Protein AF-A0AAD5V4U6-F1 (afdb_monomer_lite)

Secondary structure (DSSP, 8-state):
-HHHHHHHHHHHHHHHHHS---HHHHHHHHHHHHHHHHHHHT-SSPP--S---HHHHHHHHHHHHHT--TTS-TT--SSTTSTT--BSSGGGGGHHHHHHHHTSTTS-HHHHHHHHHHHHHHHHHTS-EEE-TT--TTS-TTT-EEEPSBSSS-EEETTHHHHHHHHHHHHHHHHTT-SS-SS-HHHHHHHHHHHHHHHHHHHB-TTT-PBPSEEESTT-----------SSS-HHHHHHHHHHHHHHHHHHHHHGGG--TTS-EESSTT-TTSPEESHHHHHHHHHHHHHHHHHH-TTSSSTTT--PPPPPHHHHHHHHHHHHHHHHHHHTTB-TTS-B-SEE-TTT-SSEE--HHHHHHHHHHHHHHHHHHHHHHHHT--

Sequence (382 aa):
MGDDLTKTIHKLLLPLFSMQRASWEQGLFAQALLEYHIFRSEAVEPLEDTLDILPIIYGLVHDVIVRQGPDGRFGVVLNGDGGSDKSAVDPACIGEAVYFVYDWQGVDKTMLDIASRSMLEYILNQCPKGFVDDHSPKVRADEAYLYSHRVDATQVWSDSVYMLPSFLVSSAVFYSRHPNPIGNPVELLQAGLSQIELARGVLQSTSSRLWRHIYDFEERGATGSPLQDTLLRDPEIIDLLESCYQTLVETLRACIKCMRHDGLFHNVLDDSTTFVETNLAQQLTYTIYRLLDLSHDKESKISRYLHFPAMEPEAMDKLLMVAGKMFEACKGKVDRWGFVRDVCGSPTFDKPGTAAEGQAWAILMHVAKARFERNQGRQSQG

Organism: NCBI:txid2056292

Structure (mmCIF, N/CA/C/O backbone):
data_AF-A0AAD5V4U6-F1
#
_entry.id   AF-A0AAD5V4U6-F1
#
loop_
_atom_site.group_PDB
_atom_site.id
_atom_site.type_symbol
_atom_site.label_atom_id
_atom_site.label_alt_id
_atom_site.label_comp_id
_atom_site.label_asym_id
_atom_site.label_entity_id
_atom_site.label_seq_id
_atom_site.pdbx_PDB_ins_code
_atom_site.Cartn_x
_atom_site.Cartn_y
_atom_site.Cartn_z
_atom_site.occupancy
_atom_site.B_iso_or_equiv
_atom_site.auth_seq_id
_atom_site.auth_comp_id
_atom_site.auth_asym_id
_atom_site.auth_atom_id
_atom_site.pdbx_PDB_model_num
ATOM 1 N N . MET A 1 1 ? 1.612 -11.241 25.087 1.00 57.44 1 MET A N 1
ATOM 2 C CA . MET A 1 1 ? 1.241 -10.354 23.958 1.00 57.44 1 MET A CA 1
ATOM 3 C C . MET A 1 1 ? 1.855 -10.861 22.659 1.00 57.44 1 MET A C 1
ATOM 5 O O . MET A 1 1 ? 1.093 -11.169 21.757 1.00 57.44 1 MET A O 1
ATOM 9 N N . GLY A 1 2 ? 3.184 -11.021 22.572 1.00 60.66 2 GLY A N 1
ATOM 10 C CA . GLY A 1 2 ? 3.859 -11.529 21.367 1.00 60.66 2 GLY A CA 1
ATOM 11 C C . GLY A 1 2 ? 3.299 -12.847 20.816 1.00 60.66 2 GLY A C 1
ATOM 12 O O . GLY A 1 2 ? 2.852 -12.888 19.678 1.00 60.66 2 GLY A O 1
ATOM 13 N N . ASP A 1 3 ? 3.237 -13.893 21.635 1.00 65.81 3 ASP A N 1
ATOM 14 C CA . ASP A 1 3 ? 2.873 -15.255 21.210 1.00 65.81 3 ASP A CA 1
ATOM 15 C C . ASP A 1 3 ? 1.426 -15.364 20.692 1.00 65.81 3 ASP A C 1
ATOM 17 O O . ASP A 1 3 ? 1.110 -16.256 19.906 1.00 65.81 3 ASP A O 1
ATOM 21 N N . ASP A 1 4 ? 0.539 -14.477 21.148 1.00 85.88 4 ASP A N 1
ATOM 22 C CA . ASP A 1 4 ? -0.864 -14.399 20.722 1.00 85.88 4 ASP A CA 1
ATOM 23 C C . ASP A 1 4 ? -0.992 -13.703 19.356 1.00 85.88 4 ASP A C 1
ATOM 25 O O . ASP A 1 4 ? -1.714 -14.170 18.470 1.00 85.88 4 ASP A O 1
ATOM 29 N N . LEU A 1 5 ? -0.185 -12.656 19.133 1.00 90.94 5 LEU A N 1
ATOM 30 C CA . LEU A 1 5 ? -0.011 -12.058 17.812 1.00 90.94 5 LEU A CA 1
ATOM 31 C C . LEU A 1 5 ? 0.574 -13.080 16.830 1.00 90.94 5 LEU A C 1
ATOM 33 O O . LEU A 1 5 ? -0.014 -13.272 15.774 1.00 90.94 5 LEU A O 1
ATOM 37 N N . THR A 1 6 ? 1.667 -13.775 17.168 1.00 91.62 6 THR A N 1
ATOM 38 C CA . THR A 1 6 ? 2.294 -14.771 16.274 1.00 91.62 6 THR A CA 1
ATOM 39 C C . THR A 1 6 ? 1.298 -15.844 15.832 1.00 91.62 6 THR A C 1
ATOM 41 O O . THR A 1 6 ? 1.143 -16.079 14.635 1.00 91.62 6 THR A O 1
ATOM 44 N N . LYS A 1 7 ? 0.524 -16.420 16.765 1.00 92.94 7 LYS A N 1
ATOM 45 C CA . LYS A 1 7 ? -0.544 -17.390 16.448 1.00 92.94 7 LYS A CA 1
ATOM 46 C C . LYS A 1 7 ? -1.632 -16.794 15.548 1.00 92.94 7 LYS A C 1
ATOM 48 O O . LYS A 1 7 ? -2.132 -17.477 14.654 1.00 92.94 7 LYS A O 1
ATOM 53 N N . THR A 1 8 ? -1.979 -15.523 15.750 1.00 95.19 8 THR A N 1
ATOM 54 C CA . THR A 1 8 ? -2.957 -14.803 14.920 1.00 95.19 8 THR A CA 1
ATOM 55 C C . THR A 1 8 ? -2.431 -14.557 13.503 1.00 95.19 8 THR A C 1
ATOM 57 O O . THR A 1 8 ? -3.132 -14.861 12.539 1.00 95.19 8 THR A O 1
ATOM 60 N N . ILE A 1 9 ? -1.188 -14.085 13.356 1.00 96.12 9 ILE A N 1
ATOM 61 C CA . ILE A 1 9 ? -0.554 -13.864 12.049 1.00 96.12 9 ILE A CA 1
ATOM 62 C C . ILE A 1 9 ? -0.388 -15.192 11.303 1.00 96.12 9 ILE A C 1
ATOM 64 O O . ILE A 1 9 ? -0.777 -15.277 10.143 1.00 96.12 9 ILE A O 1
ATOM 68 N N . HIS A 1 10 ? 0.066 -16.263 11.963 1.00 95.12 10 HIS A N 1
ATOM 69 C CA . HIS A 1 10 ? 0.134 -17.608 11.368 1.00 95.12 10 HIS A CA 1
ATOM 70 C C . HIS A 1 10 ? -1.220 -18.061 10.811 1.00 95.12 10 HIS A C 1
ATOM 72 O O . HIS A 1 10 ? -1.294 -18.526 9.674 1.00 95.12 10 HIS A O 1
ATOM 78 N N . LYS A 1 11 ? -2.306 -17.876 11.575 1.00 96.31 11 LYS A N 1
ATOM 79 C CA . LYS A 1 11 ? -3.667 -18.220 11.136 1.00 96.31 11 LYS A CA 1
ATOM 80 C C . LYS A 1 11 ? -4.097 -17.422 9.894 1.00 96.31 11 LYS A C 1
ATOM 82 O O . LYS A 1 11 ? -4.754 -17.988 9.026 1.00 96.31 11 LYS A O 1
ATOM 87 N N . LEU A 1 12 ? -3.731 -16.142 9.798 1.00 97.81 12 LEU A N 1
ATOM 88 C CA . LEU A 1 12 ? -4.031 -15.275 8.646 1.00 97.81 12 LEU A CA 1
ATOM 89 C C . LEU A 1 12 ? -3.153 -15.581 7.419 1.00 97.81 12 LEU A C 1
ATOM 91 O O . LEU A 1 12 ? -3.610 -15.441 6.286 1.00 97.81 12 LEU A O 1
ATOM 95 N N . LEU A 1 13 ? -1.917 -16.038 7.632 1.00 96.75 13 LEU A N 1
ATOM 96 C CA . LEU A 1 13 ? -0.985 -16.398 6.564 1.00 96.75 13 LEU A CA 1
ATOM 97 C C . LEU A 1 13 ? -1.381 -17.682 5.824 1.00 96.75 13 LEU A C 1
ATOM 99 O O . LEU A 1 13 ? -1.224 -17.746 4.607 1.00 96.75 13 LEU A O 1
ATOM 103 N N . LEU A 1 14 ? -1.933 -18.683 6.522 1.00 94.62 14 LEU A N 1
ATOM 104 C CA . LEU A 1 14 ? -2.357 -19.958 5.921 1.00 94.62 14 LEU A CA 1
ATOM 105 C C . LEU A 1 14 ? -3.234 -19.807 4.655 1.00 94.62 14 LEU A C 1
ATOM 107 O O . LEU A 1 14 ? -2.869 -20.388 3.630 1.00 94.62 14 LEU A O 1
ATOM 111 N N . PRO A 1 15 ? -4.347 -19.041 4.652 1.00 96.19 15 PRO A N 1
ATOM 112 C CA . PRO A 1 15 ? -5.108 -18.801 3.428 1.00 96.19 15 PRO A CA 1
ATOM 113 C C . PRO A 1 15 ? -4.353 -17.918 2.426 1.00 96.19 15 PRO A C 1
ATOM 115 O O . PRO A 1 15 ? -4.425 -18.186 1.228 1.00 96.19 15 PRO A O 1
ATOM 118 N N . LEU A 1 16 ? -3.602 -16.912 2.889 1.00 96.56 16 LEU A N 1
ATOM 119 C CA . LEU A 1 16 ? -2.899 -15.951 2.031 1.00 96.56 16 LEU A CA 1
ATOM 120 C C . LEU A 1 16 ? -1.808 -16.613 1.169 1.00 96.56 16 LEU A C 1
ATOM 122 O O . LEU A 1 16 ? -1.673 -16.281 -0.009 1.00 96.56 16 LEU A O 1
ATOM 126 N N . PHE A 1 17 ? -1.114 -17.627 1.701 1.00 94.94 17 PHE A N 1
ATOM 127 C CA . PHE A 1 17 ? -0.214 -18.491 0.924 1.00 94.94 17 PHE A CA 1
ATOM 128 C C . PHE A 1 17 ? -0.928 -19.232 -0.216 1.00 94.94 17 PHE A C 1
ATOM 130 O O . PHE A 1 17 ? -0.344 -19.420 -1.281 1.00 94.94 17 PHE A O 1
ATOM 137 N N . SER A 1 18 ? -2.176 -19.661 0.004 1.00 93.75 18 SER A N 1
ATOM 138 C CA . SER A 1 18 ? -2.951 -20.473 -0.949 1.00 93.75 18 SER A CA 1
ATOM 139 C C . SER A 1 18 ? -3.684 -19.667 -2.027 1.00 93.75 18 SER A C 1
ATOM 141 O O . SER A 1 18 ? -4.173 -20.242 -2.999 1.00 93.75 18 SER A O 1
ATOM 143 N N . MET A 1 19 ? -3.779 -18.346 -1.862 1.00 94.81 19 MET A N 1
ATOM 144 C CA . MET A 1 19 ? -4.464 -17.459 -2.799 1.00 94.81 19 MET A CA 1
ATOM 145 C C . MET A 1 19 ? -3.636 -17.226 -4.067 1.00 94.81 19 MET A C 1
ATOM 147 O O . MET A 1 19 ? -2.439 -16.948 -4.004 1.00 94.81 19 MET A O 1
ATOM 151 N N . GLN A 1 20 ? -4.303 -17.279 -5.223 1.00 91.62 20 GLN A N 1
ATOM 152 C CA . GLN A 1 20 ? -3.829 -16.586 -6.423 1.00 91.62 20 GLN A CA 1
ATOM 153 C C . GLN A 1 20 ? -3.961 -15.075 -6.195 1.00 91.62 20 GLN A C 1
ATOM 155 O O . GLN A 1 20 ? -4.847 -14.648 -5.456 1.00 91.62 20 GLN A O 1
ATOM 160 N N . ARG A 1 21 ? -3.055 -14.289 -6.782 1.00 91.62 21 ARG A N 1
ATOM 161 C CA . ARG A 1 21 ? -2.903 -12.857 -6.503 1.00 91.62 21 ARG A CA 1
ATOM 162 C C . ARG A 1 21 ? -2.680 -12.070 -7.785 1.00 91.62 21 ARG A C 1
ATOM 164 O O . ARG A 1 21 ? -1.962 -12.541 -8.668 1.00 91.62 21 ARG A O 1
ATOM 171 N N . ALA A 1 22 ? -3.256 -10.877 -7.852 1.00 91.38 22 ALA A N 1
ATOM 172 C CA . ALA A 1 22 ? -2.842 -9.850 -8.801 1.00 91.38 22 ALA A CA 1
ATOM 173 C C . ALA A 1 22 ? -1.520 -9.170 -8.372 1.00 91.38 22 ALA A C 1
ATOM 175 O O . ALA A 1 22 ? -0.973 -9.455 -7.302 1.00 91.38 22 ALA A O 1
ATOM 176 N N . SER A 1 23 ? -1.003 -8.263 -9.206 1.00 93.31 23 SER A N 1
ATOM 177 C CA . SER A 1 23 ? 0.263 -7.547 -8.986 1.00 93.31 23 SER A CA 1
ATOM 178 C C . SER A 1 23 ? 0.260 -6.719 -7.688 1.00 93.31 23 SER A C 1
ATOM 180 O O . SER A 1 23 ? 1.189 -6.852 -6.886 1.00 93.31 23 SER A O 1
ATOM 182 N N . TRP A 1 24 ? -0.816 -5.974 -7.399 1.00 94.69 24 TRP A N 1
ATOM 183 C CA . TRP A 1 24 ? -0.969 -5.252 -6.125 1.00 94.69 24 TRP A CA 1
ATOM 184 C C . TRP A 1 24 ? -1.126 -6.189 -4.920 1.00 94.69 24 TRP A C 1
ATOM 186 O O . TRP A 1 24 ? -0.477 -5.990 -3.897 1.00 94.69 24 TRP A O 1
ATOM 196 N N . GLU A 1 25 ? -1.928 -7.254 -5.031 1.00 95.56 25 GLU A N 1
ATOM 197 C CA . GLU A 1 25 ? -2.142 -8.222 -3.942 1.00 95.56 25 GLU A CA 1
ATOM 198 C C . GLU A 1 25 ? -0.843 -8.931 -3.516 1.00 95.56 25 GLU A C 1
ATOM 200 O O . GLU A 1 25 ? -0.645 -9.226 -2.336 1.00 95.56 25 GLU A O 1
ATOM 205 N N . GLN A 1 26 ? 0.060 -9.195 -4.465 1.00 96.25 26 GLN A N 1
ATOM 206 C CA . GLN A 1 26 ? 1.401 -9.721 -4.198 1.00 96.25 26 GLN A CA 1
ATOM 207 C C . GLN A 1 26 ? 2.271 -8.693 -3.444 1.00 96.25 26 GLN A C 1
ATOM 209 O O . GLN A 1 26 ? 2.994 -9.074 -2.521 1.00 96.25 26 GLN A O 1
ATOM 214 N N . GLY A 1 27 ? 2.176 -7.402 -3.788 1.00 96.69 27 GLY A N 1
ATOM 215 C CA . GLY A 1 27 ? 2.867 -6.312 -3.088 1.00 96.69 27 GLY A CA 1
ATOM 216 C C . GLY A 1 27 ? 2.353 -6.077 -1.668 1.00 96.69 27 GLY A C 1
ATOM 217 O O . GLY A 1 27 ? 3.142 -6.071 -0.726 1.00 96.69 27 GLY A O 1
ATOM 218 N N . LEU A 1 28 ? 1.032 -6.005 -1.490 1.00 97.06 28 LEU A N 1
ATOM 219 C CA . LEU A 1 28 ? 0.368 -5.928 -0.184 1.00 97.06 28 LEU A CA 1
ATOM 220 C C . LEU A 1 28 ? 0.761 -7.094 0.733 1.00 97.06 28 LEU A C 1
ATOM 222 O O . LEU A 1 28 ? 1.032 -6.892 1.918 1.00 97.06 28 LEU A O 1
ATOM 226 N N . PHE A 1 29 ? 0.848 -8.314 0.193 1.00 98.06 29 PHE A N 1
ATOM 227 C CA . PHE A 1 29 ? 1.329 -9.469 0.952 1.00 98.06 29 PHE A CA 1
ATOM 228 C C . PHE A 1 29 ? 2.804 -9.312 1.362 1.00 98.06 29 PHE A C 1
ATOM 230 O O . PHE A 1 29 ? 3.148 -9.555 2.522 1.00 98.06 29 PHE A O 1
ATOM 237 N N . ALA A 1 30 ? 3.672 -8.846 0.460 1.00 97.81 30 ALA A N 1
ATOM 238 C CA . ALA A 1 30 ? 5.069 -8.577 0.791 1.00 97.81 30 ALA A CA 1
ATOM 239 C C . ALA A 1 30 ? 5.208 -7.493 1.881 1.00 97.81 30 ALA A C 1
ATOM 241 O O . ALA A 1 30 ? 5.982 -7.688 2.819 1.00 97.81 30 ALA A O 1
ATOM 242 N N . GLN A 1 31 ? 4.404 -6.424 1.833 1.00 96.69 31 GLN A N 1
ATOM 243 C CA . GLN A 1 31 ? 4.374 -5.376 2.862 1.00 96.69 31 GLN A CA 1
ATOM 244 C C . GLN A 1 31 ? 3.892 -5.906 4.220 1.00 96.69 31 GLN A C 1
ATOM 246 O O . GLN A 1 31 ? 4.495 -5.621 5.255 1.00 96.69 31 GLN A O 1
ATOM 251 N N . ALA A 1 32 ? 2.839 -6.729 4.232 1.00 97.75 32 ALA A N 1
ATOM 252 C CA . ALA A 1 32 ? 2.322 -7.354 5.448 1.00 97.75 32 ALA A CA 1
ATOM 253 C C . ALA A 1 32 ? 3.367 -8.246 6.147 1.00 97.75 32 ALA A C 1
ATOM 255 O O . ALA A 1 32 ? 3.461 -8.254 7.378 1.00 97.75 32 ALA A O 1
ATOM 256 N N . LEU A 1 33 ? 4.185 -8.965 5.371 1.00 97.06 33 LEU A N 1
ATOM 257 C CA . LEU A 1 33 ? 5.319 -9.732 5.891 1.00 97.06 33 LEU A CA 1
ATOM 258 C C . LEU A 1 33 ? 6.478 -8.836 6.345 1.00 97.06 33 LEU A C 1
ATOM 260 O O . LEU A 1 33 ? 7.069 -9.104 7.392 1.00 97.06 33 LEU A O 1
ATOM 264 N N . LEU A 1 34 ? 6.794 -7.781 5.588 1.00 94.44 34 LEU A N 1
ATOM 265 C CA . LEU A 1 34 ? 7.863 -6.831 5.897 1.00 94.44 34 LEU A CA 1
ATOM 266 C C . LEU A 1 34 ? 7.608 -6.109 7.225 1.00 94.44 34 LEU A C 1
ATOM 268 O O . LEU A 1 34 ? 8.469 -6.123 8.105 1.00 94.44 34 LEU A O 1
ATOM 272 N N . GLU A 1 35 ? 6.411 -5.557 7.431 1.00 94.00 35 GLU A N 1
ATOM 273 C CA . GLU A 1 35 ? 6.067 -4.899 8.694 1.00 94.00 35 GLU A CA 1
ATOM 274 C C . GLU A 1 35 ? 6.063 -5.875 9.878 1.00 94.00 35 GLU A C 1
ATOM 276 O O . GLU A 1 35 ? 6.530 -5.521 10.965 1.00 94.00 35 GLU A O 1
ATOM 281 N N . TYR A 1 36 ? 5.609 -7.120 9.684 1.00 94.12 36 TYR A N 1
ATOM 282 C CA . TYR A 1 36 ? 5.688 -8.146 10.728 1.00 94.12 36 TYR A CA 1
ATOM 283 C C . TYR A 1 36 ? 7.141 -8.519 11.062 1.00 94.12 36 TYR A C 1
ATOM 285 O O . TYR A 1 36 ? 7.490 -8.641 12.240 1.00 94.12 36 TYR A O 1
ATOM 293 N N . HIS A 1 37 ? 8.010 -8.639 10.054 1.00 91.62 37 HIS A N 1
ATOM 294 C CA . HIS A 1 37 ? 9.440 -8.875 10.245 1.00 91.62 37 HIS A CA 1
ATOM 295 C C . HIS A 1 37 ? 10.111 -7.717 11.002 1.00 91.62 37 HIS A C 1
ATOM 297 O O . HIS A 1 37 ? 10.804 -7.953 11.995 1.00 91.62 37 HIS A O 1
ATOM 303 N N . ILE A 1 38 ? 9.848 -6.467 10.606 1.00 87.62 38 ILE A N 1
ATOM 304 C CA . ILE A 1 38 ? 10.359 -5.273 11.294 1.00 87.62 38 ILE A CA 1
ATOM 305 C C . ILE A 1 38 ? 9.882 -5.265 12.754 1.00 87.62 38 ILE A C 1
ATOM 307 O O . ILE A 1 38 ? 10.705 -5.188 13.667 1.00 87.62 38 ILE A O 1
ATOM 311 N N . PHE A 1 39 ? 8.585 -5.466 13.010 1.00 87.62 39 PHE A N 1
ATOM 312 C CA . PHE A 1 39 ? 8.036 -5.555 14.367 1.00 87.62 39 PHE A CA 1
ATOM 313 C C . PHE A 1 39 ? 8.649 -6.695 15.209 1.00 87.62 39 PHE A C 1
ATOM 315 O O . PHE A 1 39 ? 8.828 -6.529 16.424 1.00 87.62 39 PHE A O 1
ATOM 322 N N . ARG A 1 40 ? 8.995 -7.840 14.599 1.00 87.44 40 ARG A N 1
ATOM 323 C CA . ARG A 1 40 ? 9.756 -8.918 15.259 1.00 87.44 40 ARG A CA 1
ATOM 324 C C . ARG A 1 40 ? 11.183 -8.471 15.600 1.00 87.44 40 ARG A C 1
ATOM 326 O O . ARG A 1 40 ? 11.617 -8.717 16.720 1.00 87.44 40 ARG A O 1
ATOM 333 N N . SER A 1 41 ? 11.879 -7.784 14.691 1.00 83.75 41 SER A N 1
ATOM 334 C CA . SER A 1 41 ? 13.258 -7.298 14.898 1.00 83.75 41 SER A CA 1
ATOM 335 C C . SER A 1 41 ? 13.386 -6.183 15.951 1.00 83.75 41 SER A C 1
ATOM 337 O O . SER A 1 41 ? 14.398 -6.095 16.637 1.00 83.75 41 SER A O 1
ATOM 339 N N . GLU A 1 42 ? 12.343 -5.369 16.143 1.00 82.44 42 GLU A N 1
ATOM 340 C CA . GLU A 1 42 ? 12.269 -4.302 17.160 1.00 82.44 42 GLU A CA 1
ATOM 341 C C . GLU A 1 42 ? 11.914 -4.795 18.585 1.00 82.44 42 GLU A C 1
ATOM 343 O O . GLU A 1 42 ? 11.693 -3.985 19.502 1.00 82.44 42 GLU A O 1
ATOM 348 N N . ALA A 1 43 ? 11.768 -6.110 18.774 1.00 77.62 43 ALA A N 1
ATOM 349 C CA . ALA A 1 43 ? 11.497 -6.718 20.071 1.00 77.62 43 ALA A CA 1
ATOM 350 C C . ALA A 1 43 ? 12.784 -6.807 20.913 1.00 77.62 43 ALA A C 1
ATOM 352 O O . ALA A 1 43 ? 13.851 -7.114 20.395 1.00 77.62 43 ALA A O 1
ATOM 353 N N . VAL A 1 44 ? 12.682 -6.531 22.220 1.00 74.50 44 VAL A N 1
ATOM 354 C CA . VAL A 1 44 ? 13.836 -6.600 23.143 1.00 74.50 44 VAL A CA 1
ATOM 355 C C . VAL A 1 44 ? 14.240 -8.053 23.400 1.00 74.50 44 VAL A C 1
ATOM 357 O O . VAL A 1 44 ? 15.420 -8.380 23.368 1.00 74.50 44 VAL A O 1
ATOM 360 N N . GLU A 1 45 ? 13.243 -8.915 23.596 1.00 76.62 45 GLU A N 1
ATOM 361 C CA . GLU A 1 45 ? 13.393 -10.369 23.607 1.00 76.62 45 GLU A CA 1
ATOM 362 C C . GLU A 1 45 ? 12.918 -10.927 22.255 1.00 76.62 45 GLU A C 1
ATOM 364 O O . GLU A 1 45 ? 11.874 -10.474 21.762 1.00 76.62 45 GLU A O 1
ATOM 369 N N . PRO A 1 46 ? 13.618 -11.904 21.648 1.00 73.19 46 PRO A N 1
ATOM 370 C CA . PRO A 1 46 ? 13.170 -12.542 20.416 1.00 73.19 46 PRO A CA 1
ATOM 371 C C . PRO A 1 46 ? 11.773 -13.153 20.569 1.00 73.19 46 PRO A C 1
ATOM 373 O O . PRO A 1 46 ? 11.526 -13.957 21.467 1.00 73.19 46 PRO A O 1
ATOM 376 N N . LEU A 1 47 ? 10.855 -12.800 19.667 1.00 75.00 47 LEU A N 1
ATOM 377 C CA . LEU A 1 47 ? 9.540 -13.437 19.617 1.00 75.00 47 LEU A CA 1
ATOM 378 C C . LEU A 1 47 ? 9.681 -14.881 19.123 1.00 75.00 47 LEU A C 1
ATOM 380 O O . LEU A 1 47 ? 10.154 -15.101 18.006 1.00 75.00 47 LEU A O 1
ATOM 384 N N . GLU A 1 48 ? 9.245 -15.841 19.945 1.00 74.62 48 GLU A N 1
ATOM 385 C CA . GLU A 1 48 ? 9.182 -17.253 19.563 1.00 74.62 48 GLU A CA 1
ATOM 386 C C . GLU A 1 48 ? 8.198 -17.418 18.397 1.00 74.62 48 GLU A C 1
ATOM 388 O O . GLU A 1 48 ? 6.997 -17.159 18.507 1.00 74.62 48 GLU A O 1
ATOM 393 N N . ASP A 1 49 ? 8.745 -17.802 17.248 1.00 78.38 49 ASP A N 1
ATOM 394 C CA . ASP A 1 49 ? 8.030 -17.954 15.991 1.00 78.38 49 ASP A CA 1
ATOM 395 C C . ASP A 1 49 ? 8.748 -19.027 15.162 1.00 78.38 49 ASP A C 1
ATOM 397 O O . ASP A 1 49 ? 9.953 -18.945 14.917 1.00 78.38 49 ASP A O 1
ATOM 401 N N . THR A 1 50 ? 8.001 -20.055 14.764 1.00 82.06 50 THR A N 1
ATOM 402 C CA . THR A 1 50 ? 8.482 -21.201 13.983 1.00 82.06 50 THR A CA 1
ATOM 403 C C . THR A 1 50 ? 8.567 -20.923 12.482 1.00 82.06 50 THR A C 1
ATOM 405 O O . THR A 1 50 ? 9.072 -21.766 11.740 1.00 82.06 50 THR A O 1
ATOM 408 N N . LEU A 1 51 ? 8.083 -19.765 12.024 1.00 86.31 51 LEU A N 1
ATOM 409 C CA . LEU A 1 51 ? 8.089 -19.355 10.628 1.00 86.31 51 LEU A CA 1
ATOM 410 C C . LEU A 1 51 ? 9.227 -18.358 10.368 1.00 86.31 51 LEU A C 1
ATOM 412 O O . LEU A 1 51 ? 9.278 -17.266 10.945 1.00 86.31 51 LEU A O 1
ATOM 416 N N . ASP A 1 52 ? 10.137 -18.721 9.464 1.00 87.94 52 ASP A N 1
ATOM 417 C CA . ASP A 1 52 ? 11.087 -17.763 8.903 1.00 87.94 52 ASP A CA 1
ATOM 418 C C . ASP A 1 52 ? 10.402 -16.962 7.790 1.00 87.94 52 ASP A C 1
ATOM 420 O O . ASP A 1 52 ? 9.930 -17.512 6.796 1.00 87.94 52 ASP A O 1
ATOM 424 N N . ILE A 1 53 ? 10.318 -15.651 7.997 1.00 90.88 53 ILE A N 1
ATOM 425 C CA . ILE A 1 53 ? 9.599 -14.715 7.133 1.00 90.88 53 ILE A CA 1
ATOM 426 C C . ILE A 1 53 ? 10.496 -14.212 5.992 1.00 90.88 53 ILE A C 1
ATOM 428 O O . ILE A 1 53 ? 9.991 -13.892 4.916 1.00 90.88 53 ILE A O 1
ATOM 432 N N . LEU A 1 54 ? 11.822 -14.168 6.176 1.00 90.12 54 LEU A N 1
ATOM 433 C CA . LEU A 1 54 ? 12.733 -13.578 5.186 1.00 90.12 54 LEU A CA 1
ATOM 434 C C . LEU A 1 54 ? 12.790 -14.364 3.858 1.00 90.12 54 LEU A C 1
ATOM 436 O O . LEU A 1 54 ? 12.637 -13.732 2.808 1.00 90.12 54 LEU A O 1
ATOM 440 N N . PRO A 1 55 ? 12.892 -15.714 3.844 1.00 93.56 55 PRO A N 1
ATOM 441 C CA . PRO A 1 55 ? 12.805 -16.499 2.610 1.00 93.56 55 PRO A CA 1
ATOM 442 C C . PRO A 1 55 ? 11.472 -16.320 1.877 1.00 93.56 55 PRO A C 1
ATOM 444 O O . PRO A 1 55 ? 11.418 -16.461 0.658 1.00 93.56 55 PRO A O 1
ATOM 447 N N . ILE A 1 56 ? 10.399 -15.994 2.605 1.00 95.44 56 ILE A N 1
ATOM 448 C CA . ILE A 1 56 ? 9.063 -15.783 2.044 1.00 95.44 56 ILE A CA 1
ATOM 449 C C . ILE A 1 56 ? 8.990 -14.415 1.357 1.00 95.44 56 ILE A C 1
ATOM 451 O O . ILE A 1 56 ? 8.562 -14.353 0.208 1.00 95.44 56 ILE A O 1
ATOM 455 N N . ILE A 1 57 ? 9.469 -13.341 2.002 1.00 96.19 57 ILE A N 1
ATOM 456 C CA . ILE A 1 57 ? 9.568 -12.008 1.375 1.00 96.19 57 ILE A CA 1
ATOM 457 C C . ILE A 1 57 ? 10.428 -12.090 0.106 1.00 96.19 57 ILE A C 1
ATOM 459 O O . ILE A 1 57 ? 10.002 -11.636 -0.956 1.00 96.19 57 ILE A O 1
ATOM 463 N N . TYR A 1 58 ? 11.597 -12.736 0.181 1.00 96.25 58 TYR A N 1
ATOM 464 C CA . TYR A 1 58 ? 12.444 -12.956 -0.993 1.00 96.25 58 TYR A CA 1
ATOM 465 C C . TYR A 1 58 ? 11.752 -13.804 -2.068 1.00 96.25 58 TYR A C 1
ATOM 467 O O . TYR A 1 58 ? 11.867 -13.482 -3.244 1.00 96.25 58 TYR A O 1
ATOM 475 N N . GLY A 1 59 ? 10.984 -14.834 -1.699 1.00 96.06 59 GLY A N 1
ATOM 476 C CA . GLY A 1 59 ? 10.192 -15.621 -2.647 1.00 96.06 59 GLY A CA 1
ATOM 477 C C . GLY A 1 59 ? 9.141 -14.792 -3.397 1.00 96.06 59 GLY A C 1
ATOM 478 O O . GLY A 1 59 ? 8.988 -14.955 -4.607 1.00 96.06 59 GLY A O 1
ATOM 479 N N . LEU A 1 60 ? 8.461 -13.864 -2.709 1.00 97.44 60 LEU A N 1
ATOM 480 C CA . LEU A 1 60 ? 7.499 -12.943 -3.330 1.00 97.44 60 LEU A CA 1
ATOM 481 C C . LEU A 1 60 ? 8.185 -11.953 -4.286 1.00 97.44 60 LEU A C 1
ATOM 483 O O . LEU A 1 60 ? 7.685 -11.742 -5.392 1.00 97.44 60 LEU A O 1
ATOM 487 N N . VAL A 1 61 ? 9.335 -11.395 -3.883 1.00 97.81 61 VAL A N 1
ATOM 488 C CA . VAL A 1 61 ? 10.164 -10.492 -4.704 1.00 97.81 61 VAL A CA 1
ATOM 489 C C . VAL A 1 61 ? 10.750 -11.214 -5.924 1.00 97.81 61 VAL A C 1
ATOM 491 O O . VAL A 1 61 ? 10.705 -10.702 -7.039 1.00 97.81 61 VAL A O 1
ATOM 494 N N . HIS A 1 62 ? 11.269 -12.426 -5.743 1.00 97.00 62 HIS A N 1
ATOM 495 C CA . HIS A 1 62 ? 11.850 -13.221 -6.820 1.00 97.00 62 HIS A CA 1
ATOM 496 C C . HIS A 1 62 ? 10.801 -13.582 -7.883 1.00 97.00 62 HIS A C 1
ATOM 498 O O . HIS A 1 62 ? 11.080 -13.466 -9.074 1.00 97.00 62 HIS A O 1
ATOM 504 N N . ASP A 1 63 ? 9.586 -13.982 -7.487 1.00 96.06 63 ASP A N 1
ATOM 505 C CA . ASP A 1 63 ? 8.522 -14.313 -8.447 1.00 96.06 63 ASP A CA 1
ATOM 506 C C . ASP A 1 63 ? 8.082 -13.090 -9.276 1.00 96.06 63 ASP A C 1
ATOM 508 O O . ASP A 1 63 ? 7.932 -13.220 -10.488 1.00 96.06 63 ASP A O 1
ATOM 512 N N . VAL A 1 64 ? 7.977 -11.881 -8.699 1.00 96.50 64 VAL A N 1
ATOM 513 C CA . VAL A 1 64 ? 7.627 -10.685 -9.502 1.00 96.50 64 VAL A CA 1
ATOM 514 C C . VAL A 1 64 ? 8.728 -10.232 -10.459 1.00 96.50 64 VAL A C 1
ATOM 516 O O . VAL A 1 64 ? 8.412 -9.623 -11.480 1.00 96.50 64 VAL A O 1
ATOM 519 N N . ILE A 1 65 ? 9.995 -10.541 -10.166 1.00 96.81 65 ILE A N 1
ATOM 520 C CA . ILE A 1 65 ? 11.125 -10.244 -11.058 1.00 96.81 65 ILE A CA 1
ATOM 521 C C . ILE A 1 65 ? 11.219 -11.288 -12.176 1.00 96.81 65 ILE A C 1
ATOM 523 O O . ILE A 1 65 ? 11.371 -10.931 -13.340 1.00 96.81 65 ILE A O 1
ATOM 527 N N . VAL A 1 66 ? 11.015 -12.574 -11.867 1.00 95.19 66 VAL A N 1
ATOM 528 C CA . VAL A 1 66 ? 10.862 -13.633 -12.886 1.00 95.19 66 VAL A CA 1
ATOM 529 C C . VAL A 1 66 ? 9.669 -13.362 -13.818 1.00 95.19 66 VAL A C 1
ATOM 531 O O . VAL A 1 66 ? 9.687 -13.778 -14.975 1.00 95.19 66 VAL A O 1
ATOM 534 N N . ARG A 1 67 ? 8.651 -12.641 -13.334 1.00 95.12 67 ARG A N 1
ATOM 535 C CA . ARG A 1 67 ? 7.463 -12.205 -14.088 1.00 95.12 67 ARG A CA 1
ATOM 536 C C . ARG A 1 67 ? 7.512 -10.747 -14.552 1.00 95.12 67 ARG A C 1
ATOM 538 O O . ARG A 1 67 ? 6.462 -10.183 -14.870 1.00 95.12 67 ARG A O 1
ATOM 545 N N . GLN A 1 68 ? 8.685 -10.118 -14.560 1.00 96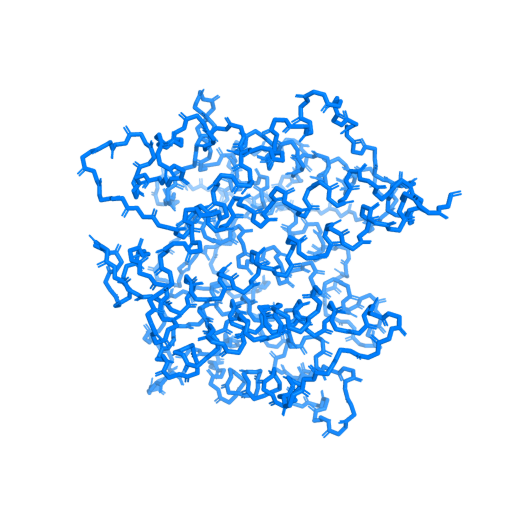.19 68 GLN A N 1
ATOM 546 C CA . GLN A 1 68 ? 8.817 -8.743 -15.025 1.00 96.19 68 GLN A CA 1
ATOM 547 C C . GLN A 1 68 ? 8.511 -8.658 -16.529 1.00 96.19 68 GLN A C 1
ATOM 549 O O . GLN A 1 68 ? 8.981 -9.474 -17.323 1.00 96.19 68 GLN A O 1
ATOM 554 N N . GLY A 1 69 ? 7.688 -7.685 -16.914 1.00 94.19 69 GLY A N 1
ATOM 555 C CA . GLY A 1 69 ? 7.345 -7.413 -18.303 1.00 94.19 69 GLY A CA 1
ATOM 556 C C . GLY A 1 69 ? 8.540 -6.866 -19.091 1.00 94.19 69 GLY A C 1
ATOM 557 O O . GLY A 1 69 ? 9.442 -6.263 -18.505 1.00 94.19 69 GLY A O 1
ATOM 558 N N . PRO A 1 70 ? 8.549 -7.015 -20.429 1.00 93.12 70 PRO A N 1
ATOM 559 C CA . PRO A 1 70 ? 9.599 -6.455 -21.288 1.00 93.12 70 PRO A CA 1
ATOM 560 C C . PRO A 1 70 ? 9.601 -4.915 -21.318 1.00 93.12 70 PRO A C 1
ATOM 562 O O . PRO A 1 70 ? 10.545 -4.316 -21.825 1.00 93.12 70 PRO A O 1
ATOM 565 N N . ASP A 1 71 ? 8.552 -4.284 -20.785 1.00 93.50 71 ASP A N 1
ATOM 566 C CA . ASP A 1 71 ? 8.438 -2.846 -20.532 1.00 93.50 71 ASP A CA 1
ATOM 567 C C . ASP A 1 71 ? 9.105 -2.406 -19.214 1.00 93.50 71 ASP A C 1
ATOM 569 O O . ASP A 1 71 ? 9.383 -1.222 -19.045 1.00 93.50 71 ASP A O 1
ATOM 573 N N . GLY A 1 72 ? 9.382 -3.342 -18.299 1.00 95.75 72 GLY A N 1
ATOM 574 C CA . GLY A 1 72 ? 9.928 -3.105 -16.963 1.00 95.75 72 GLY A CA 1
ATOM 575 C C . GLY A 1 72 ? 8.936 -3.307 -15.810 1.00 95.75 72 GLY A C 1
ATOM 576 O O . GLY A 1 72 ? 9.367 -3.290 -14.656 1.00 95.75 72 GLY A O 1
ATOM 577 N N . ARG A 1 73 ? 7.637 -3.543 -16.053 1.00 96.94 73 ARG A N 1
ATOM 578 C CA . ARG A 1 73 ? 6.649 -3.697 -14.963 1.00 96.94 73 ARG A CA 1
ATOM 579 C C . ARG A 1 73 ? 6.816 -5.017 -14.202 1.00 96.94 73 ARG A C 1
ATOM 581 O O . ARG A 1 73 ? 6.776 -6.088 -14.799 1.00 96.94 73 ARG A O 1
ATOM 588 N N . PHE A 1 74 ? 6.953 -4.970 -12.877 1.00 97.12 74 PHE A N 1
ATOM 589 C CA . PHE A 1 74 ? 6.995 -6.166 -12.021 1.00 97.12 74 PHE A CA 1
ATOM 590 C C . PHE A 1 74 ? 5.721 -7.031 -12.117 1.00 97.12 74 PHE A C 1
ATOM 592 O O . PHE A 1 74 ? 4.609 -6.517 -12.162 1.00 97.12 74 PHE A O 1
ATOM 599 N N . GLY A 1 75 ? 5.861 -8.358 -12.070 1.00 94.50 75 GLY A N 1
ATOM 600 C CA . GLY A 1 75 ? 4.746 -9.286 -11.823 1.00 94.50 75 GLY A CA 1
ATOM 601 C C . GLY A 1 75 ? 3.733 -9.504 -12.959 1.00 94.50 75 GLY A C 1
ATOM 602 O O . GLY A 1 75 ? 2.970 -10.467 -12.890 1.00 94.50 75 GLY A O 1
ATOM 603 N N . VAL A 1 76 ? 3.723 -8.667 -14.001 1.00 93.44 76 VAL A N 1
ATOM 604 C CA . VAL A 1 76 ? 2.679 -8.659 -15.048 1.00 93.44 76 VAL A CA 1
ATOM 605 C C . VAL A 1 76 ? 2.636 -9.933 -15.900 1.00 93.44 76 VAL A C 1
ATOM 607 O O . VAL A 1 76 ? 1.578 -10.295 -16.423 1.00 93.44 76 VAL A O 1
ATOM 610 N N . VAL A 1 77 ? 3.754 -10.657 -16.031 1.00 91.19 77 VAL A N 1
ATOM 611 C CA . VAL A 1 77 ? 3.847 -11.889 -16.834 1.00 91.19 77 VAL A CA 1
ATOM 612 C C . VAL A 1 77 ? 3.350 -13.103 -16.034 1.00 91.19 77 VAL A C 1
ATOM 614 O O . VAL A 1 77 ? 4.100 -13.997 -15.636 1.00 91.19 77 VAL A O 1
ATOM 617 N N . LEU A 1 78 ? 2.037 -13.160 -15.802 1.00 81.94 78 LEU A N 1
ATOM 618 C CA . LEU A 1 78 ? 1.377 -14.362 -15.278 1.00 81.94 78 LEU A CA 1
ATOM 619 C C . LEU A 1 78 ? 1.339 -15.480 -16.333 1.00 81.94 78 LEU A C 1
ATOM 621 O O . LEU A 1 78 ? 1.655 -16.628 -16.025 1.00 81.94 78 LEU A O 1
ATOM 625 N N . ASN A 1 79 ? 0.982 -15.134 -17.574 1.00 75.94 79 ASN A N 1
ATOM 626 C CA . ASN A 1 79 ? 1.048 -15.974 -18.774 1.00 75.94 79 ASN A CA 1
ATOM 627 C C . ASN A 1 79 ? 1.256 -15.079 -20.011 1.00 75.94 79 ASN A C 1
ATOM 629 O O . ASN A 1 79 ? 0.874 -13.910 -20.000 1.00 75.94 79 ASN A O 1
ATOM 633 N N . GLY A 1 80 ? 1.788 -15.637 -21.103 1.00 79.75 80 GLY A N 1
ATOM 634 C CA . GLY A 1 80 ? 1.942 -14.910 -22.368 1.00 79.75 80 GLY A CA 1
ATOM 635 C C . GLY A 1 80 ? 3.044 -13.848 -22.324 1.00 79.75 80 GLY A C 1
ATOM 636 O O . GLY A 1 80 ? 4.157 -14.133 -21.895 1.00 79.75 80 GLY A O 1
ATOM 637 N N . ASP A 1 81 ? 2.732 -12.644 -22.800 1.00 76.44 81 ASP A N 1
ATOM 638 C CA . ASP A 1 81 ? 3.641 -11.498 -22.955 1.00 76.44 81 ASP A CA 1
ATOM 639 C C . ASP A 1 81 ? 3.527 -10.449 -21.827 1.00 76.44 81 ASP A C 1
ATOM 641 O O . ASP A 1 81 ? 4.204 -9.424 -21.863 1.00 76.44 81 ASP A O 1
ATOM 645 N N . GLY A 1 82 ? 2.665 -10.685 -20.830 1.00 72.75 82 GLY A N 1
ATOM 646 C CA . GLY A 1 82 ? 2.325 -9.710 -19.786 1.00 72.75 82 GLY A CA 1
ATOM 647 C C . GLY A 1 82 ? 1.262 -8.683 -20.196 1.00 72.75 82 GLY A C 1
ATOM 648 O O . GLY A 1 82 ? 0.812 -7.899 -19.361 1.00 72.75 82 GLY A O 1
ATOM 649 N N . GLY A 1 83 ? 0.775 -8.716 -21.442 1.00 75.06 83 GLY A N 1
ATOM 650 C CA . GLY A 1 83 ? -0.268 -7.821 -21.949 1.00 75.06 83 GLY A CA 1
ATOM 651 C C . GLY A 1 83 ? -1.651 -8.014 -21.310 1.00 75.06 83 GLY A C 1
ATOM 652 O O . GLY A 1 83 ? -2.564 -7.238 -21.610 1.00 75.06 83 GLY A O 1
ATOM 653 N N . SER A 1 84 ? -1.814 -9.022 -20.444 1.00 78.19 84 SER A N 1
ATOM 654 C CA . SER A 1 84 ? -3.020 -9.279 -19.650 1.00 78.19 84 SER A CA 1
ATOM 655 C C . SER A 1 84 ? -3.177 -8.354 -18.443 1.00 78.19 84 SER A C 1
ATOM 657 O O . SER A 1 84 ? -4.312 -8.042 -18.094 1.00 78.19 84 SER A O 1
ATOM 659 N N . ASP A 1 85 ? -2.081 -7.910 -17.813 1.00 84.88 85 ASP A N 1
ATOM 660 C CA . ASP A 1 85 ? -2.165 -6.904 -16.749 1.00 84.88 85 ASP A CA 1
ATOM 661 C C . ASP A 1 85 ? -2.183 -5.508 -17.386 1.00 84.88 85 ASP A C 1
ATOM 663 O O . ASP A 1 85 ? -1.224 -5.082 -18.043 1.00 84.88 85 ASP A O 1
ATOM 667 N N . LYS A 1 86 ? -3.314 -4.814 -17.227 1.00 91.31 86 LYS A N 1
ATOM 668 C CA . LYS A 1 86 ? -3.531 -3.454 -17.736 1.00 91.31 86 LYS A CA 1
ATOM 669 C C . LYS A 1 86 ? -3.211 -2.364 -16.720 1.00 91.31 86 LYS A C 1
ATOM 671 O O . LYS A 1 86 ? -3.290 -1.189 -17.080 1.00 91.31 86 LYS A O 1
ATOM 676 N N . SER A 1 87 ? -2.831 -2.725 -15.498 1.00 93.44 87 SER A N 1
ATOM 677 C CA . SER A 1 87 ? -2.367 -1.749 -14.527 1.00 93.44 87 SER A CA 1
ATOM 678 C C . SER A 1 87 ? -0.977 -1.244 -14.886 1.00 93.44 87 SER A C 1
ATOM 680 O O . SER A 1 87 ? -0.057 -2.010 -15.190 1.00 93.44 87 SER A O 1
ATOM 682 N N . ALA A 1 88 ? -0.822 0.071 -14.856 1.00 95.44 88 ALA A N 1
ATOM 683 C CA . ALA A 1 88 ? 0.461 0.727 -15.030 1.00 95.44 88 ALA A CA 1
ATOM 684 C C . ALA A 1 88 ? 1.242 0.826 -13.708 1.00 95.44 88 ALA A C 1
ATOM 686 O O . ALA A 1 88 ? 2.467 0.907 -13.749 1.00 95.44 88 ALA A O 1
ATOM 687 N N . VAL A 1 89 ? 0.564 0.811 -12.551 1.00 96.56 89 VAL A N 1
ATOM 688 C CA . VAL A 1 89 ? 1.172 1.176 -11.253 1.00 96.56 89 VAL A CA 1
ATOM 689 C C . VAL A 1 89 ? 0.991 0.153 -10.135 1.00 96.56 89 VAL A C 1
ATOM 691 O O . VAL A 1 89 ? 1.790 0.173 -9.205 1.00 96.56 89 VAL A O 1
ATOM 694 N N . ASP A 1 90 ? 0.041 -0.780 -10.217 1.00 96.62 90 ASP A N 1
ATOM 695 C CA . ASP A 1 90 ? -0.070 -1.877 -9.239 1.00 96.62 90 ASP A CA 1
ATOM 696 C C . ASP A 1 90 ? 1.211 -2.728 -9.124 1.00 96.62 90 ASP A C 1
ATOM 698 O O . ASP A 1 90 ? 1.612 -3.041 -7.998 1.00 96.62 90 ASP A O 1
ATOM 702 N N . PRO A 1 91 ? 1.942 -3.018 -10.227 1.00 96.62 91 PRO A N 1
ATOM 703 C CA . PRO A 1 91 ? 3.305 -3.551 -10.180 1.00 96.62 91 PRO A CA 1
ATOM 704 C C . PRO A 1 91 ? 4.270 -2.844 -9.217 1.00 96.62 91 PRO A C 1
ATOM 706 O O . PRO A 1 91 ? 5.189 -3.476 -8.704 1.00 96.62 91 PRO A O 1
ATOM 709 N N . ALA A 1 92 ? 4.082 -1.550 -8.942 1.00 97.25 92 ALA A N 1
ATOM 710 C CA . ALA A 1 92 ? 4.958 -0.778 -8.062 1.00 97.25 92 ALA A CA 1
ATOM 711 C C . ALA A 1 92 ? 4.791 -1.144 -6.574 1.00 97.25 92 ALA A C 1
ATOM 713 O O . ALA A 1 92 ? 5.736 -0.988 -5.799 1.00 97.25 92 ALA A O 1
ATOM 714 N N . CYS A 1 93 ? 3.631 -1.686 -6.180 1.00 96.56 93 CYS A N 1
ATOM 715 C CA . CYS A 1 93 ? 3.246 -1.915 -4.783 1.00 96.56 93 CYS A CA 1
ATOM 716 C C . CYS A 1 93 ? 4.239 -2.783 -3.984 1.00 96.56 93 CYS A C 1
ATOM 718 O O . CYS A 1 93 ? 4.353 -2.634 -2.770 1.00 96.56 93 CYS A O 1
ATOM 720 N N . ILE A 1 94 ? 4.968 -3.693 -4.638 1.00 97.44 94 ILE A N 1
ATOM 721 C CA . ILE A 1 94 ? 5.956 -4.573 -3.988 1.00 97.44 94 ILE A CA 1
ATOM 722 C C . ILE A 1 94 ? 7.323 -3.908 -3.744 1.00 97.44 94 ILE A C 1
ATOM 724 O O . ILE A 1 94 ? 8.177 -4.478 -3.066 1.00 97.44 94 ILE A O 1
ATOM 728 N N . GLY A 1 95 ? 7.560 -2.710 -4.282 1.00 94.88 95 GLY A N 1
ATOM 729 C CA . GLY A 1 95 ? 8.894 -2.116 -4.370 1.00 94.88 95 GLY A CA 1
ATOM 730 C C . GLY A 1 95 ? 9.625 -1.912 -3.038 1.00 94.88 95 GLY A C 1
ATOM 731 O O . GLY A 1 95 ? 10.832 -2.142 -2.990 1.00 94.88 95 GLY A O 1
ATOM 732 N N . GLU A 1 96 ? 8.929 -1.581 -1.942 1.00 93.81 96 GLU A N 1
ATOM 733 C CA . GLU A 1 96 ? 9.570 -1.462 -0.619 1.00 93.81 96 GLU A CA 1
ATOM 734 C C . GLU A 1 96 ? 10.211 -2.795 -0.187 1.00 93.81 96 GLU A C 1
ATOM 736 O O . GLU A 1 96 ? 11.350 -2.816 0.282 1.00 93.81 96 GLU A O 1
ATOM 741 N N . ALA A 1 97 ? 9.544 -3.924 -0.452 1.00 96.25 97 ALA A N 1
ATOM 742 C CA . ALA A 1 97 ? 10.093 -5.253 -0.199 1.00 96.25 97 ALA A CA 1
ATOM 743 C C . ALA A 1 97 ? 11.267 -5.599 -1.134 1.00 96.25 97 ALA A C 1
ATOM 745 O O . ALA A 1 97 ? 12.217 -6.244 -0.688 1.00 96.25 97 ALA A O 1
ATOM 746 N N . VAL A 1 98 ? 11.249 -5.143 -2.396 1.00 96.75 98 VAL A N 1
ATOM 747 C CA . VAL A 1 98 ? 12.374 -5.315 -3.342 1.00 96.75 98 VAL A CA 1
ATOM 748 C C . VAL A 1 98 ? 13.624 -4.591 -2.832 1.00 96.75 98 VAL A C 1
ATOM 750 O O . VAL A 1 98 ? 14.703 -5.184 -2.778 1.00 96.75 98 VAL A O 1
ATOM 753 N N . TYR A 1 99 ? 13.479 -3.336 -2.396 1.00 93.44 99 TYR A N 1
ATOM 754 C CA . TYR A 1 99 ? 14.584 -2.559 -1.830 1.00 93.44 99 TYR A CA 1
ATOM 755 C C . TYR A 1 99 ? 15.039 -3.089 -0.465 1.00 93.44 99 TYR A C 1
ATOM 757 O O . TYR A 1 99 ? 16.236 -3.086 -0.185 1.00 93.44 99 TYR A O 1
ATOM 765 N N . PHE A 1 100 ? 14.126 -3.608 0.362 1.00 92.19 100 PHE A N 1
ATOM 766 C CA . PHE A 1 100 ? 14.471 -4.248 1.632 1.00 92.19 100 PHE A CA 1
ATOM 767 C C . PHE A 1 100 ? 15.339 -5.502 1.442 1.00 92.19 100 PHE A C 1
ATOM 769 O O . PHE A 1 100 ? 16.377 -5.628 2.093 1.00 92.19 100 PHE A O 1
ATOM 776 N N . VAL A 1 101 ? 14.966 -6.423 0.539 1.00 94.38 101 VAL A N 1
ATOM 777 C CA . VAL A 1 101 ? 15.758 -7.654 0.346 1.00 94.38 101 VAL A CA 1
ATOM 778 C C . VAL A 1 101 ? 17.107 -7.403 -0.325 1.00 94.38 101 VAL A C 1
ATOM 780 O O . VAL A 1 101 ? 17.983 -8.255 -0.200 1.00 94.38 101 VAL A O 1
ATOM 783 N N . TYR A 1 102 ? 17.320 -6.248 -0.973 1.00 90.50 102 TYR A N 1
ATOM 784 C CA . TYR A 1 102 ? 18.608 -5.892 -1.580 1.00 90.50 102 TYR A CA 1
ATOM 785 C C . TYR A 1 102 ? 19.768 -5.993 -0.589 1.00 90.50 102 TYR A C 1
ATOM 787 O O . TYR A 1 102 ? 20.833 -6.479 -0.961 1.00 90.50 102 TYR A O 1
ATOM 795 N N . ASP A 1 103 ? 19.587 -5.576 0.667 1.00 83.44 103 ASP A N 1
ATOM 796 C CA . ASP A 1 103 ? 20.641 -5.607 1.691 1.00 83.44 103 ASP A CA 1
ATOM 797 C C . ASP A 1 103 ? 20.729 -6.918 2.486 1.00 83.44 103 ASP A C 1
ATOM 799 O O . ASP A 1 103 ? 21.585 -7.057 3.364 1.00 83.44 103 ASP A O 1
ATOM 803 N N . TRP A 1 104 ? 19.912 -7.919 2.148 1.00 86.25 104 TRP A N 1
ATOM 804 C CA . TRP A 1 104 ? 19.996 -9.236 2.771 1.00 86.25 104 TRP A CA 1
ATOM 805 C C . TRP A 1 104 ? 21.191 -10.054 2.238 1.00 86.25 104 TRP A C 1
ATOM 807 O O . TRP A 1 104 ? 21.694 -9.845 1.133 1.00 86.25 104 TRP A O 1
ATOM 817 N N . GLN A 1 105 ? 21.700 -10.990 3.043 1.00 85.06 105 GLN A N 1
ATOM 818 C CA . GLN A 1 105 ? 22.873 -11.789 2.680 1.00 85.06 105 GLN A CA 1
ATOM 819 C C . GLN A 1 105 ? 22.485 -12.952 1.761 1.00 85.06 105 GLN A C 1
ATOM 821 O O . GLN A 1 105 ? 21.523 -13.665 2.025 1.00 85.06 105 GLN A O 1
ATOM 826 N N . GLY A 1 106 ? 23.279 -13.178 0.712 1.00 85.38 106 GLY A N 1
ATOM 827 C CA . GLY A 1 106 ? 23.095 -14.297 -0.219 1.00 85.38 106 GLY A CA 1
ATOM 828 C C . GLY A 1 106 ? 22.113 -14.045 -1.369 1.00 85.38 106 GLY A C 1
ATOM 829 O O . GLY A 1 106 ? 21.960 -14.926 -2.211 1.00 85.38 106 GLY A O 1
ATOM 830 N N . VAL A 1 107 ? 21.487 -12.866 -1.448 1.00 91.00 107 VAL A N 1
ATOM 831 C CA . VAL A 1 107 ? 20.662 -12.479 -2.605 1.00 91.00 107 VAL A CA 1
ATOM 832 C C . VAL A 1 107 ? 21.529 -12.118 -3.815 1.00 91.00 107 VAL A C 1
ATOM 834 O O . VAL A 1 107 ? 22.632 -11.582 -3.675 1.00 91.00 107 VAL A O 1
ATOM 837 N N . ASP A 1 108 ? 21.003 -12.339 -5.021 1.00 92.44 108 ASP A N 1
ATOM 838 C CA . ASP A 1 108 ? 21.586 -11.774 -6.238 1.00 92.44 108 ASP A CA 1
ATOM 839 C C . ASP A 1 108 ? 21.248 -10.277 -6.333 1.00 92.44 108 ASP A C 1
ATOM 841 O O . ASP A 1 108 ? 20.208 -9.872 -6.859 1.00 92.44 108 ASP A O 1
ATOM 845 N N . LYS A 1 109 ? 22.158 -9.444 -5.812 1.00 93.19 109 LYS A N 1
ATOM 846 C CA . LYS A 1 109 ? 22.074 -7.982 -5.920 1.00 93.19 109 LYS A CA 1
ATOM 847 C C . LYS A 1 109 ? 22.070 -7.493 -7.374 1.00 93.19 109 LYS A C 1
ATOM 849 O O . LYS A 1 109 ? 21.481 -6.453 -7.619 1.00 93.19 109 LYS A O 1
ATOM 854 N N . THR A 1 110 ? 22.659 -8.213 -8.337 1.00 94.25 110 THR A N 1
ATOM 855 C CA . THR A 1 110 ? 22.689 -7.785 -9.753 1.00 94.25 110 THR A CA 1
ATOM 856 C C . THR A 1 110 ? 21.321 -7.957 -10.405 1.00 94.25 110 THR A C 1
ATOM 858 O O . THR A 1 110 ? 20.854 -7.055 -11.097 1.00 94.25 110 THR A O 1
ATOM 861 N N . MET A 1 111 ? 20.648 -9.079 -10.136 1.00 95.31 111 MET A N 1
ATOM 862 C CA . MET A 1 111 ? 19.257 -9.304 -10.542 1.00 95.31 111 MET A CA 1
ATOM 863 C C . MET A 1 111 ? 18.318 -8.250 -9.932 1.00 95.31 111 MET A C 1
ATOM 865 O O . MET A 1 111 ? 17.513 -7.663 -10.654 1.00 95.31 111 MET A O 1
ATOM 869 N N . LEU A 1 112 ? 18.474 -7.940 -8.638 1.00 95.31 112 LEU A N 1
ATOM 870 C CA . LEU A 1 112 ? 17.682 -6.907 -7.959 1.00 95.31 112 LEU A CA 1
ATOM 871 C C . LEU A 1 112 ? 17.973 -5.488 -8.485 1.00 95.31 112 LEU A C 1
ATOM 873 O O . LEU A 1 112 ? 17.035 -4.712 -8.674 1.00 95.31 112 LEU A O 1
ATOM 877 N N . ASP A 1 113 ? 19.238 -5.149 -8.762 1.00 93.88 113 ASP A N 1
ATOM 878 C CA . ASP A 1 113 ? 19.636 -3.878 -9.389 1.00 93.88 113 ASP A CA 1
ATOM 879 C C . ASP A 1 113 ? 18.956 -3.714 -10.753 1.00 93.88 113 ASP A C 1
ATOM 881 O O . ASP A 1 113 ? 18.262 -2.729 -10.973 1.00 93.88 113 ASP A O 1
ATOM 885 N N . ILE A 1 114 ? 19.109 -4.685 -11.661 1.00 95.69 114 ILE A N 1
ATOM 886 C CA . ILE A 1 114 ? 18.531 -4.616 -13.013 1.00 95.69 114 ILE A CA 1
ATOM 887 C C . ILE A 1 114 ? 17.008 -4.460 -12.932 1.00 95.69 114 ILE A C 1
ATOM 889 O O . ILE A 1 114 ? 16.445 -3.546 -13.533 1.00 95.69 114 ILE A O 1
ATOM 893 N N . ALA A 1 115 ? 16.345 -5.308 -12.147 1.00 96.81 115 ALA A N 1
ATOM 894 C CA . ALA A 1 115 ? 14.892 -5.349 -12.107 1.00 96.81 115 ALA A CA 1
ATOM 895 C C . ALA A 1 115 ? 14.271 -4.090 -11.473 1.00 96.81 115 ALA A C 1
ATOM 897 O O . ALA A 1 115 ? 13.307 -3.540 -12.008 1.00 96.81 115 ALA A O 1
ATOM 898 N N . SER A 1 116 ? 14.837 -3.591 -10.366 1.00 95.62 116 SER A N 1
ATOM 899 C CA . SER A 1 116 ? 14.361 -2.356 -9.721 1.00 95.62 116 SER A CA 1
ATOM 900 C C . SER A 1 116 ? 14.640 -1.100 -10.550 1.00 95.62 116 SER A C 1
ATOM 902 O O . SER A 1 116 ? 13.814 -0.184 -10.561 1.00 95.62 116 SER A O 1
ATOM 904 N N . ARG A 1 117 ? 15.740 -1.077 -11.316 1.00 96.25 117 ARG A N 1
ATOM 905 C CA . ARG A 1 117 ? 16.009 -0.029 -12.312 1.00 96.25 117 ARG A CA 1
ATOM 906 C C . ARG A 1 117 ? 14.962 -0.036 -13.414 1.00 96.25 117 ARG A C 1
ATOM 908 O O . ARG A 1 117 ? 14.332 0.994 -13.614 1.00 96.25 117 ARG A O 1
ATOM 915 N N . SER A 1 118 ? 14.699 -1.176 -14.056 1.00 97.31 118 SER A N 1
ATOM 916 C CA . SER A 1 118 ? 13.717 -1.247 -15.147 1.00 97.31 118 SER A CA 1
ATOM 917 C C . SER A 1 118 ? 12.292 -0.888 -14.704 1.00 97.31 118 SER A C 1
ATOM 919 O O . SER A 1 118 ? 11.579 -0.233 -15.461 1.00 97.31 118 SER A O 1
ATOM 921 N N . MET A 1 119 ? 11.888 -1.214 -13.469 1.00 97.44 119 MET A N 1
ATOM 922 C CA . MET A 1 119 ? 10.598 -0.757 -12.927 1.00 97.44 119 MET A CA 1
ATOM 923 C C . MET A 1 119 ? 10.554 0.769 -12.736 1.00 97.44 119 MET A C 1
ATOM 925 O O . MET A 1 119 ? 9.558 1.409 -13.077 1.00 97.44 119 MET A O 1
ATOM 929 N N . LEU A 1 120 ? 11.624 1.382 -12.218 1.00 97.62 120 LEU A N 1
ATOM 930 C CA . LEU A 1 120 ? 11.673 2.837 -12.054 1.00 97.62 120 LEU A CA 1
ATOM 931 C C . LEU A 1 120 ? 11.792 3.567 -13.404 1.00 97.62 120 LEU A C 1
ATOM 933 O O . LEU A 1 120 ? 11.123 4.575 -13.620 1.00 97.62 120 LEU A O 1
ATOM 937 N N . GLU A 1 121 ? 12.587 3.044 -14.335 1.00 96.88 121 GLU A N 1
ATOM 938 C CA . GLU A 1 121 ? 12.721 3.559 -15.701 1.00 96.88 121 GLU A CA 1
ATOM 939 C C . GLU A 1 121 ? 11.397 3.480 -16.471 1.00 96.88 121 GLU A C 1
ATOM 941 O O . GLU A 1 121 ? 11.069 4.422 -17.198 1.00 96.88 121 GLU A O 1
ATOM 946 N N . TYR A 1 122 ? 10.609 2.415 -16.271 1.00 97.19 122 TYR A N 1
ATOM 947 C CA . TYR A 1 122 ? 9.226 2.336 -16.740 1.00 97.19 122 TYR A CA 1
ATOM 948 C C . TYR A 1 122 ? 8.375 3.475 -16.165 1.00 97.19 122 TYR A C 1
ATOM 950 O O . TYR A 1 122 ? 7.782 4.232 -16.934 1.00 97.19 122 TYR A O 1
ATOM 958 N N . ILE A 1 123 ? 8.345 3.647 -14.838 1.00 96.88 123 ILE A N 1
ATOM 959 C CA . ILE A 1 123 ? 7.525 4.687 -14.197 1.00 96.88 123 ILE A CA 1
ATOM 960 C C . ILE A 1 123 ? 7.892 6.083 -14.706 1.00 96.88 123 ILE A C 1
ATOM 962 O O . ILE A 1 123 ? 7.010 6.816 -15.139 1.00 96.88 123 ILE A O 1
ATOM 966 N N . LEU A 1 124 ? 9.174 6.448 -14.710 1.00 94.19 124 LEU A N 1
ATOM 967 C CA . LEU A 1 124 ? 9.597 7.809 -15.054 1.00 94.19 124 LEU A CA 1
ATOM 968 C C . LEU A 1 124 ? 9.393 8.147 -16.544 1.00 94.19 124 LEU A C 1
ATOM 970 O O . LEU A 1 124 ? 8.992 9.271 -16.868 1.00 94.19 124 LEU A O 1
ATOM 974 N N . ASN A 1 125 ? 9.657 7.189 -17.445 1.00 93.44 125 ASN A N 1
ATOM 975 C CA . ASN A 1 125 ? 9.812 7.456 -18.883 1.00 93.44 125 ASN A CA 1
ATOM 976 C C . ASN A 1 125 ? 8.731 6.837 -19.786 1.00 93.44 125 ASN A C 1
ATOM 978 O O . ASN A 1 125 ? 8.567 7.307 -20.910 1.00 93.44 125 ASN A O 1
ATOM 982 N N . GLN A 1 126 ? 8.031 5.787 -19.343 1.00 94.44 126 GLN A N 1
ATOM 983 C CA . GLN A 1 126 ? 7.113 4.997 -20.185 1.00 94.44 126 GLN A CA 1
ATOM 984 C C . GLN A 1 126 ? 5.663 4.987 -19.680 1.00 94.44 126 GLN A C 1
ATOM 986 O O . GLN A 1 126 ? 4.741 4.879 -20.486 1.00 94.44 126 GLN A O 1
ATOM 991 N N . CYS A 1 127 ? 5.449 5.099 -18.367 1.00 95.56 127 CYS A N 1
ATOM 992 C CA . CYS A 1 127 ? 4.120 5.094 -17.764 1.00 95.56 127 CYS A CA 1
ATOM 993 C C . CYS A 1 127 ? 3.264 6.267 -18.297 1.00 95.56 127 CYS A C 1
ATOM 995 O O . CYS A 1 127 ? 3.714 7.419 -18.223 1.00 95.56 127 CYS A O 1
ATOM 997 N N . PRO A 1 128 ? 2.043 6.017 -18.820 1.00 94.50 128 PRO A N 1
ATOM 998 C CA . PRO A 1 128 ? 1.143 7.081 -19.260 1.00 94.50 128 PRO A CA 1
ATOM 999 C C . PRO A 1 128 ? 0.848 8.070 -18.130 1.00 94.50 128 PRO A C 1
ATOM 1001 O O . PRO A 1 128 ? 0.783 7.683 -16.964 1.00 94.50 128 PRO A O 1
ATOM 1004 N N . LYS A 1 129 ? 0.656 9.353 -18.454 1.00 92.81 129 LYS A N 1
ATOM 1005 C CA . LYS A 1 129 ? 0.377 10.398 -17.459 1.00 92.81 129 LYS A CA 1
ATOM 1006 C C . LYS A 1 129 ? -0.446 11.553 -18.022 1.00 92.81 129 LYS A C 1
ATOM 1008 O O . LYS A 1 129 ? -0.255 11.943 -19.172 1.00 92.81 129 LYS A O 1
ATOM 1013 N N . GLY A 1 130 ? -1.343 12.094 -17.200 1.00 87.62 130 GLY A N 1
ATOM 1014 C CA . GLY A 1 130 ? -2.229 13.214 -17.529 1.00 87.62 130 GLY A CA 1
ATOM 1015 C C . GLY A 1 130 ? -1.871 14.478 -16.744 1.00 87.62 130 GLY A C 1
ATOM 1016 O O . GLY A 1 130 ? -1.442 14.386 -15.596 1.00 87.62 130 GLY A O 1
ATOM 1017 N N . PHE A 1 131 ? -2.025 15.653 -17.359 1.00 85.81 131 PHE A N 1
ATOM 1018 C CA . PHE A 1 131 ? -1.725 16.951 -16.737 1.00 85.81 131 PHE A CA 1
ATOM 1019 C C . PHE A 1 131 ? -2.929 17.509 -15.967 1.00 85.81 131 PHE A C 1
ATOM 1021 O O . PHE A 1 131 ? -4.059 17.450 -16.450 1.00 85.81 131 PHE A O 1
ATOM 1028 N N . VAL A 1 132 ? -2.686 18.083 -14.789 1.00 82.25 132 VAL A N 1
ATOM 1029 C CA . VAL A 1 132 ? -3.705 18.624 -13.883 1.00 82.25 132 VAL A CA 1
ATOM 1030 C C . VAL A 1 132 ? -3.672 20.155 -13.915 1.00 82.25 132 VAL A C 1
ATOM 1032 O O . VAL A 1 132 ? -2.828 20.775 -13.274 1.00 82.25 132 VAL A O 1
ATOM 1035 N N . ASP A 1 133 ? -4.614 20.773 -14.636 1.00 72.75 133 ASP A N 1
ATOM 1036 C CA . ASP A 1 133 ? -4.703 22.240 -14.771 1.00 72.75 133 ASP A CA 1
ATOM 1037 C C . ASP A 1 133 ? -4.854 22.971 -13.424 1.00 72.75 133 ASP A C 1
ATOM 1039 O O . ASP A 1 133 ? -4.218 23.994 -13.190 1.00 72.75 133 ASP A O 1
ATOM 1043 N N . ASP A 1 134 ? -5.712 22.444 -12.544 1.00 77.38 134 ASP A N 1
ATOM 1044 C CA . ASP A 1 134 ? -6.121 23.054 -11.270 1.00 77.38 134 ASP A CA 1
ATOM 1045 C C . ASP A 1 134 ? -5.437 22.331 -10.094 1.00 77.38 134 ASP A C 1
ATOM 1047 O O . ASP A 1 134 ? -6.070 21.677 -9.261 1.00 77.38 134 ASP A O 1
ATOM 1051 N N . HIS A 1 135 ? -4.100 22.346 -10.097 1.00 77.19 135 HIS A N 1
ATOM 1052 C CA . HIS A 1 135 ? -3.271 21.689 -9.084 1.00 77.19 135 HIS A CA 1
ATOM 1053 C C . HIS A 1 135 ? -3.041 22.565 -7.842 1.00 77.19 135 HIS A C 1
ATOM 1055 O O . HIS A 1 135 ? -3.157 23.790 -7.858 1.00 77.19 135 HIS A O 1
ATOM 1061 N N . SER A 1 136 ? -2.677 21.922 -6.727 1.00 76.56 136 SER A N 1
ATOM 1062 C CA . SER A 1 136 ? -2.265 22.638 -5.517 1.00 76.56 136 SER A CA 1
ATOM 1063 C C . SER A 1 136 ? -1.004 23.471 -5.789 1.00 76.56 136 SER A C 1
ATOM 1065 O O . SER A 1 136 ? -0.045 22.909 -6.310 1.00 76.56 136 SER A O 1
ATOM 1067 N N . PRO A 1 137 ? -0.919 24.745 -5.349 1.00 77.56 137 PRO A N 1
ATOM 1068 C CA . PRO A 1 137 ? 0.273 25.583 -5.539 1.00 77.56 137 PRO A CA 1
ATOM 1069 C C . PRO A 1 137 ? 1.505 25.121 -4.732 1.00 77.56 137 PRO A C 1
ATOM 1071 O O . PRO A 1 137 ? 2.532 25.791 -4.759 1.00 77.56 137 PRO A O 1
ATOM 1074 N N . LYS A 1 138 ? 1.399 24.006 -3.994 1.00 79.56 138 LYS A N 1
ATOM 1075 C CA . LYS A 1 138 ? 2.520 23.287 -3.365 1.00 79.56 138 LYS A CA 1
ATOM 1076 C C . LYS A 1 138 ? 3.205 22.283 -4.298 1.00 79.56 138 LYS A C 1
ATOM 1078 O O . LYS A 1 138 ? 4.292 21.817 -3.983 1.00 79.56 138 LYS A O 1
ATOM 1083 N N . VAL A 1 139 ? 2.560 21.907 -5.402 1.00 79.75 139 VAL A N 1
ATOM 1084 C CA . VAL A 1 139 ? 3.155 21.081 -6.458 1.00 79.75 139 VAL A CA 1
ATOM 1085 C C . VAL A 1 139 ? 3.643 22.029 -7.545 1.00 79.75 139 VAL A C 1
ATOM 1087 O O . VAL A 1 139 ? 2.919 22.955 -7.917 1.00 79.75 139 VAL A O 1
ATOM 1090 N N . ARG A 1 140 ? 4.865 21.829 -8.047 1.00 78.25 140 ARG A N 1
ATOM 1091 C CA . ARG A 1 140 ? 5.398 22.678 -9.116 1.00 78.25 140 ARG A CA 1
ATOM 1092 C C . ARG A 1 140 ? 4.612 22.439 -10.410 1.00 78.25 140 ARG A C 1
ATOM 1094 O O . ARG A 1 140 ? 4.219 21.312 -10.707 1.00 78.25 140 ARG A O 1
ATOM 1101 N N . ALA A 1 141 ? 4.363 23.498 -11.181 1.00 75.81 141 ALA A N 1
ATOM 1102 C CA . ALA A 1 141 ? 3.463 23.444 -12.341 1.00 75.81 141 ALA A CA 1
ATOM 1103 C C . ALA A 1 141 ? 3.943 22.500 -13.459 1.00 75.81 141 ALA A C 1
ATOM 1105 O O . ALA A 1 141 ? 3.152 22.043 -14.277 1.00 75.81 141 ALA A O 1
ATOM 1106 N N . ASP A 1 142 ? 5.233 22.187 -13.484 1.00 75.38 142 ASP A N 1
ATOM 1107 C CA . ASP A 1 142 ? 5.854 21.202 -14.360 1.00 75.38 142 ASP A CA 1
ATOM 1108 C C . ASP A 1 142 ? 5.711 19.752 -13.883 1.00 75.38 142 ASP A C 1
ATOM 1110 O O . ASP A 1 142 ? 5.683 18.833 -14.702 1.00 75.38 142 ASP A O 1
ATOM 1114 N N . GLU A 1 143 ? 5.587 19.558 -12.570 1.00 77.25 143 GLU A N 1
ATOM 1115 C CA . GLU A 1 143 ? 5.364 18.271 -11.910 1.00 77.25 143 GLU A CA 1
ATOM 1116 C C . GLU A 1 143 ? 3.875 17.936 -11.779 1.00 77.25 143 GLU A C 1
ATOM 1118 O O . GLU A 1 143 ? 3.534 16.868 -11.272 1.00 77.25 143 GLU A O 1
ATOM 1123 N N . ALA A 1 144 ? 2.985 18.807 -12.275 1.00 84.81 144 ALA A N 1
ATOM 1124 C CA . ALA A 1 144 ? 1.526 18.673 -12.262 1.00 84.81 144 ALA A CA 1
ATOM 1125 C C . ALA A 1 144 ? 0.981 17.552 -13.180 1.00 84.81 144 ALA A C 1
ATOM 1127 O O . ALA A 1 144 ? -0.091 17.671 -13.773 1.00 84.81 144 ALA A O 1
ATOM 1128 N N . TYR A 1 145 ? 1.712 16.444 -13.292 1.00 89.44 145 TYR A N 1
ATOM 1129 C CA . TYR A 1 145 ? 1.338 15.234 -14.006 1.00 89.44 145 TYR A CA 1
ATOM 1130 C C . TYR A 1 145 ? 1.010 14.111 -13.026 1.00 89.44 145 TYR A C 1
ATOM 1132 O O . TYR A 1 145 ? 1.846 13.720 -12.210 1.00 89.44 145 TYR A O 1
ATOM 1140 N N . LEU A 1 146 ? -0.176 13.524 -13.160 1.00 90.69 146 LEU A N 1
ATOM 1141 C CA . LEU A 1 146 ? -0.499 12.259 -12.510 1.00 90.69 146 LEU A CA 1
ATOM 1142 C C . LEU A 1 146 ? -0.161 11.089 -13.427 1.00 90.69 146 LEU A C 1
ATOM 1144 O O . LEU A 1 146 ? -0.642 11.029 -14.560 1.00 90.69 146 LEU A O 1
ATOM 1148 N N . TYR A 1 147 ? 0.616 10.139 -12.914 1.00 94.38 147 TYR A N 1
ATOM 1149 C CA . TYR A 1 147 ? 0.800 8.840 -13.548 1.00 94.38 147 TYR A CA 1
ATOM 1150 C C . TYR A 1 147 ? -0.524 8.084 -13.564 1.00 94.38 147 TYR A C 1
ATOM 1152 O O . TYR A 1 147 ? -1.234 7.995 -12.560 1.00 94.38 147 TYR A O 1
ATOM 1160 N N . SER A 1 148 ? -0.859 7.544 -14.728 1.00 94.00 148 SER A N 1
ATOM 1161 C CA . SER A 1 148 ? -2.082 6.795 -14.918 1.00 94.00 148 SER A CA 1
ATOM 1162 C C . SER A 1 148 ? -2.030 5.478 -14.155 1.00 94.00 148 SER A C 1
ATOM 1164 O O . SER A 1 148 ? -0.991 4.836 -14.061 1.00 94.00 148 SER A O 1
ATOM 1166 N N . HIS A 1 149 ? -3.183 5.039 -13.661 1.00 94.94 149 HIS A N 1
ATOM 1167 C CA . HIS A 1 149 ? -3.380 3.684 -13.174 1.00 94.94 149 HIS A CA 1
ATOM 1168 C C . HIS A 1 149 ? -3.377 2.643 -14.312 1.00 94.94 149 HIS A C 1
ATOM 1170 O O . HIS A 1 149 ? -3.185 1.459 -14.061 1.00 94.94 149 HIS A O 1
ATOM 1176 N N . ARG A 1 150 ? -3.578 3.051 -15.572 1.00 93.94 150 ARG A N 1
ATOM 1177 C CA . ARG A 1 150 ? -3.831 2.159 -16.712 1.00 93.94 150 ARG A CA 1
ATOM 1178 C C . ARG A 1 150 ? -2.800 2.343 -17.827 1.00 93.94 150 ARG A C 1
ATOM 1180 O O . ARG A 1 150 ? -2.307 3.440 -18.063 1.00 93.94 150 ARG A O 1
ATOM 1187 N N . VAL A 1 151 ? -2.481 1.255 -18.532 1.00 92.56 151 VAL A N 1
ATOM 1188 C CA . VAL A 1 151 ? -1.612 1.289 -19.732 1.00 92.56 151 VAL A CA 1
ATOM 1189 C C . VAL A 1 151 ? -2.389 1.530 -21.031 1.00 92.56 151 VAL A C 1
ATOM 1191 O O . VAL A 1 151 ? -1.791 1.802 -22.067 1.00 92.56 151 VAL A O 1
ATOM 1194 N N . ASP A 1 152 ? -3.713 1.373 -20.993 1.00 89.81 152 ASP A N 1
ATOM 1195 C CA . ASP A 1 152 ? -4.616 1.353 -22.150 1.00 89.81 152 ASP A CA 1
ATOM 1196 C C . ASP A 1 152 ? -5.657 2.492 -22.168 1.00 89.81 152 ASP A C 1
ATOM 1198 O O . ASP A 1 152 ? -6.421 2.595 -23.124 1.00 89.81 152 ASP A O 1
ATOM 1202 N N . ALA A 1 153 ? -5.655 3.358 -21.151 1.00 86.94 153 ALA A N 1
ATOM 1203 C CA . ALA A 1 153 ? -6.401 4.618 -21.070 1.00 86.94 153 ALA A CA 1
ATOM 1204 C C . ALA A 1 153 ? -5.684 5.560 -20.085 1.00 86.94 153 ALA A C 1
ATOM 1206 O O . ALA A 1 153 ? -5.053 5.074 -19.149 1.00 86.94 153 ALA A O 1
ATOM 1207 N N . THR A 1 154 ? -5.796 6.885 -20.226 1.00 89.25 154 THR A N 1
ATOM 1208 C CA . THR A 1 154 ? -5.190 7.822 -19.255 1.00 89.25 154 THR A CA 1
ATOM 1209 C C . THR A 1 154 ? -6.171 8.112 -18.117 1.00 89.25 154 THR A C 1
ATOM 1211 O O . THR A 1 154 ? -6.853 9.131 -18.099 1.00 89.25 154 THR A O 1
ATOM 1214 N N . GLN A 1 155 ? -6.237 7.194 -17.152 1.00 87.81 155 GLN A N 1
ATOM 1215 C CA . GLN A 1 155 ? -7.082 7.287 -15.951 1.00 87.81 155 GLN A CA 1
ATOM 1216 C C . GLN A 1 155 ? -6.255 7.313 -14.667 1.00 87.81 155 GLN A C 1
ATOM 1218 O O . GLN A 1 155 ? -5.201 6.690 -14.613 1.00 87.81 155 GLN A O 1
ATOM 1223 N N . VAL A 1 156 ? -6.736 7.947 -13.601 1.00 88.00 156 VAL A N 1
ATOM 1224 C CA . VAL A 1 156 ? -6.153 7.849 -12.249 1.00 88.00 156 VAL A CA 1
ATOM 1225 C C . VAL A 1 156 ? -7.191 7.265 -11.312 1.00 88.00 156 VAL A C 1
ATOM 1227 O O . VAL A 1 156 ? -8.320 7.746 -11.261 1.00 88.00 156 VAL A O 1
ATOM 1230 N N . TRP A 1 157 ? -6.813 6.206 -10.603 1.00 91.38 157 TRP A N 1
ATOM 1231 C CA . TRP A 1 157 ? -7.672 5.526 -9.641 1.00 91.38 157 TRP A CA 1
ATOM 1232 C C . TRP A 1 157 ? -7.187 5.847 -8.218 1.00 91.38 157 TRP A C 1
ATOM 1234 O O . TRP A 1 157 ? -5.999 6.116 -8.018 1.00 91.38 157 TRP A O 1
ATOM 1244 N N . SER A 1 158 ? -8.085 5.843 -7.230 1.00 87.25 158 SER A N 1
ATOM 1245 C CA . SER A 1 158 ? -7.777 6.122 -5.810 1.00 87.25 158 SER A CA 1
ATOM 1246 C C . SER A 1 158 ? -6.621 5.283 -5.264 1.00 87.25 158 SER A C 1
ATOM 1248 O O . SER A 1 158 ? -5.792 5.743 -4.484 1.00 87.25 158 SER A O 1
ATOM 1250 N N . ASP A 1 159 ? -6.559 4.054 -5.737 1.00 89.25 159 ASP A N 1
ATOM 1251 C CA . ASP A 1 159 ? -5.698 2.957 -5.336 1.00 89.25 159 ASP A CA 1
ATOM 1252 C C . ASP A 1 159 ? -4.229 3.277 -5.648 1.00 89.25 159 ASP A C 1
ATOM 1254 O O . ASP A 1 159 ? -3.332 2.991 -4.850 1.00 89.25 159 ASP A O 1
ATOM 1258 N N . SER A 1 160 ? -3.984 4.019 -6.738 1.00 89.69 160 SER A N 1
ATOM 1259 C CA . SER A 1 160 ? -2.664 4.534 -7.122 1.00 89.69 160 SER A CA 1
ATOM 1260 C C . SER A 1 160 ? -1.988 5.355 -6.021 1.00 89.69 160 SER A C 1
ATOM 1262 O O . SER A 1 160 ? -0.760 5.381 -5.967 1.00 89.69 160 SER A O 1
ATOM 1264 N N . VAL A 1 161 ? -2.763 6.001 -5.136 1.00 89.12 161 VAL A N 1
ATOM 1265 C CA . VAL A 1 161 ? -2.261 6.802 -4.002 1.00 89.12 161 VAL A CA 1
ATOM 1266 C C . VAL A 1 161 ? -1.588 5.923 -2.937 1.00 89.12 161 VAL A C 1
ATOM 1268 O O . VAL A 1 161 ? -0.726 6.405 -2.207 1.00 89.12 161 VAL A O 1
ATOM 1271 N N . TYR A 1 162 ? -1.909 4.626 -2.882 1.00 88.50 162 TYR A N 1
ATOM 1272 C CA . TYR A 1 162 ? -1.159 3.647 -2.094 1.00 88.50 162 TYR A CA 1
ATOM 1273 C C . TYR A 1 162 ? -0.009 3.024 -2.902 1.00 88.50 162 TYR A C 1
ATOM 1275 O O . TYR A 1 162 ? 1.129 3.010 -2.427 1.00 88.50 162 TYR A O 1
ATOM 1283 N N . MET A 1 163 ? -0.278 2.550 -4.127 1.00 92.75 163 MET A N 1
ATOM 1284 C CA . MET A 1 163 ? 0.691 1.751 -4.897 1.00 92.75 163 MET A CA 1
ATOM 1285 C C . MET A 1 163 ? 1.955 2.529 -5.291 1.00 92.75 163 MET A C 1
ATOM 1287 O O . MET A 1 163 ? 3.069 2.027 -5.136 1.00 92.75 163 MET A O 1
ATOM 1291 N N . LEU A 1 164 ? 1.797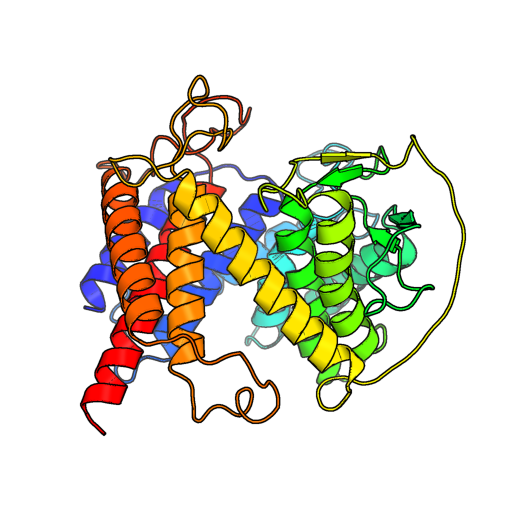 3.749 -5.825 1.00 95.56 164 LEU A N 1
ATOM 1292 C CA . LEU A 1 164 ? 2.889 4.464 -6.494 1.00 95.56 164 LEU A CA 1
ATOM 1293 C C . LEU A 1 164 ? 3.704 5.391 -5.572 1.00 95.56 164 LEU A C 1
ATOM 1295 O O . LEU A 1 164 ? 4.935 5.321 -5.637 1.00 95.56 164 LEU A O 1
ATOM 1299 N N . PRO A 1 165 ? 3.106 6.224 -4.693 1.00 94.56 165 PRO A N 1
ATOM 1300 C CA . PRO A 1 165 ? 3.867 7.027 -3.736 1.00 94.56 165 PRO A CA 1
ATOM 1301 C C . PRO A 1 165 ? 4.804 6.178 -2.876 1.00 94.56 165 PRO A C 1
ATOM 1303 O O . PRO A 1 165 ? 5.976 6.516 -2.738 1.00 94.56 165 PRO A O 1
ATOM 1306 N N . SER A 1 166 ? 4.331 5.031 -2.383 1.00 90.81 166 SER A N 1
ATOM 1307 C CA . SER A 1 166 ? 5.124 4.092 -1.577 1.00 90.81 166 SER A CA 1
ATOM 1308 C C . SER A 1 166 ? 6.356 3.575 -2.336 1.00 90.81 166 SER A C 1
ATOM 1310 O O . SER A 1 166 ? 7.454 3.508 -1.777 1.00 90.81 166 SER A O 1
ATOM 1312 N N . PHE A 1 167 ? 6.219 3.287 -3.636 1.00 96.38 167 PHE A N 1
ATOM 1313 C CA . PHE A 1 167 ? 7.344 2.912 -4.495 1.00 96.38 167 PHE A CA 1
ATOM 1314 C C . PHE A 1 167 ? 8.330 4.061 -4.723 1.00 96.38 167 PHE A C 1
ATOM 1316 O O . PHE A 1 167 ? 9.537 3.863 -4.602 1.00 96.38 167 PHE A O 1
ATOM 1323 N N . LEU A 1 168 ? 7.848 5.265 -5.034 1.00 96.44 168 LEU A N 1
ATOM 1324 C CA . LEU A 1 168 ? 8.711 6.419 -5.303 1.00 96.44 168 LEU A CA 1
ATOM 1325 C C . LEU A 1 168 ? 9.469 6.875 -4.043 1.00 96.44 168 LEU A C 1
ATOM 1327 O O . LEU A 1 168 ? 10.671 7.133 -4.105 1.00 96.44 168 LEU A O 1
ATOM 1331 N N . VAL A 1 169 ? 8.813 6.864 -2.879 1.00 91.06 169 VAL A N 1
ATOM 1332 C CA . VAL A 1 169 ? 9.429 7.183 -1.581 1.00 91.06 169 VAL A CA 1
ATOM 1333 C C . VAL A 1 169 ? 10.445 6.115 -1.157 1.00 91.06 169 VAL A C 1
ATOM 1335 O O . VAL A 1 169 ? 11.544 6.461 -0.720 1.00 91.06 169 VAL A O 1
ATOM 1338 N N . SER A 1 170 ? 10.145 4.822 -1.321 1.00 91.31 170 SER A N 1
ATOM 1339 C CA . SER A 1 170 ? 11.127 3.761 -1.030 1.00 91.31 170 SER A CA 1
ATOM 1340 C C . SER A 1 170 ? 12.303 3.772 -2.020 1.00 91.31 170 SER A C 1
ATOM 1342 O O . SER A 1 170 ? 13.448 3.624 -1.590 1.00 91.31 170 SER A O 1
ATOM 1344 N N . SER A 1 171 ? 12.058 4.085 -3.300 1.00 94.88 171 SER A N 1
ATOM 1345 C CA . SER A 1 171 ? 13.105 4.329 -4.309 1.00 94.88 171 SER A CA 1
ATOM 1346 C C . SER A 1 171 ? 14.019 5.489 -3.904 1.00 94.88 171 SER A C 1
ATOM 1348 O O . SER A 1 171 ? 15.240 5.354 -3.964 1.00 94.88 171 SER A O 1
ATOM 1350 N N . ALA A 1 172 ? 13.457 6.606 -3.431 1.00 92.19 172 ALA A N 1
ATOM 1351 C CA . ALA A 1 172 ? 14.220 7.740 -2.910 1.00 92.19 172 ALA A CA 1
ATOM 1352 C C . ALA A 1 172 ? 15.113 7.337 -1.723 1.00 92.19 172 ALA A C 1
ATOM 1354 O O . ALA A 1 172 ? 16.313 7.622 -1.713 1.00 92.19 172 ALA A O 1
ATOM 1355 N N . VAL A 1 173 ? 14.560 6.624 -0.733 1.00 86.19 173 VAL A N 1
ATOM 1356 C CA . VAL A 1 173 ? 15.328 6.156 0.434 1.00 86.19 173 VAL A CA 1
ATOM 1357 C C . VAL A 1 173 ? 16.451 5.200 0.020 1.00 86.19 173 VAL A C 1
ATOM 1359 O O . VAL A 1 173 ? 17.570 5.346 0.519 1.00 86.19 173 VAL A O 1
ATOM 1362 N N . PHE A 1 174 ? 16.194 4.280 -0.911 1.00 88.06 174 PHE A N 1
ATOM 1363 C CA . PHE A 1 174 ? 17.187 3.351 -1.450 1.00 88.06 174 PHE A CA 1
ATOM 1364 C C . PHE A 1 174 ? 18.305 4.083 -2.207 1.00 88.06 174 PHE A C 1
ATOM 1366 O O . PHE A 1 174 ? 19.476 4.029 -1.815 1.00 88.06 174 PHE A O 1
ATOM 1373 N N . TYR A 1 175 ? 17.955 4.848 -3.244 1.00 91.25 175 TYR A N 1
ATOM 1374 C CA . TYR A 1 175 ? 18.929 5.533 -4.091 1.00 91.25 175 TYR A CA 1
ATOM 1375 C C . TYR A 1 175 ? 19.672 6.675 -3.377 1.00 91.25 175 TYR A C 1
ATOM 1377 O O . TYR A 1 175 ? 20.779 7.007 -3.790 1.00 91.25 175 TYR A O 1
ATOM 1385 N N . SER A 1 176 ? 19.174 7.191 -2.242 1.00 88.75 176 SER A N 1
ATOM 1386 C CA . SER A 1 176 ? 19.938 8.108 -1.368 1.00 88.75 176 SER A CA 1
ATOM 1387 C C . SER A 1 176 ? 21.200 7.490 -0.738 1.00 88.75 176 SER A C 1
ATOM 1389 O O . SER A 1 176 ? 22.041 8.217 -0.207 1.00 88.75 176 SER A O 1
ATOM 1391 N N . ARG A 1 177 ? 21.335 6.155 -0.770 1.00 87.19 177 ARG A N 1
ATOM 1392 C CA . ARG A 1 177 ? 22.475 5.395 -0.216 1.00 87.19 177 ARG A CA 1
ATOM 1393 C C . ARG A 1 177 ? 23.167 4.510 -1.251 1.00 87.19 177 ARG A C 1
ATOM 1395 O O . ARG A 1 177 ? 24.262 4.014 -0.994 1.00 87.19 177 ARG A O 1
ATOM 1402 N N . HIS A 1 178 ? 22.525 4.283 -2.393 1.00 86.50 178 HIS A N 1
ATOM 1403 C CA . HIS A 1 178 ? 23.015 3.395 -3.434 1.00 86.50 178 HIS A CA 1
ATOM 1404 C C . HIS A 1 178 ? 24.223 4.009 -4.171 1.00 86.50 178 HIS A C 1
ATOM 1406 O O . HIS A 1 178 ? 24.169 5.186 -4.527 1.00 86.50 178 HIS A O 1
ATOM 1412 N N . PRO A 1 179 ? 25.300 3.251 -4.469 1.00 87.38 179 PRO A N 1
ATOM 1413 C CA . PRO A 1 179 ? 26.489 3.802 -5.132 1.00 87.38 179 PRO A CA 1
ATOM 1414 C C . PRO A 1 179 ? 26.228 4.290 -6.565 1.00 87.38 179 PRO A C 1
ATOM 1416 O O . PRO A 1 179 ? 26.974 5.123 -7.067 1.00 87.38 179 PRO A O 1
ATOM 1419 N N . ASN A 1 180 ? 25.176 3.780 -7.213 1.00 88.81 180 ASN A N 1
ATOM 1420 C CA . ASN A 1 180 ? 24.749 4.164 -8.558 1.00 88.81 180 ASN A CA 1
ATOM 1421 C C . ASN A 1 180 ? 23.241 4.499 -8.535 1.00 88.81 180 ASN A C 1
ATOM 1423 O O . ASN A 1 180 ? 22.437 3.578 -8.723 1.00 88.81 180 ASN A O 1
ATOM 1427 N N . PRO A 1 181 ? 22.820 5.743 -8.244 1.00 89.25 181 PRO A N 1
ATOM 1428 C CA . PRO A 1 181 ? 21.407 6.134 -8.272 1.00 89.25 181 PRO A CA 1
ATOM 1429 C C . PRO A 1 181 ? 20.822 6.170 -9.697 1.00 89.25 181 PRO A C 1
ATOM 1431 O O . PRO A 1 181 ? 21.565 6.294 -10.671 1.00 89.25 181 PRO A O 1
ATOM 1434 N N . ILE A 1 182 ? 19.491 6.074 -9.817 1.00 86.50 182 ILE A N 1
ATOM 1435 C CA . ILE A 1 182 ? 18.727 6.495 -11.007 1.00 86.50 182 ILE A CA 1
ATOM 1436 C C . ILE A 1 182 ? 17.755 7.593 -10.578 1.00 86.50 182 ILE A C 1
ATOM 1438 O O . ILE A 1 182 ? 17.052 7.432 -9.583 1.00 86.50 182 ILE A O 1
ATOM 1442 N N . GLY A 1 183 ? 17.729 8.696 -11.333 1.00 84.56 183 GLY A N 1
ATOM 1443 C CA . GLY A 1 183 ? 17.063 9.936 -10.925 1.00 84.56 183 GLY A CA 1
ATOM 1444 C C . GLY A 1 183 ? 17.752 10.602 -9.729 1.00 84.56 183 GLY A C 1
ATOM 1445 O O . GLY A 1 183 ? 18.682 10.047 -9.134 1.00 84.56 183 GLY A O 1
ATOM 1446 N N . ASN A 1 184 ? 17.304 11.800 -9.359 1.00 89.94 184 ASN A N 1
ATOM 1447 C CA . ASN A 1 184 ? 17.670 12.375 -8.072 1.00 89.94 184 ASN A CA 1
ATOM 1448 C C . ASN A 1 184 ? 16.782 11.754 -6.971 1.00 89.94 184 ASN A C 1
ATOM 1450 O O . ASN A 1 184 ? 15.556 11.793 -7.095 1.00 89.94 184 ASN A O 1
ATOM 1454 N N . PRO A 1 185 ? 17.340 11.220 -5.864 1.00 89.19 185 PRO A N 1
ATOM 1455 C CA . PRO A 1 185 ? 16.554 10.784 -4.706 1.00 89.19 185 PRO A CA 1
ATOM 1456 C C . PRO A 1 185 ? 15.563 11.839 -4.191 1.00 89.19 185 PRO A C 1
ATOM 1458 O O . PRO A 1 185 ? 14.541 11.488 -3.608 1.00 89.19 185 PRO A O 1
ATOM 1461 N N . VAL A 1 186 ? 15.848 13.121 -4.423 1.00 87.44 186 VAL A N 1
ATOM 1462 C CA . VAL A 1 186 ? 14.937 14.235 -4.150 1.00 87.44 186 VAL A CA 1
ATOM 1463 C C . VAL A 1 186 ? 13.719 14.227 -5.063 1.00 87.44 186 VAL A C 1
ATOM 1465 O O . VAL A 1 186 ? 12.606 14.105 -4.562 1.00 87.44 186 VAL A O 1
ATOM 1468 N N . GLU A 1 187 ? 13.923 14.324 -6.378 1.00 89.50 187 GLU A N 1
ATOM 1469 C CA . GLU A 1 187 ? 12.861 14.298 -7.393 1.00 89.50 187 GLU A CA 1
ATOM 1470 C C . GLU A 1 187 ? 11.955 13.071 -7.211 1.00 89.50 187 GLU A C 1
ATOM 1472 O O . GLU A 1 187 ? 10.743 13.167 -7.368 1.00 89.50 187 GLU A O 1
ATOM 1477 N N . LEU A 1 188 ? 12.514 11.928 -6.792 1.00 92.38 188 LEU A N 1
ATOM 1478 C CA . LEU A 1 188 ? 11.747 10.726 -6.455 1.00 92.38 188 LEU A CA 1
ATOM 1479 C C . LEU A 1 188 ? 10.835 10.909 -5.226 1.00 92.38 188 LEU A C 1
ATOM 1481 O O . LEU A 1 188 ? 9.663 10.532 -5.278 1.00 92.38 188 LEU A O 1
ATOM 1485 N N . LEU A 1 189 ? 11.330 11.509 -4.136 1.00 89.62 189 LEU A N 1
ATOM 1486 C CA . LEU A 1 189 ? 10.503 11.833 -2.965 1.00 89.62 189 LEU A CA 1
ATOM 1487 C C . LEU A 1 189 ? 9.436 12.881 -3.318 1.00 89.62 189 LEU A C 1
ATOM 1489 O O . LEU A 1 189 ? 8.270 12.716 -2.954 1.00 89.62 189 LEU A O 1
ATOM 1493 N N . GLN A 1 190 ? 9.817 13.924 -4.060 1.00 89.56 190 GLN A N 1
ATOM 1494 C CA . GLN A 1 190 ? 8.916 14.997 -4.471 1.00 89.56 190 GLN A CA 1
ATOM 1495 C C . GLN A 1 190 ? 7.812 14.489 -5.395 1.00 89.56 190 GLN A C 1
ATOM 1497 O O . GLN A 1 190 ? 6.643 14.795 -5.161 1.00 89.56 190 GLN A O 1
ATOM 1502 N N . ALA A 1 191 ? 8.148 13.653 -6.380 1.00 91.44 191 ALA A N 1
ATOM 1503 C CA . ALA A 1 191 ? 7.177 13.006 -7.251 1.00 91.44 191 ALA A CA 1
ATOM 1504 C C . ALA A 1 191 ? 6.209 12.134 -6.441 1.00 91.44 191 ALA A C 1
ATOM 1506 O O . ALA A 1 191 ? 4.998 12.270 -6.604 1.00 91.44 191 ALA A O 1
ATOM 1507 N N . GLY A 1 192 ? 6.718 11.300 -5.523 1.00 93.06 192 GLY A N 1
ATOM 1508 C CA . GLY A 1 192 ? 5.893 10.447 -4.662 1.00 93.06 192 GLY A CA 1
ATOM 1509 C C . GLY A 1 192 ? 4.853 11.229 -3.854 1.00 93.06 192 GLY A C 1
ATOM 1510 O O . GLY A 1 192 ? 3.676 10.875 -3.863 1.00 93.06 192 GLY A O 1
ATOM 1511 N N . LEU A 1 193 ? 5.261 12.32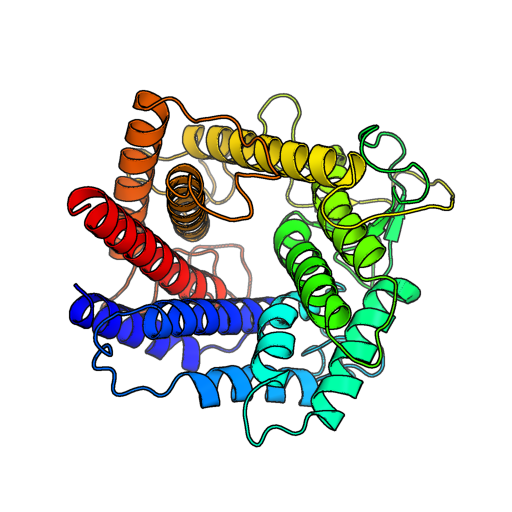8 -3.214 1.00 90.94 193 LEU A N 1
ATOM 1512 C CA . LEU A 1 193 ? 4.359 13.200 -2.451 1.00 90.94 193 LEU A CA 1
ATOM 1513 C C . LEU A 1 193 ? 3.411 14.002 -3.355 1.00 90.94 193 LEU A C 1
ATOM 1515 O O . LEU A 1 193 ? 2.224 14.133 -3.054 1.00 90.94 193 LEU A O 1
ATOM 1519 N N . SER A 1 194 ? 3.903 14.493 -4.492 1.00 91.69 194 SER A N 1
ATOM 1520 C CA . SER A 1 194 ? 3.102 15.265 -5.446 1.00 91.69 194 SER A CA 1
ATOM 1521 C C . SER A 1 194 ? 1.992 14.426 -6.076 1.00 91.69 194 SER A C 1
ATOM 1523 O O . SER A 1 194 ? 0.896 14.943 -6.273 1.00 91.69 194 SER A O 1
ATOM 1525 N N . GLN A 1 195 ? 2.199 13.120 -6.304 1.00 93.50 195 GLN A N 1
ATOM 1526 C CA . GLN A 1 195 ? 1.112 12.230 -6.737 1.00 93.50 195 GLN A CA 1
ATOM 1527 C C . GLN A 1 195 ? -0.060 12.214 -5.739 1.00 93.50 195 GLN A C 1
ATOM 1529 O O . GLN A 1 195 ? -1.210 12.208 -6.171 1.00 93.50 195 GLN A O 1
ATOM 1534 N N . ILE A 1 196 ? 0.197 12.263 -4.425 1.00 90.81 196 ILE A N 1
ATOM 1535 C CA . ILE A 1 196 ? -0.859 12.289 -3.396 1.00 90.81 196 ILE A CA 1
ATOM 1536 C C . ILE A 1 196 ? -1.664 13.595 -3.487 1.00 90.81 196 ILE A C 1
ATOM 1538 O O . ILE A 1 196 ? -2.896 13.571 -3.522 1.00 90.81 196 ILE A O 1
ATOM 1542 N N . GLU A 1 197 ? -0.980 14.739 -3.561 1.00 87.25 197 GLU A N 1
ATOM 1543 C CA . GLU A 1 197 ? -1.627 16.058 -3.574 1.00 87.25 197 GLU A CA 1
ATOM 1544 C C . GLU A 1 197 ? -2.324 16.390 -4.900 1.00 87.25 197 GLU A C 1
ATOM 1546 O O . GLU A 1 197 ? -3.387 17.017 -4.892 1.00 87.25 197 GLU A O 1
ATOM 1551 N N . LEU A 1 198 ? -1.788 15.926 -6.032 1.00 85.75 198 LEU A N 1
ATOM 1552 C CA . LEU A 1 198 ? -2.463 16.008 -7.327 1.00 85.75 198 LEU A CA 1
ATOM 1553 C C . LEU A 1 198 ? -3.693 15.094 -7.368 1.00 85.75 198 LEU A C 1
ATOM 1555 O O . LEU A 1 198 ? -4.763 15.533 -7.791 1.00 85.75 198 LEU A O 1
ATOM 1559 N N . ALA A 1 199 ? -3.578 13.848 -6.889 1.00 87.00 199 ALA A N 1
ATOM 1560 C CA . ALA A 1 199 ? -4.695 12.905 -6.873 1.00 87.00 199 ALA A CA 1
ATOM 1561 C C . ALA A 1 199 ? -5.827 13.415 -5.975 1.00 87.00 199 ALA A C 1
ATOM 1563 O O . ALA A 1 199 ? -6.994 13.318 -6.354 1.00 87.00 199 ALA A O 1
ATOM 1564 N N . ARG A 1 200 ? -5.498 14.054 -4.841 1.00 86.56 200 ARG A N 1
ATOM 1565 C CA . ARG A 1 200 ? -6.480 14.767 -4.012 1.00 86.56 200 ARG A CA 1
ATOM 1566 C C . ARG A 1 200 ? -7.245 15.815 -4.820 1.00 86.56 200 ARG A C 1
ATOM 1568 O O . ARG A 1 200 ? -8.463 15.882 -4.690 1.00 86.56 200 ARG A O 1
ATOM 1575 N N . GLY A 1 201 ? -6.554 16.615 -5.634 1.00 81.81 201 GLY A N 1
ATOM 1576 C CA . GLY A 1 201 ? -7.166 17.676 -6.440 1.00 81.81 201 GLY A CA 1
ATOM 1577 C C . GLY A 1 201 ? -8.259 17.179 -7.394 1.00 81.81 201 GLY A C 1
ATOM 1578 O O . GLY A 1 201 ? -9.279 17.847 -7.546 1.00 81.81 201 GLY A O 1
ATOM 1579 N N . VAL A 1 202 ? -8.085 15.990 -7.985 1.00 82.19 202 VAL A N 1
ATOM 1580 C CA . VAL A 1 202 ? -9.014 15.437 -8.993 1.00 82.19 202 VAL A CA 1
ATOM 1581 C C . VAL A 1 202 ? -9.993 14.376 -8.459 1.00 82.19 202 VAL A C 1
ATOM 1583 O O . VAL A 1 202 ? -11.099 14.243 -8.993 1.00 82.19 202 VAL A O 1
ATOM 1586 N N . LEU A 1 203 ? -9.640 13.644 -7.393 1.00 83.94 203 LEU A N 1
ATOM 1587 C CA . LEU A 1 203 ? -10.478 12.586 -6.804 1.00 83.94 203 LEU A CA 1
ATOM 1588 C C . LEU A 1 203 ? -11.203 12.994 -5.514 1.00 83.94 203 LEU A C 1
ATOM 1590 O O . LEU A 1 203 ? -12.302 12.485 -5.273 1.00 83.94 203 LEU A O 1
ATOM 1594 N N . GLN A 1 204 ? -10.640 13.862 -4.663 1.00 85.94 204 GLN A N 1
ATOM 1595 C CA . GLN A 1 204 ? -11.246 14.159 -3.360 1.00 85.94 204 GLN A CA 1
ATOM 1596 C C . GLN A 1 204 ? -12.368 15.201 -3.481 1.00 85.94 204 GLN A C 1
ATOM 1598 O O . GLN A 1 204 ? -12.191 16.324 -3.949 1.00 85.94 204 GLN A O 1
ATOM 1603 N N . SER A 1 205 ? -13.550 14.852 -2.980 1.00 79.50 205 SER A N 1
ATOM 1604 C CA . SER A 1 205 ? -14.697 15.753 -2.897 1.00 79.50 205 SER A CA 1
ATOM 1605 C C . SER A 1 205 ? -14.427 16.905 -1.921 1.00 79.50 205 SER A C 1
ATOM 1607 O O . SER A 1 205 ? -14.303 16.696 -0.714 1.00 79.50 205 SER A O 1
ATOM 1609 N N . THR A 1 206 ? -14.427 18.146 -2.411 1.00 77.81 206 THR A N 1
ATOM 1610 C CA . THR A 1 206 ? -14.205 19.348 -1.584 1.00 77.81 206 THR A CA 1
ATOM 1611 C C . THR A 1 206 ? -15.244 19.541 -0.471 1.00 77.81 206 THR A C 1
ATOM 1613 O O . THR A 1 206 ? -14.929 20.166 0.547 1.00 77.81 206 THR A O 1
ATOM 1616 N N . SER A 1 207 ? -16.452 18.984 -0.631 1.00 73.19 207 SER A N 1
ATOM 1617 C CA . SER A 1 207 ? -17.564 19.070 0.325 1.00 73.19 207 SER A CA 1
ATOM 1618 C C . SER A 1 207 ? -17.624 17.905 1.320 1.00 73.19 207 SER A C 1
ATOM 1620 O O . SER A 1 207 ? -17.799 18.147 2.513 1.00 73.19 207 SER A O 1
ATOM 1622 N N . SER A 1 208 ? -17.473 16.654 0.867 1.00 77.25 208 SER A N 1
ATOM 1623 C CA . SER A 1 208 ? -17.572 15.471 1.745 1.00 77.25 208 SER A CA 1
ATOM 1624 C C . SER A 1 208 ? -16.225 15.008 2.313 1.00 77.25 208 SER A C 1
ATOM 1626 O O . SER A 1 208 ? -16.197 14.390 3.377 1.00 77.25 208 SER A O 1
ATOM 1628 N N . ARG A 1 209 ? -15.119 15.324 1.621 1.00 88.12 209 ARG A N 1
ATOM 1629 C CA . ARG A 1 209 ? -13.749 14.804 1.816 1.00 88.12 209 ARG A CA 1
ATOM 1630 C C . ARG A 1 209 ? -13.588 13.289 1.621 1.00 88.12 209 ARG A C 1
ATOM 1632 O O . ARG A 1 209 ? -12.517 12.748 1.886 1.00 88.12 209 ARG A O 1
ATOM 1639 N N . LEU A 1 210 ? -14.614 12.630 1.078 1.00 78.69 210 LEU A N 1
ATOM 1640 C CA . LEU A 1 210 ? -14.517 11.292 0.492 1.00 78.69 210 LEU A CA 1
ATOM 1641 C C . LEU A 1 210 ? -13.856 11.363 -0.895 1.00 78.69 210 LEU A C 1
ATOM 1643 O O . LEU A 1 210 ? -13.863 12.413 -1.545 1.00 78.69 210 LEU A O 1
ATOM 1647 N N . TRP A 1 211 ? -13.296 10.244 -1.346 1.00 88.44 211 TRP A N 1
ATOM 1648 C CA . TRP A 1 211 ? -12.612 10.123 -2.635 1.00 88.44 211 TRP A CA 1
ATOM 1649 C C . TRP A 1 211 ? -13.501 9.430 -3.669 1.00 88.44 211 TRP A C 1
ATOM 1651 O O . TRP A 1 211 ? -14.253 8.513 -3.345 1.00 88.44 211 TRP A O 1
ATOM 1661 N N . ARG A 1 212 ? -13.394 9.861 -4.926 1.00 78.50 212 ARG A N 1
ATOM 1662 C CA . ARG A 1 212 ? -13.869 9.103 -6.088 1.00 78.50 212 ARG A CA 1
ATOM 1663 C C . ARG A 1 212 ? -12.914 7.941 -6.360 1.00 78.50 212 ARG A C 1
ATOM 1665 O O . ARG A 1 212 ? -11.718 8.069 -6.126 1.00 78.50 212 ARG A O 1
ATOM 1672 N N . HIS A 1 213 ? -13.445 6.850 -6.907 1.00 77.88 213 HIS A N 1
ATOM 1673 C CA . HIS A 1 213 ? -12.647 5.684 -7.294 1.00 77.88 213 HIS A CA 1
ATOM 1674 C C . HIS A 1 213 ? -11.803 5.952 -8.553 1.00 77.88 213 HIS A C 1
ATOM 1676 O O . HIS A 1 213 ? -10.644 5.566 -8.592 1.00 77.88 213 HIS A O 1
ATOM 1682 N N . ILE A 1 214 ? -12.355 6.639 -9.565 1.00 83.44 214 ILE A N 1
ATOM 1683 C CA . ILE A 1 214 ? -11.707 6.865 -10.871 1.00 83.44 214 ILE A CA 1
ATOM 1684 C C . ILE A 1 214 ? -11.877 8.327 -11.319 1.00 83.44 214 ILE A C 1
ATOM 1686 O O . ILE A 1 214 ? -12.939 8.927 -11.133 1.00 83.44 214 ILE A O 1
ATOM 1690 N N . TYR A 1 215 ? -10.831 8.868 -11.946 1.00 78.50 215 TYR A N 1
ATOM 1691 C CA . TYR A 1 215 ? -10.803 10.091 -12.750 1.00 78.50 215 TYR A CA 1
ATOM 1692 C C . TYR A 1 215 ? -10.230 9.766 -14.138 1.00 78.50 215 TYR A C 1
ATOM 1694 O O . TYR A 1 215 ? -9.318 8.945 -14.247 1.00 78.50 215 TYR A O 1
ATOM 1702 N N . ASP A 1 216 ? -10.742 10.406 -15.188 1.00 81.56 216 ASP A N 1
ATOM 1703 C CA . ASP A 1 216 ? -10.335 10.189 -16.581 1.00 81.56 216 ASP A CA 1
ATOM 1704 C C . ASP A 1 216 ? -9.865 11.511 -17.206 1.00 81.56 216 ASP A C 1
ATOM 1706 O O . ASP A 1 216 ? -10.475 12.558 -16.978 1.00 81.56 216 ASP A O 1
ATOM 1710 N N . PHE A 1 217 ? -8.765 11.479 -17.960 1.00 70.62 217 PHE A N 1
ATOM 1711 C CA . PHE A 1 217 ? -8.193 12.665 -18.597 1.00 70.62 217 PHE A CA 1
ATOM 1712 C C . PHE A 1 217 ? -8.730 12.930 -20.008 1.00 70.62 217 PHE A C 1
ATOM 1714 O O . PHE A 1 217 ? -8.495 14.018 -20.525 1.00 70.62 217 PHE A O 1
ATOM 1721 N N . GLU A 1 218 ? -9.483 12.022 -20.641 1.00 65.69 218 GLU A N 1
ATOM 1722 C CA . GLU A 1 218 ? -9.990 12.265 -22.005 1.00 65.69 218 GLU A CA 1
ATOM 1723 C C . GLU A 1 218 ? -11.005 13.432 -22.099 1.00 65.69 218 GLU A C 1
ATOM 1725 O O . GLU A 1 218 ? -11.316 13.895 -23.197 1.00 65.69 218 GLU A O 1
ATOM 1730 N N . GLU A 1 219 ? -11.455 13.993 -20.967 1.00 51.91 219 GLU A N 1
ATOM 1731 C CA . GLU A 1 219 ? -12.271 15.216 -20.925 1.00 51.91 219 GLU A CA 1
ATOM 1732 C C . GLU A 1 219 ? -11.469 16.544 -20.995 1.00 51.91 219 GLU A C 1
ATOM 1734 O O . GLU A 1 219 ? -12.082 17.585 -21.257 1.00 51.91 219 GLU A O 1
ATOM 1739 N N . ARG A 1 220 ? -10.133 16.568 -20.786 1.00 40.69 220 ARG A N 1
ATOM 1740 C CA . ARG A 1 220 ? -9.287 17.794 -20.871 1.00 40.69 220 ARG A CA 1
ATOM 1741 C C . ARG A 1 220 ? -7.828 17.524 -21.281 1.00 40.69 220 ARG A C 1
ATOM 1743 O O . ARG A 1 220 ? -7.202 16.598 -20.786 1.00 40.69 220 ARG A O 1
ATOM 1750 N N . GLY A 1 221 ? -7.244 18.396 -22.113 1.00 36.53 221 GLY A N 1
ATOM 1751 C CA . GLY A 1 221 ? -5.840 18.297 -22.560 1.00 36.53 221 GLY A CA 1
ATOM 1752 C C . GLY A 1 221 ? -4.998 19.553 -22.283 1.00 36.53 221 GLY A C 1
ATOM 1753 O O . GLY A 1 221 ? -5.482 20.664 -22.489 1.00 36.53 221 GLY A O 1
ATOM 1754 N N . ALA A 1 222 ? -3.737 19.363 -21.862 1.00 32.16 222 ALA A N 1
ATOM 1755 C CA . ALA A 1 222 ? -2.791 20.414 -21.440 1.00 32.16 222 ALA A CA 1
ATOM 1756 C C . ALA A 1 222 ? -1.301 19.957 -21.491 1.00 32.16 222 ALA A C 1
ATOM 1758 O O . ALA A 1 222 ? -1.034 18.785 -21.770 1.00 32.16 222 ALA A O 1
ATOM 1759 N N . THR A 1 223 ? -0.320 20.865 -21.285 1.00 28.89 223 THR A N 1
ATOM 1760 C CA . THR A 1 223 ? 1.114 20.642 -21.644 1.00 28.89 223 THR A CA 1
ATOM 1761 C C . THR A 1 223 ? 2.206 21.450 -20.865 1.00 28.89 223 THR A C 1
ATOM 1763 O O . THR A 1 223 ? 2.352 22.641 -21.134 1.00 28.89 223 THR A O 1
ATOM 1766 N N . GLY A 1 224 ? 3.075 20.775 -20.076 1.00 27.00 224 GLY A N 1
ATOM 1767 C CA . GLY A 1 224 ? 4.507 21.082 -19.734 1.00 27.00 224 GLY A CA 1
ATOM 1768 C C . GLY A 1 224 ? 4.868 22.278 -18.805 1.00 27.00 224 GLY A C 1
ATOM 1769 O O . GLY A 1 224 ? 4.054 23.178 -18.665 1.00 27.00 224 GLY A O 1
ATOM 1770 N N . SER A 1 225 ? 6.082 22.446 -18.211 1.00 26.19 225 SER A N 1
ATOM 1771 C CA . SER A 1 225 ? 7.318 21.623 -17.961 1.00 26.19 225 SER A CA 1
ATOM 1772 C C . SER A 1 225 ? 8.400 22.468 -17.161 1.00 26.19 225 SER A C 1
ATOM 1774 O O . SER A 1 225 ? 8.133 23.653 -16.969 1.00 26.19 225 SER A O 1
ATOM 1776 N N . PRO A 1 226 ? 9.664 21.991 -16.910 1.00 32.84 226 PRO A N 1
ATOM 1777 C CA . PRO A 1 226 ? 10.415 21.640 -15.632 1.00 32.84 226 PRO A CA 1
ATOM 1778 C C . PRO A 1 226 ? 10.794 22.808 -14.633 1.00 32.84 226 PRO A C 1
ATOM 1780 O O . PRO A 1 226 ? 10.666 23.950 -15.067 1.00 32.84 226 PRO A O 1
ATOM 1783 N N . LEU A 1 227 ? 11.382 22.743 -13.396 1.00 29.17 227 LEU A N 1
ATOM 1784 C CA . LEU A 1 227 ? 11.814 21.799 -12.282 1.00 29.17 227 LEU A CA 1
ATOM 1785 C C . LEU A 1 227 ? 12.258 22.686 -11.028 1.00 29.17 227 LEU A C 1
ATOM 1787 O O . LEU A 1 227 ? 11.958 23.876 -11.108 1.00 29.17 227 LEU A O 1
ATOM 1791 N N . GLN A 1 228 ? 12.953 22.422 -9.873 1.00 34.25 228 GLN A N 1
ATOM 1792 C CA . GLN A 1 228 ? 13.773 21.425 -9.065 1.00 34.25 228 GLN A CA 1
ATOM 1793 C C . GLN A 1 228 ? 14.050 22.119 -7.641 1.00 34.25 228 GLN A C 1
ATOM 1795 O O . GLN A 1 228 ? 13.846 23.331 -7.603 1.00 34.25 228 GLN A O 1
ATOM 1800 N N . ASP A 1 229 ? 14.570 21.659 -6.458 1.00 35.56 229 ASP A N 1
ATOM 1801 C CA . ASP A 1 229 ? 15.053 20.396 -5.796 1.00 35.56 229 ASP A CA 1
ATOM 1802 C C . ASP A 1 229 ? 15.582 20.578 -4.302 1.00 35.56 229 ASP A C 1
ATOM 1804 O O . ASP A 1 229 ? 16.514 21.367 -4.122 1.00 35.56 229 ASP A O 1
ATOM 1808 N N . THR A 1 230 ? 15.147 19.836 -3.240 1.00 38.62 230 THR A N 1
ATOM 1809 C CA . THR A 1 230 ? 15.982 19.201 -2.135 1.00 38.62 230 THR A CA 1
ATOM 1810 C C . THR A 1 230 ? 15.186 18.256 -1.159 1.00 38.62 230 THR A C 1
ATOM 1812 O O . THR A 1 230 ? 13.978 18.351 -1.042 1.00 38.62 230 THR A O 1
ATOM 1815 N N . LEU A 1 231 ? 15.816 17.305 -0.421 1.00 46.34 231 LEU A N 1
ATOM 1816 C CA . LEU A 1 231 ? 15.124 16.162 0.256 1.00 46.34 231 LEU A CA 1
ATOM 1817 C C . LEU A 1 231 ? 14.348 16.417 1.580 1.00 46.34 231 LEU A C 1
ATOM 1819 O O . LEU A 1 231 ? 13.176 16.087 1.671 1.00 46.34 231 LEU A O 1
ATOM 1823 N N . LEU A 1 232 ? 15.009 16.832 2.675 1.00 50.66 232 LEU A N 1
ATOM 1824 C CA . LEU A 1 232 ? 14.427 16.827 4.051 1.00 50.66 232 LEU A CA 1
ATOM 1825 C C . LEU A 1 232 ? 14.851 18.039 4.908 1.00 50.66 232 LEU A C 1
ATOM 1827 O O . LEU A 1 232 ? 14.871 18.004 6.139 1.00 50.66 232 LEU A O 1
ATOM 1831 N N . ARG A 1 233 ? 15.232 19.123 4.234 1.00 50.22 233 ARG A N 1
ATOM 1832 C CA . ARG A 1 233 ? 15.323 20.492 4.780 1.00 50.22 233 ARG A CA 1
ATOM 1833 C C . ARG A 1 233 ? 14.768 21.523 3.796 1.00 50.22 233 ARG A C 1
ATOM 1835 O O . ARG A 1 233 ? 14.948 22.719 3.997 1.00 50.22 233 ARG A O 1
ATOM 1842 N N . ASP A 1 234 ? 14.173 21.033 2.716 1.00 65.56 234 ASP A N 1
ATOM 1843 C CA . ASP A 1 234 ? 13.525 21.835 1.698 1.00 65.56 234 ASP A CA 1
ATOM 1844 C C . ASP A 1 234 ? 12.135 22.229 2.212 1.00 65.56 234 ASP A C 1
ATOM 1846 O O . ASP A 1 234 ? 11.375 21.334 2.603 1.00 65.56 234 ASP A O 1
ATOM 1850 N N . PRO A 1 235 ? 11.798 23.530 2.246 1.00 73.94 235 PRO A N 1
ATOM 1851 C CA . PRO A 1 235 ? 10.439 23.976 2.500 1.00 73.94 235 PRO A CA 1
ATOM 1852 C C . PRO A 1 235 ? 9.403 23.303 1.592 1.00 73.94 235 PRO A C 1
ATOM 1854 O O . PRO A 1 235 ? 8.338 22.974 2.098 1.00 73.94 235 PRO A O 1
ATOM 1857 N N . GLU A 1 236 ? 9.702 23.018 0.315 1.00 74.75 236 GLU A N 1
ATOM 1858 C CA . GLU A 1 236 ? 8.737 22.383 -0.600 1.00 74.75 236 GLU A CA 1
ATOM 1859 C C . GLU A 1 236 ? 8.343 20.977 -0.124 1.00 74.75 236 GLU A C 1
ATOM 1861 O O . GLU A 1 236 ? 7.157 20.655 -0.038 1.00 74.75 236 GLU A O 1
ATOM 1866 N N . ILE A 1 237 ? 9.315 20.144 0.267 1.00 77.62 237 ILE A N 1
ATOM 1867 C CA . ILE A 1 237 ? 9.029 18.797 0.783 1.00 77.62 237 ILE A CA 1
ATOM 1868 C C . ILE A 1 237 ? 8.334 18.844 2.148 1.00 77.62 237 ILE A C 1
ATOM 1870 O O . ILE A 1 237 ? 7.457 18.020 2.408 1.00 77.62 237 ILE A O 1
ATOM 1874 N N . ILE A 1 238 ? 8.682 19.798 3.017 1.00 75.44 238 ILE A N 1
ATOM 1875 C CA . ILE A 1 238 ? 8.006 19.967 4.314 1.00 75.44 238 ILE A CA 1
ATOM 1876 C C . ILE A 1 238 ? 6.547 20.397 4.092 1.00 75.44 238 ILE A C 1
ATOM 1878 O O . ILE A 1 238 ? 5.641 19.755 4.625 1.00 75.44 238 ILE A O 1
ATOM 1882 N N . ASP A 1 239 ? 6.303 21.390 3.233 1.00 80.56 239 ASP A N 1
ATOM 1883 C CA . ASP A 1 239 ? 4.961 21.847 2.869 1.00 80.56 239 ASP A CA 1
ATOM 1884 C C . ASP A 1 239 ? 4.138 20.725 2.221 1.00 80.56 239 ASP A C 1
ATOM 1886 O O . ASP A 1 239 ? 2.955 20.578 2.546 1.00 80.56 239 ASP A O 1
ATOM 1890 N N . LEU A 1 240 ? 4.732 19.910 1.341 1.00 82.25 240 LEU A N 1
ATOM 1891 C CA . LEU A 1 240 ? 4.085 18.740 0.736 1.00 82.25 240 LEU A CA 1
ATOM 1892 C C . LEU A 1 240 ? 3.762 17.654 1.773 1.00 82.25 240 LEU A C 1
ATOM 1894 O O . LEU A 1 240 ? 2.646 17.132 1.761 1.00 82.25 240 LEU A O 1
ATOM 1898 N N . LEU A 1 241 ? 4.677 17.340 2.697 1.00 79.69 241 LEU A N 1
ATOM 1899 C CA . LEU A 1 241 ? 4.457 16.365 3.775 1.00 79.69 241 LEU A CA 1
ATOM 1900 C C . LEU A 1 241 ? 3.357 16.816 4.743 1.00 79.69 241 LEU A C 1
ATOM 1902 O O . LEU A 1 241 ? 2.485 16.018 5.095 1.00 79.69 241 LEU A O 1
ATOM 1906 N N . GLU A 1 242 ? 3.342 18.093 5.130 1.00 82.44 242 GLU A N 1
ATOM 1907 C CA . GLU A 1 242 ? 2.253 18.666 5.923 1.00 82.44 242 GLU A CA 1
ATOM 1908 C C . GLU A 1 242 ? 0.925 18.641 5.155 1.00 82.44 242 GLU A C 1
ATOM 1910 O O . GLU A 1 242 ? -0.116 18.342 5.740 1.00 82.44 242 GLU A O 1
ATOM 1915 N N . SER A 1 243 ? 0.947 18.879 3.839 1.00 85.81 243 SER A N 1
ATOM 1916 C CA . SER A 1 243 ? -0.241 18.749 2.988 1.00 85.81 243 SER A CA 1
ATOM 1917 C C . SER A 1 243 ? -0.776 17.315 2.979 1.00 85.81 243 SER A C 1
ATOM 1919 O O . SER A 1 243 ? -1.933 17.097 3.330 1.00 85.81 243 SER A O 1
ATOM 1921 N N . CYS A 1 244 ? 0.082 16.328 2.701 1.00 86.56 244 CYS A N 1
ATOM 1922 C CA . CYS A 1 244 ? -0.267 14.905 2.718 1.00 86.56 244 CYS A CA 1
ATOM 1923 C C . CYS A 1 244 ? -0.822 14.463 4.085 1.00 86.56 244 CYS A C 1
ATOM 1925 O O . CYS A 1 244 ? -1.765 13.673 4.148 1.00 86.56 244 CYS A O 1
ATOM 1927 N N . TYR A 1 245 ? -0.291 15.006 5.186 1.00 85.50 245 TYR A N 1
ATOM 1928 C CA . TYR A 1 245 ? -0.809 14.763 6.533 1.00 85.50 245 TYR A CA 1
ATOM 1929 C C . TYR A 1 245 ? -2.224 15.330 6.732 1.00 85.50 245 TYR A C 1
ATOM 1931 O O . TYR A 1 245 ? -3.097 14.620 7.237 1.00 85.50 245 TYR A O 1
ATOM 1939 N N . GLN A 1 246 ? -2.494 16.575 6.317 1.00 86.69 246 GLN A N 1
ATOM 1940 C CA . GLN A 1 246 ? -3.853 17.135 6.392 1.00 86.69 246 GLN A CA 1
ATOM 1941 C C . GLN A 1 246 ? -4.824 16.338 5.514 1.00 86.69 246 GLN A C 1
ATOM 1943 O O . GLN A 1 246 ? -5.902 15.966 5.974 1.00 86.69 246 GLN A O 1
ATOM 1948 N N . THR A 1 247 ? -4.410 15.994 4.295 1.00 88.25 247 THR A N 1
ATOM 1949 C CA . THR A 1 247 ? -5.134 15.136 3.348 1.00 88.25 247 THR A CA 1
ATOM 1950 C C . THR A 1 247 ? -5.533 13.797 3.972 1.00 88.25 247 THR A C 1
ATOM 1952 O O . THR A 1 247 ? -6.699 13.393 3.890 1.00 88.25 247 THR A O 1
ATOM 1955 N N . LEU A 1 248 ? -4.601 13.138 4.667 1.00 90.12 248 LEU A N 1
ATOM 1956 C CA . LEU A 1 248 ? -4.845 11.900 5.406 1.00 90.12 248 LEU A CA 1
ATOM 1957 C C . LEU A 1 248 ? -5.854 12.106 6.546 1.00 90.12 248 LEU A C 1
ATOM 1959 O O . LEU A 1 248 ? -6.820 11.352 6.663 1.00 90.12 248 LEU A O 1
ATOM 1963 N N . VAL A 1 249 ? -5.663 13.139 7.372 1.00 88.88 249 VAL A N 1
ATOM 1964 C CA . VAL A 1 249 ? -6.506 13.419 8.546 1.00 88.88 249 VAL A CA 1
ATOM 1965 C C . VAL A 1 249 ? -7.925 13.852 8.153 1.00 88.88 249 VAL A C 1
ATOM 1967 O O . VAL A 1 249 ? -8.888 13.452 8.812 1.00 88.88 249 VAL A O 1
ATOM 1970 N N . GLU A 1 250 ? -8.096 14.624 7.080 1.00 90.69 250 GLU A N 1
ATOM 1971 C CA . GLU A 1 250 ? -9.413 14.966 6.532 1.00 90.69 250 GLU A CA 1
ATOM 1972 C C . GLU A 1 250 ? -10.133 13.737 5.975 1.00 90.69 250 GLU A C 1
ATOM 1974 O O . GLU A 1 250 ? -11.298 13.522 6.311 1.00 90.69 250 GLU A O 1
ATOM 1979 N N . THR A 1 251 ? -9.438 12.907 5.190 1.00 91.31 251 THR A N 1
ATOM 1980 C CA . THR A 1 251 ? -9.989 11.664 4.622 1.00 91.31 251 THR A CA 1
ATOM 1981 C C . THR A 1 251 ? -10.414 10.699 5.728 1.00 91.31 251 THR A C 1
ATOM 1983 O O . THR A 1 251 ? -11.544 10.217 5.738 1.00 91.31 251 THR A O 1
ATOM 1986 N N . LEU A 1 252 ? -9.559 10.496 6.734 1.00 94.00 252 LEU A N 1
ATOM 1987 C CA . LEU A 1 252 ? -9.851 9.689 7.918 1.00 94.00 252 LEU A CA 1
ATOM 1988 C C . LEU A 1 252 ? -11.122 10.180 8.637 1.00 94.00 252 LEU A C 1
ATOM 1990 O O . LEU A 1 252 ? -12.029 9.399 8.929 1.00 94.00 252 LEU A O 1
ATOM 1994 N N . ARG A 1 253 ? -11.223 11.494 8.880 1.00 93.19 253 ARG A N 1
ATOM 1995 C CA . ARG A 1 253 ? -12.399 12.134 9.498 1.00 93.19 253 ARG A CA 1
ATOM 1996 C C . ARG A 1 253 ? -13.642 12.110 8.604 1.00 93.19 253 ARG A C 1
ATOM 1998 O O . ARG A 1 253 ? -14.743 12.273 9.129 1.00 93.19 253 ARG A O 1
ATOM 2005 N N . ALA A 1 254 ? -13.498 11.954 7.290 1.00 93.62 254 ALA A N 1
ATOM 2006 C CA . ALA A 1 254 ? -14.608 11.760 6.364 1.00 93.62 254 ALA A CA 1
ATOM 2007 C C . ALA A 1 254 ? -15.140 10.329 6.465 1.00 93.62 254 ALA A C 1
ATOM 2009 O O . ALA A 1 254 ? -16.295 10.145 6.847 1.00 93.62 254 ALA A O 1
ATOM 2010 N N . CYS A 1 255 ? -14.280 9.330 6.247 1.00 96.06 255 CYS A N 1
ATOM 2011 C CA . CYS A 1 255 ? -14.660 7.920 6.279 1.00 96.06 255 CYS A CA 1
ATOM 2012 C C . CYS A 1 255 ? -15.283 7.522 7.625 1.00 96.06 255 CYS A C 1
ATOM 2014 O O . CYS A 1 255 ? -16.334 6.891 7.636 1.00 96.06 255 CYS A O 1
ATOM 2016 N N . ILE A 1 256 ? -14.735 7.971 8.764 1.00 96.06 256 ILE A N 1
ATOM 2017 C CA . ILE A 1 256 ? -15.287 7.666 10.102 1.00 96.06 256 ILE A CA 1
ATOM 2018 C C . ILE A 1 256 ? -16.756 8.116 10.269 1.00 96.06 256 ILE A C 1
ATOM 2020 O O . ILE A 1 256 ? -17.494 7.483 11.024 1.00 96.06 256 ILE A O 1
ATOM 2024 N N . LYS A 1 257 ? -17.233 9.147 9.551 1.00 95.88 257 LYS A N 1
ATOM 2025 C CA . LYS A 1 257 ? -18.655 9.562 9.583 1.00 95.88 257 LYS A CA 1
ATOM 2026 C C . LYS A 1 257 ? -19.582 8.551 8.900 1.00 95.88 257 LYS A C 1
ATOM 2028 O O . LYS A 1 257 ? -20.752 8.473 9.262 1.00 95.88 257 LYS A O 1
ATOM 2033 N N . CYS A 1 258 ? -19.058 7.782 7.948 1.00 96.94 258 CYS A N 1
ATOM 2034 C CA . CYS A 1 258 ? -19.751 6.699 7.251 1.00 96.94 258 CYS A CA 1
ATOM 2035 C C . CYS A 1 258 ? -19.664 5.353 7.998 1.00 96.94 258 CYS A C 1
ATOM 2037 O O . CYS A 1 258 ? -20.231 4.360 7.542 1.00 96.94 258 CYS A O 1
ATOM 2039 N N . MET A 1 259 ? -18.963 5.293 9.140 1.00 97.75 259 MET A N 1
ATOM 2040 C CA . MET A 1 259 ? -18.821 4.063 9.921 1.00 97.75 259 MET A CA 1
ATOM 2041 C C . MET A 1 259 ? -20.173 3.619 10.484 1.00 97.75 259 MET A C 1
ATOM 2043 O O . MET A 1 259 ? -20.849 4.344 11.218 1.00 97.75 259 MET A O 1
ATOM 2047 N N . ARG A 1 260 ? -20.534 2.369 10.203 1.00 97.69 260 ARG A N 1
ATOM 2048 C CA . ARG A 1 260 ? -21.765 1.746 10.686 1.00 97.69 260 ARG A CA 1
ATOM 2049 C C . ARG A 1 260 ? -21.745 1.514 12.203 1.00 97.69 260 ARG A C 1
ATOM 2051 O O . ARG A 1 260 ? -20.710 1.508 12.882 1.00 97.69 260 ARG A O 1
ATOM 2058 N N . HIS A 1 261 ? -22.924 1.239 12.760 1.00 96.50 261 HIS A N 1
ATOM 2059 C CA . HIS A 1 261 ? -23.089 0.927 14.184 1.00 96.50 261 HIS A CA 1
ATOM 2060 C C . HIS A 1 261 ? -22.278 -0.307 14.638 1.00 96.50 261 HIS A C 1
ATOM 2062 O O . HIS A 1 261 ? -21.844 -0.336 15.786 1.00 96.50 261 HIS A O 1
ATOM 2068 N N . ASP A 1 262 ? -21.999 -1.255 13.739 1.00 97.38 262 ASP A N 1
ATOM 2069 C CA . ASP A 1 262 ? -21.189 -2.461 13.974 1.00 97.38 262 ASP A CA 1
ATOM 2070 C C . ASP A 1 262 ? -19.667 -2.230 13.868 1.00 97.38 262 ASP A C 1
ATOM 2072 O O . ASP A 1 262 ? -18.904 -3.023 14.406 1.00 97.38 262 ASP A O 1
ATOM 2076 N N . GLY A 1 263 ? -19.217 -1.116 13.275 1.00 97.75 263 GLY A N 1
ATOM 2077 C CA . GLY A 1 263 ? -17.791 -0.808 13.080 1.00 97.75 263 GLY A CA 1
ATOM 2078 C C . GLY A 1 263 ? -17.254 -1.150 11.690 1.00 97.75 263 GLY A C 1
ATOM 2079 O O . GLY A 1 263 ? -16.045 -1.116 11.494 1.00 97.75 263 GLY A O 1
ATOM 2080 N N . LEU A 1 264 ? -18.135 -1.468 10.741 1.00 98.38 264 LEU A N 1
ATOM 2081 C CA . LEU A 1 264 ? -17.800 -1.738 9.342 1.00 98.38 264 LEU A CA 1
ATOM 2082 C C . LEU A 1 264 ? -18.295 -0.607 8.424 1.00 98.38 264 LEU A C 1
ATOM 2084 O O . LEU A 1 264 ? -18.882 0.377 8.888 1.00 98.38 264 LEU A O 1
ATOM 2088 N N . PHE A 1 265 ? -18.089 -0.758 7.116 1.00 98.12 265 PHE A N 1
ATOM 2089 C CA . PHE A 1 265 ? -18.472 0.226 6.100 1.00 98.12 265 PHE A CA 1
ATOM 2090 C C . PHE A 1 265 ? -19.355 -0.399 5.019 1.00 98.12 265 PHE A C 1
ATOM 2092 O O . PHE A 1 265 ? -19.476 -1.618 4.922 1.00 98.12 265 PHE A O 1
ATOM 2099 N N . HIS A 1 266 ? -20.016 0.446 4.234 1.00 97.44 266 HIS A N 1
ATOM 2100 C CA . HIS A 1 266 ? -20.618 0.045 2.964 1.00 97.44 266 HIS A CA 1
ATOM 2101 C C . HIS A 1 266 ? -19.577 0.206 1.849 1.00 97.44 266 HIS A C 1
ATOM 2103 O O . HIS A 1 266 ? -18.769 1.131 1.906 1.00 97.44 266 HIS A O 1
ATOM 2109 N N . ASN A 1 267 ? -19.593 -0.681 0.850 1.00 93.19 267 ASN A N 1
ATOM 2110 C CA . ASN A 1 267 ? -18.612 -0.699 -0.242 1.00 93.19 267 ASN A CA 1
ATOM 2111 C C . ASN A 1 267 ? -18.572 0.616 -1.046 1.00 93.19 267 ASN A C 1
ATOM 2113 O O . ASN A 1 267 ? -17.540 0.970 -1.604 1.00 93.19 267 ASN A O 1
ATOM 2117 N N . VAL A 1 268 ? -19.679 1.361 -1.072 1.00 93.06 268 VAL A N 1
ATOM 2118 C CA . VAL A 1 268 ? -19.700 2.795 -1.389 1.00 93.06 268 VAL A CA 1
ATOM 2119 C C . VAL A 1 268 ? -20.156 3.538 -0.133 1.00 93.06 268 VAL A C 1
ATOM 2121 O O . VAL A 1 268 ? -21.217 3.254 0.419 1.00 93.06 268 VAL A O 1
ATOM 2124 N N . LEU A 1 269 ? -19.327 4.465 0.352 1.00 91.00 269 LEU A N 1
ATOM 2125 C CA . LEU A 1 269 ? -19.402 4.973 1.730 1.00 91.00 269 LEU A CA 1
ATOM 2126 C C . LEU A 1 269 ? -20.620 5.854 2.027 1.00 91.00 269 LEU A C 1
ATOM 2128 O O . LEU A 1 269 ? -21.031 5.958 3.183 1.00 91.00 269 LEU A O 1
ATOM 2132 N N . ASP A 1 270 ? -21.197 6.479 1.008 1.00 89.56 270 ASP A N 1
ATOM 2133 C CA . ASP A 1 270 ? -22.429 7.264 1.070 1.00 89.56 270 ASP A CA 1
ATOM 2134 C C . ASP A 1 270 ? -23.658 6.529 0.493 1.00 89.56 270 ASP A C 1
ATOM 2136 O O . ASP A 1 270 ? -24.775 7.037 0.608 1.00 89.56 270 ASP A O 1
ATOM 2140 N N . ASP A 1 271 ? -23.500 5.296 -0.016 1.00 93.12 271 ASP A N 1
ATOM 2141 C CA . ASP A 1 271 ? -24.601 4.451 -0.498 1.00 93.12 271 ASP A CA 1
ATOM 2142 C C . ASP A 1 271 ? -24.794 3.179 0.348 1.00 93.12 271 ASP A C 1
ATOM 2144 O O . ASP A 1 271 ? -24.234 2.104 0.103 1.00 93.12 271 ASP A O 1
ATOM 2148 N N . SER A 1 272 ? -25.708 3.301 1.314 1.00 95.19 272 SER A N 1
ATOM 2149 C CA . SER A 1 272 ? -26.158 2.213 2.192 1.00 95.19 272 SER A CA 1
ATOM 2150 C C . SER A 1 272 ? -26.862 1.034 1.496 1.00 95.19 272 SER A C 1
ATOM 2152 O O . SER A 1 272 ? -27.142 0.033 2.159 1.00 95.19 272 SER A O 1
ATOM 2154 N N . THR A 1 273 ? -27.164 1.120 0.193 1.00 95.75 273 THR A N 1
ATOM 2155 C CA . THR A 1 273 ? -27.698 -0.013 -0.584 1.00 95.75 273 THR A CA 1
ATOM 2156 C C . THR A 1 273 ? -26.603 -0.978 -1.042 1.00 95.75 273 THR A C 1
ATOM 2158 O O . THR A 1 273 ? -26.891 -2.148 -1.302 1.00 95.75 273 THR A O 1
ATOM 2161 N N . THR A 1 274 ? -25.343 -0.529 -1.077 1.00 96.06 274 THR A N 1
ATOM 2162 C CA . THR A 1 274 ? -24.195 -1.395 -1.370 1.00 96.06 274 THR A CA 1
ATOM 2163 C C . THR A 1 274 ? -23.890 -2.347 -0.211 1.00 96.06 274 THR A C 1
ATOM 2165 O O . THR A 1 274 ? -24.309 -2.138 0.933 1.00 96.06 274 THR A O 1
ATOM 2168 N N . PHE A 1 275 ? -23.179 -3.439 -0.499 1.00 95.69 275 PHE A N 1
ATOM 2169 C CA . PHE A 1 275 ? -22.879 -4.459 0.504 1.00 95.69 275 PHE A CA 1
ATOM 2170 C C . PHE A 1 275 ? -21.964 -3.934 1.619 1.00 95.69 275 PHE A C 1
ATOM 2172 O O . PHE A 1 275 ? -21.187 -3.002 1.424 1.00 95.69 275 PHE A O 1
ATOM 2179 N N . VAL A 1 276 ? -22.061 -4.550 2.800 1.00 97.19 276 VAL A N 1
ATOM 2180 C CA . VAL A 1 276 ? -21.171 -4.253 3.931 1.00 97.19 276 VAL A CA 1
ATOM 2181 C C . VAL A 1 276 ? -19.839 -4.953 3.707 1.00 97.19 276 VAL A C 1
ATOM 2183 O O . VAL A 1 276 ? -19.824 -6.156 3.440 1.00 97.19 276 VAL A O 1
ATOM 2186 N N . GLU A 1 277 ? -18.747 -4.211 3.838 1.00 94.81 277 GLU A N 1
ATOM 2187 C CA . GLU A 1 277 ? -17.388 -4.689 3.597 1.00 94.81 277 GLU A CA 1
ATOM 2188 C C . GLU A 1 277 ? -16.490 -4.538 4.845 1.00 94.81 277 GLU A C 1
ATOM 2190 O O . GLU A 1 277 ? -16.913 -3.996 5.871 1.00 94.81 277 GLU A O 1
ATOM 2195 N N . THR A 1 278 ? -15.276 -5.093 4.784 1.00 97.44 278 THR A N 1
ATOM 2196 C CA . THR A 1 278 ? -14.346 -5.220 5.925 1.00 97.44 278 THR A CA 1
ATOM 2197 C C . THR A 1 278 ? -12.970 -4.595 5.659 1.00 97.44 278 THR A C 1
ATOM 2199 O O . THR A 1 278 ? -12.292 -4.184 6.599 1.00 97.44 278 THR A O 1
ATOM 2202 N N . ASN A 1 279 ? -12.558 -4.488 4.396 1.00 94.75 279 ASN A N 1
ATOM 2203 C CA . ASN A 1 279 ? -11.221 -4.077 3.980 1.00 94.75 279 ASN A CA 1
ATOM 2204 C C . ASN A 1 279 ? -10.923 -2.626 4.384 1.00 94.75 279 ASN A C 1
ATOM 2206 O O . ASN A 1 279 ? -9.880 -2.361 4.984 1.00 94.75 279 ASN A O 1
ATOM 2210 N N . LEU A 1 280 ? -11.864 -1.693 4.184 1.00 96.31 280 LEU A N 1
ATOM 2211 C CA . LEU A 1 280 ? -11.657 -0.308 4.614 1.00 96.31 280 LEU A CA 1
ATOM 2212 C C . LEU A 1 280 ? -11.589 -0.198 6.145 1.00 96.31 280 LEU A C 1
ATOM 2214 O O . LEU A 1 280 ? -10.790 0.573 6.673 1.00 96.31 280 LEU A O 1
ATOM 2218 N N . ALA A 1 281 ? -12.359 -0.998 6.889 1.00 98.31 281 ALA A N 1
ATOM 2219 C CA . ALA A 1 281 ? -12.255 -1.029 8.350 1.00 98.31 281 ALA A CA 1
ATOM 2220 C C . ALA A 1 281 ? -10.885 -1.544 8.831 1.00 98.31 281 ALA A C 1
ATOM 2222 O O . ALA A 1 281 ? -10.377 -1.065 9.848 1.00 98.31 281 ALA A O 1
ATOM 2223 N N . GLN A 1 282 ? -10.239 -2.448 8.088 1.00 98.50 282 GLN A N 1
ATOM 2224 C CA . GLN A 1 282 ? -8.865 -2.893 8.354 1.00 98.50 282 GLN A CA 1
ATOM 2225 C C . GLN A 1 282 ? -7.847 -1.787 8.031 1.00 98.50 282 GLN A C 1
ATOM 2227 O O . GLN A 1 282 ? -7.015 -1.462 8.881 1.00 98.50 282 GLN A O 1
ATOM 2232 N N . GLN A 1 283 ? -7.967 -1.157 6.857 1.00 97.88 283 GLN A N 1
ATOM 2233 C CA . GLN A 1 283 ? -7.125 -0.038 6.413 1.00 97.88 283 GLN A CA 1
ATOM 2234 C C . GLN A 1 283 ? -7.193 1.157 7.374 1.00 97.88 283 GLN A C 1
ATOM 2236 O O . GLN A 1 283 ? -6.165 1.626 7.857 1.00 97.88 283 GLN A O 1
ATOM 2241 N N . LEU A 1 284 ? -8.395 1.615 7.739 1.00 97.94 284 LEU A N 1
ATOM 2242 C CA . LEU A 1 284 ? -8.577 2.736 8.666 1.00 97.94 284 LEU A CA 1
ATOM 2243 C C . LEU A 1 284 ? -8.062 2.398 10.071 1.00 97.94 284 LEU A C 1
ATOM 2245 O O . LEU A 1 284 ? -7.447 3.248 10.710 1.00 97.94 284 LEU A O 1
ATOM 2249 N N . THR A 1 285 ? -8.253 1.164 10.553 1.00 98.50 285 THR A N 1
ATOM 2250 C CA . THR A 1 285 ? -7.680 0.720 11.836 1.00 98.50 285 THR A CA 1
ATOM 2251 C C . THR A 1 285 ? -6.151 0.762 11.810 1.00 98.50 285 THR A C 1
ATOM 2253 O O . THR A 1 285 ? -5.541 1.305 12.732 1.00 98.50 285 THR A O 1
ATOM 2256 N N . TYR A 1 286 ? -5.529 0.231 10.750 1.00 98.12 286 TYR A N 1
ATOM 2257 C CA . TYR A 1 286 ? -4.083 0.316 10.531 1.00 98.12 286 TYR A CA 1
ATOM 2258 C C . TYR A 1 286 ? -3.609 1.775 10.543 1.00 98.12 286 TYR A C 1
ATOM 2260 O O . TYR A 1 286 ? -2.753 2.141 11.352 1.00 98.12 286 TYR A O 1
ATOM 2268 N N . THR A 1 287 ? -4.215 2.622 9.707 1.00 95.44 287 THR A N 1
ATOM 2269 C CA . THR A 1 287 ? -3.864 4.038 9.564 1.00 95.44 287 THR A CA 1
ATOM 2270 C C . THR A 1 287 ? -3.990 4.790 10.882 1.00 95.44 287 THR A C 1
ATOM 2272 O O . THR A 1 287 ? -3.087 5.553 11.218 1.00 95.44 287 THR A O 1
ATOM 2275 N N . ILE A 1 288 ? -5.045 4.554 11.672 1.00 95.69 288 ILE A N 1
ATOM 2276 C CA . ILE A 1 288 ? -5.186 5.179 12.993 1.00 95.69 288 ILE A CA 1
ATOM 2277 C C . ILE A 1 288 ? -4.063 4.735 13.930 1.00 95.69 288 ILE A C 1
ATOM 2279 O O . ILE A 1 288 ? -3.460 5.591 14.570 1.00 95.69 288 ILE A O 1
ATOM 2283 N N . TYR A 1 289 ? -3.739 3.440 14.016 1.00 94.69 289 TYR A N 1
ATOM 2284 C CA . TYR A 1 289 ? -2.663 2.997 14.906 1.00 94.69 289 TYR A CA 1
ATOM 2285 C C . TYR A 1 289 ? -1.290 3.535 14.480 1.00 94.69 289 TYR A C 1
ATOM 2287 O O . TYR A 1 289 ? -0.535 3.971 15.346 1.00 94.69 289 TYR A O 1
ATOM 2295 N N . ARG A 1 290 ? -0.981 3.601 13.176 1.00 89.69 290 ARG A N 1
ATOM 2296 C CA . ARG A 1 290 ? 0.261 4.227 12.678 1.00 89.69 290 ARG A CA 1
ATOM 2297 C C . ARG A 1 290 ? 0.297 5.742 12.936 1.00 89.69 290 ARG A C 1
ATOM 2299 O O . ARG A 1 290 ? 1.337 6.260 13.333 1.00 89.69 290 ARG A O 1
ATOM 2306 N N . LEU A 1 291 ? -0.828 6.442 12.763 1.00 88.44 291 LEU A N 1
ATOM 2307 C CA . LEU A 1 291 ? -0.969 7.880 13.031 1.00 88.44 291 LEU A CA 1
ATOM 2308 C C . LEU A 1 291 ? -0.856 8.200 14.534 1.00 88.44 291 LEU A C 1
ATOM 2310 O O . LEU A 1 291 ? -0.222 9.185 14.915 1.00 88.44 291 LEU A O 1
ATOM 2314 N N . LEU A 1 292 ? -1.427 7.352 15.393 1.00 87.94 292 LEU A N 1
ATOM 2315 C CA . LEU A 1 292 ? -1.279 7.457 16.841 1.00 87.94 292 LEU A CA 1
ATOM 2316 C C . LEU A 1 292 ? 0.166 7.165 17.273 1.00 87.94 292 LEU A C 1
ATOM 2318 O O . LEU A 1 292 ? 0.696 7.939 18.063 1.00 87.94 292 LEU A O 1
ATOM 2322 N N . ASP A 1 293 ? 0.828 6.130 16.742 1.00 81.75 293 ASP A N 1
ATOM 2323 C CA . ASP A 1 293 ? 2.251 5.831 17.013 1.00 81.75 293 ASP A CA 1
ATOM 2324 C C . ASP A 1 293 ? 3.139 7.044 16.655 1.00 81.75 293 ASP A C 1
ATOM 2326 O O . ASP A 1 293 ? 3.885 7.539 17.499 1.00 81.75 293 ASP A O 1
ATOM 2330 N N . LEU A 1 294 ? 2.944 7.627 15.463 1.00 77.31 294 LEU A N 1
ATOM 2331 C CA . LEU A 1 294 ? 3.628 8.848 15.014 1.00 77.31 294 LEU A CA 1
ATOM 2332 C C . LEU A 1 294 ? 3.403 10.046 15.957 1.00 77.31 294 LEU A C 1
ATOM 2334 O O . LEU A 1 294 ? 4.348 10.763 16.272 1.00 77.31 294 LEU A O 1
ATOM 2338 N N . SER A 1 295 ? 2.175 10.256 16.447 1.00 73.69 295 SER A N 1
ATOM 2339 C CA . SER A 1 295 ? 1.869 11.358 17.379 1.00 73.69 295 SER A CA 1
ATOM 2340 C C . SER A 1 295 ? 2.486 11.193 18.780 1.00 73.69 295 SER A C 1
ATOM 2342 O O . SER A 1 295 ? 2.639 12.176 19.512 1.00 73.69 295 SER A O 1
ATOM 2344 N N . HIS A 1 296 ? 2.874 9.968 19.150 1.00 72.06 296 HIS A N 1
ATOM 2345 C CA . HIS A 1 296 ? 3.600 9.680 20.388 1.00 72.06 296 HIS A CA 1
ATOM 2346 C C . HIS A 1 296 ? 5.127 9.763 20.216 1.00 72.06 296 HIS A C 1
ATOM 2348 O O . HIS A 1 296 ? 5.823 9.959 21.215 1.00 72.06 296 HIS A O 1
ATOM 2354 N N . ASP A 1 297 ? 5.664 9.669 18.994 1.00 66.12 297 ASP A N 1
ATOM 2355 C CA . ASP A 1 297 ? 7.109 9.681 18.708 1.00 66.12 297 ASP A CA 1
ATOM 2356 C C . ASP A 1 297 ? 7.720 11.100 18.697 1.00 66.12 297 ASP A C 1
ATOM 2358 O O . ASP A 1 297 ? 8.269 11.610 17.711 1.00 66.12 297 ASP A O 1
ATOM 2362 N N . LYS A 1 298 ? 7.620 11.753 19.859 1.00 56.09 298 LYS A N 1
ATOM 2363 C CA . LYS A 1 298 ? 8.097 13.120 20.102 1.00 56.09 298 LYS A CA 1
ATOM 2364 C C . LYS A 1 298 ? 9.621 13.250 20.010 1.00 56.09 298 LYS A C 1
ATOM 2366 O O . LYS A 1 298 ? 10.101 14.336 19.693 1.00 56.09 298 LYS A O 1
ATOM 2371 N N . GLU A 1 299 ? 10.384 12.178 20.237 1.00 51.53 299 GLU A N 1
ATOM 2372 C CA . GLU A 1 299 ? 11.856 12.223 20.273 1.00 51.53 299 GLU A CA 1
ATOM 2373 C C . GLU A 1 299 ? 12.558 11.889 18.948 1.00 51.53 299 GLU A C 1
ATOM 2375 O O . GLU A 1 299 ? 13.766 12.158 18.824 1.00 51.53 299 GLU A O 1
ATOM 2380 N N . SER A 1 300 ? 11.830 11.337 17.966 1.00 54.38 300 SER A N 1
ATOM 2381 C CA . SER A 1 300 ? 12.368 10.964 16.654 1.00 54.38 300 SER A CA 1
ATOM 2382 C C . SER A 1 300 ? 13.206 12.058 15.987 1.00 54.38 300 SER A C 1
ATOM 2384 O O . SER A 1 300 ? 13.142 13.254 16.273 1.00 54.38 300 SER A O 1
ATOM 2386 N N . LYS A 1 301 ? 14.012 11.647 15.006 1.00 44.28 301 LYS A N 1
ATOM 2387 C CA . LYS A 1 301 ? 14.667 12.607 14.106 1.00 44.28 301 LYS A CA 1
ATOM 2388 C C . LYS A 1 301 ? 13.658 13.307 13.184 1.00 44.28 301 LYS A C 1
ATOM 2390 O O . LYS A 1 301 ? 13.992 14.358 12.658 1.00 44.28 301 LYS A O 1
ATOM 2395 N N . ILE A 1 302 ? 12.461 12.743 13.000 1.00 48.50 302 ILE A N 1
ATOM 2396 C CA . ILE A 1 302 ? 11.432 13.234 12.074 1.00 48.50 302 ILE A CA 1
ATOM 2397 C C . ILE A 1 302 ? 10.606 14.358 12.718 1.00 48.50 302 ILE A C 1
ATOM 2399 O O . ILE A 1 302 ? 10.433 15.399 12.091 1.00 48.50 302 ILE A O 1
ATOM 2403 N N . SER A 1 303 ? 10.208 14.226 13.990 1.00 51.97 303 SER A N 1
ATOM 2404 C CA . SER A 1 303 ? 9.489 15.273 14.750 1.00 51.97 303 SER A CA 1
ATOM 2405 C C . SER A 1 303 ? 10.265 16.595 14.893 1.00 51.97 303 SER A C 1
ATOM 2407 O O . SER A 1 303 ? 9.693 17.628 15.235 1.00 51.97 303 SER A O 1
ATOM 2409 N N . ARG A 1 304 ? 11.578 16.577 14.620 1.00 54.00 304 ARG A N 1
ATOM 2410 C CA . ARG A 1 304 ? 12.471 17.751 14.612 1.00 54.00 304 ARG A CA 1
ATOM 2411 C C . ARG A 1 304 ? 12.491 18.508 13.282 1.00 54.00 304 ARG A C 1
ATOM 2413 O O . ARG A 1 304 ? 13.043 19.604 13.243 1.00 54.00 304 ARG A O 1
ATOM 2420 N N . TYR A 1 305 ? 11.957 17.914 12.214 1.00 50.78 305 TYR A N 1
ATOM 2421 C CA . TYR A 1 305 ? 11.924 18.491 10.864 1.00 50.78 305 TYR A CA 1
ATOM 2422 C C . TYR A 1 305 ? 10.504 18.644 10.308 1.00 50.78 305 TYR A C 1
ATOM 2424 O O . TYR A 1 305 ? 10.305 19.474 9.430 1.00 50.78 305 TYR A O 1
ATOM 2432 N N . LEU A 1 306 ? 9.529 17.888 10.823 1.00 55.81 306 LEU A N 1
ATOM 2433 C CA . LEU A 1 306 ? 8.119 17.986 10.443 1.00 55.81 306 LEU A CA 1
ATOM 2434 C C . LEU A 1 306 ? 7.291 18.446 11.642 1.00 55.81 306 LEU A C 1
ATOM 2436 O O . LEU A 1 306 ? 7.169 17.726 12.637 1.00 55.81 306 LEU A O 1
ATOM 2440 N N . HIS A 1 307 ? 6.690 19.631 11.536 1.00 56.22 307 HIS A N 1
ATOM 2441 C CA . HIS A 1 307 ? 5.783 20.174 12.543 1.00 56.22 307 HIS A CA 1
ATOM 2442 C C . HIS A 1 307 ? 4.367 19.617 12.361 1.00 56.22 307 HIS A C 1
ATOM 2444 O O . HIS A 1 307 ? 3.396 20.358 12.213 1.00 56.22 307 HIS A O 1
ATOM 2450 N N . PHE A 1 308 ? 4.242 18.285 12.419 1.00 59.81 308 PHE A N 1
ATOM 2451 C CA . PHE A 1 308 ? 2.937 17.630 12.450 1.00 59.81 308 PHE A CA 1
ATOM 2452 C C . PHE A 1 308 ? 2.064 18.264 13.547 1.00 59.81 308 PHE A C 1
ATOM 2454 O O . PHE A 1 308 ? 2.501 18.325 14.702 1.00 59.81 308 PHE A O 1
ATOM 2461 N N . PRO A 1 309 ? 0.840 18.725 13.222 1.00 60.22 309 PRO A N 1
ATOM 2462 C CA . PRO A 1 309 ? -0.071 19.273 14.212 1.00 60.22 309 PRO A CA 1
ATOM 2463 C C . PRO A 1 309 ? -0.275 18.278 15.350 1.00 60.22 309 PRO A C 1
ATOM 2465 O O . PRO A 1 309 ? -0.730 17.152 15.120 1.00 60.22 309 PRO A O 1
ATOM 2468 N N . ALA A 1 310 ? 0.033 18.707 16.575 1.00 64.00 310 ALA A N 1
ATOM 2469 C CA . ALA A 1 310 ? -0.294 17.938 17.763 1.00 64.00 310 ALA A CA 1
ATOM 2470 C C . ALA A 1 310 ? -1.804 17.667 17.762 1.00 64.00 310 ALA A C 1
ATOM 2472 O O . ALA A 1 310 ? -2.613 18.592 17.690 1.00 64.00 310 ALA A O 1
ATOM 2473 N N . MET A 1 311 ? -2.192 16.393 17.795 1.00 74.38 311 MET A N 1
ATOM 2474 C CA . MET A 1 311 ? -3.591 16.043 17.992 1.00 74.38 311 MET A CA 1
ATOM 2475 C C . MET A 1 311 ? -3.939 16.254 19.462 1.00 74.38 311 MET A C 1
ATOM 2477 O O . MET A 1 311 ? -3.231 15.770 20.342 1.00 74.38 311 MET A O 1
ATOM 2481 N N . GLU A 1 312 ? -5.037 16.963 19.716 1.00 83.19 312 GLU A N 1
ATOM 2482 C CA . GLU A 1 312 ? -5.547 17.149 21.074 1.00 83.19 312 GLU A CA 1
ATOM 2483 C C . GLU A 1 312 ? -5.849 15.784 21.728 1.00 83.19 312 GLU A C 1
ATOM 2485 O O . GLU A 1 312 ? -6.338 14.882 21.029 1.00 83.19 312 GLU A O 1
ATOM 2490 N N . PRO A 1 313 ? -5.613 15.602 23.042 1.00 84.50 313 PRO A N 1
ATOM 2491 C CA . PRO A 1 313 ? -5.801 14.313 23.713 1.00 84.50 313 PRO A CA 1
ATOM 2492 C C . PRO A 1 313 ? -7.197 13.716 23.492 1.00 84.50 313 PRO A C 1
ATOM 2494 O O . PRO A 1 313 ? -7.330 12.551 23.120 1.00 84.50 313 PRO A O 1
ATOM 2497 N N . GLU A 1 314 ? -8.252 14.530 23.570 1.00 87.62 314 GLU A N 1
ATOM 2498 C CA . GLU A 1 314 ? -9.629 14.080 23.358 1.00 87.62 314 GLU A CA 1
ATOM 2499 C C . GLU A 1 314 ? -9.934 13.745 21.890 1.00 87.62 314 GLU A C 1
ATOM 2501 O O . GLU A 1 314 ? -11.009 13.217 21.598 1.00 87.62 314 GLU A O 1
ATOM 2506 N N . ALA A 1 315 ? -9.065 14.091 20.937 1.00 87.50 315 ALA A N 1
ATOM 2507 C CA . ALA A 1 315 ? -9.133 13.598 19.563 1.00 87.50 315 ALA A CA 1
ATOM 2508 C C . ALA A 1 315 ? -8.411 12.248 19.433 1.00 87.50 315 ALA A C 1
ATOM 2510 O O . ALA A 1 315 ? -8.936 11.347 18.777 1.00 87.50 315 ALA A O 1
ATOM 2511 N N . MET A 1 316 ? -7.268 12.083 20.105 1.00 88.12 316 MET A N 1
ATOM 2512 C CA . MET A 1 316 ? -6.515 10.826 20.155 1.00 88.12 316 MET A CA 1
ATOM 2513 C C . MET A 1 316 ? -7.326 9.706 20.824 1.00 88.12 316 MET A C 1
ATOM 2515 O O . MET A 1 316 ? -7.458 8.631 20.242 1.00 88.12 316 MET A O 1
ATOM 2519 N N . ASP A 1 317 ? -7.978 9.980 21.959 1.00 91.44 317 ASP A N 1
ATOM 2520 C CA . ASP A 1 317 ? -8.871 9.031 22.644 1.00 91.44 317 ASP A CA 1
ATOM 2521 C C . ASP A 1 317 ? -10.039 8.584 21.752 1.00 91.44 317 ASP A C 1
ATOM 2523 O O . ASP A 1 317 ? -10.393 7.404 21.698 1.00 91.44 317 ASP A O 1
ATOM 2527 N N . LYS A 1 318 ? -10.641 9.521 21.005 1.00 94.00 318 LYS A N 1
ATOM 2528 C CA . LYS A 1 318 ? -11.735 9.217 20.068 1.00 94.00 318 LYS A CA 1
ATOM 2529 C C . LYS A 1 318 ? -11.256 8.344 18.912 1.00 94.00 318 LYS A C 1
ATOM 2531 O O . LYS A 1 318 ? -11.950 7.393 18.559 1.00 94.00 318 LYS A O 1
ATOM 2536 N N . LEU A 1 319 ? -10.079 8.630 18.353 1.00 94.44 319 LEU A N 1
ATOM 2537 C CA . LEU A 1 319 ? -9.467 7.788 17.326 1.00 94.44 319 LEU A CA 1
ATOM 2538 C C . LEU A 1 319 ? -9.148 6.388 17.868 1.00 94.44 319 LEU A C 1
ATOM 2540 O O . LEU A 1 319 ? -9.475 5.407 17.206 1.00 94.44 319 LEU A O 1
ATOM 2544 N N . LEU A 1 320 ? -8.608 6.275 19.084 1.00 95.31 320 LEU A N 1
ATOM 2545 C CA . LEU A 1 320 ? -8.308 4.991 19.721 1.00 95.31 320 LEU A CA 1
ATOM 2546 C C . LEU A 1 320 ? -9.574 4.154 19.977 1.00 95.31 320 LEU A C 1
ATOM 2548 O O . LEU A 1 320 ? -9.583 2.957 19.686 1.00 95.31 320 LEU A O 1
ATOM 2552 N N . MET A 1 321 ? -10.667 4.772 20.443 1.00 97.06 321 MET A N 1
ATOM 2553 C CA . MET A 1 321 ? -11.968 4.100 20.589 1.00 97.06 321 MET A CA 1
ATOM 2554 C C . MET A 1 321 ? -12.542 3.631 19.243 1.00 97.06 321 MET A C 1
ATOM 2556 O O . MET A 1 321 ? -13.076 2.524 19.154 1.00 97.06 321 MET A O 1
ATOM 2560 N N . VAL A 1 322 ? -12.426 4.445 18.187 1.00 97.81 322 VAL A N 1
ATOM 2561 C CA . VAL A 1 322 ? -12.895 4.087 16.836 1.00 97.81 322 VAL A CA 1
ATOM 2562 C C . VAL A 1 322 ? -12.056 2.951 16.244 1.00 97.81 322 VAL A C 1
ATOM 2564 O O . VAL A 1 322 ? -12.629 1.966 15.781 1.00 97.81 322 VAL A O 1
ATOM 2567 N N . ALA A 1 323 ? -10.725 3.022 16.330 1.00 98.00 323 ALA A N 1
ATOM 2568 C CA . ALA A 1 323 ? -9.829 1.950 15.898 1.00 98.00 323 ALA A CA 1
ATOM 2569 C C . ALA A 1 323 ? -10.073 0.648 16.667 1.00 98.00 323 ALA A C 1
ATOM 2571 O O . ALA A 1 323 ? -10.180 -0.402 16.047 1.00 98.00 323 ALA A O 1
ATOM 2572 N N . GLY A 1 324 ? -10.250 0.701 17.992 1.00 98.25 324 GLY A N 1
ATOM 2573 C CA . GLY A 1 324 ? -10.580 -0.481 18.795 1.00 98.25 324 GLY A CA 1
ATOM 2574 C C . GLY A 1 324 ? -11.905 -1.136 18.385 1.00 98.25 324 GLY A C 1
ATOM 2575 O O . GLY A 1 324 ? -11.992 -2.361 18.314 1.00 98.25 324 GLY A O 1
ATOM 2576 N N . LYS A 1 325 ? -12.924 -0.334 18.046 1.00 98.62 325 LYS A N 1
ATOM 2577 C CA . LYS A 1 325 ? -14.213 -0.838 17.548 1.00 98.62 325 LYS A CA 1
ATOM 2578 C C . LYS A 1 325 ? -14.078 -1.506 16.174 1.00 98.62 325 LYS A C 1
ATOM 2580 O O . LYS A 1 325 ? -14.565 -2.621 15.998 1.00 98.62 325 LYS A O 1
ATOM 2585 N N . MET A 1 326 ? -13.425 -0.840 15.220 1.00 98.75 326 MET A N 1
ATOM 2586 C CA . MET A 1 326 ? -13.194 -1.383 13.874 1.00 98.75 326 MET A CA 1
ATOM 2587 C C . MET A 1 326 ? -12.315 -2.646 13.932 1.00 98.75 326 MET A C 1
ATOM 2589 O O . MET A 1 326 ? -12.646 -3.650 13.312 1.00 98.75 326 MET A O 1
ATOM 2593 N N . PHE A 1 327 ? -11.271 -2.653 14.769 1.00 98.69 327 PHE A N 1
ATOM 2594 C CA . PHE A 1 327 ? -10.404 -3.809 15.014 1.00 98.69 327 PHE A CA 1
ATOM 2595 C C . PHE A 1 327 ? -11.186 -5.050 15.464 1.00 98.69 327 PHE A C 1
ATOM 2597 O O . PHE A 1 327 ? -11.016 -6.127 14.891 1.00 98.69 327 PHE A O 1
ATOM 2604 N N . GLU A 1 328 ? -12.059 -4.921 16.470 1.00 98.50 328 GLU A N 1
ATOM 2605 C CA . GLU A 1 328 ? -12.863 -6.050 16.955 1.00 98.50 328 GLU A CA 1
ATOM 2606 C C . GLU A 1 328 ? -13.882 -6.528 15.907 1.00 98.50 328 GLU A C 1
ATOM 2608 O O . GLU A 1 328 ? -14.075 -7.738 15.760 1.00 98.50 328 GLU A O 1
ATOM 2613 N N . ALA A 1 329 ? -14.470 -5.613 15.126 1.00 98.56 329 ALA A N 1
ATOM 2614 C CA . ALA A 1 329 ? -15.354 -5.957 14.013 1.00 98.56 329 ALA A CA 1
ATOM 2615 C C . ALA A 1 329 ? -14.616 -6.765 12.926 1.00 98.56 329 ALA A C 1
ATOM 2617 O O . ALA A 1 329 ? -15.078 -7.839 12.536 1.00 98.56 329 ALA A O 1
ATOM 2618 N N . CYS A 1 330 ? -13.434 -6.308 12.501 1.00 98.56 330 CYS A N 1
ATOM 2619 C CA . CYS A 1 330 ? -12.586 -6.991 11.520 1.00 98.56 330 CYS A CA 1
ATOM 2620 C C . CYS A 1 330 ? -12.070 -8.341 12.032 1.00 98.56 330 CYS A C 1
ATOM 2622 O O . CYS A 1 330 ? -12.117 -9.341 11.316 1.00 98.56 330 CYS A O 1
ATOM 2624 N N . LYS A 1 331 ? -11.642 -8.420 13.298 1.00 97.94 331 LYS A N 1
ATOM 2625 C CA . LYS A 1 331 ? -11.240 -9.684 13.936 1.00 97.94 331 LYS A CA 1
ATOM 2626 C C . LYS A 1 331 ? -12.399 -10.690 13.965 1.00 97.94 331 LYS A C 1
ATOM 2628 O O . LYS A 1 331 ? -12.184 -11.882 13.746 1.00 97.94 331 LYS A O 1
ATOM 2633 N N . GLY A 1 332 ? -13.632 -10.213 14.158 1.00 97.88 332 GLY A N 1
ATOM 2634 C CA . GLY A 1 332 ? -14.860 -11.011 14.073 1.00 97.88 332 GLY A CA 1
ATOM 2635 C C . GLY A 1 332 ? -15.157 -11.605 12.687 1.00 97.88 332 GLY A C 1
ATOM 2636 O O . GLY A 1 332 ? -15.940 -12.549 12.595 1.00 97.88 332 GLY A O 1
ATOM 2637 N N . LYS A 1 333 ? -14.516 -11.111 11.618 1.00 98.38 333 LYS A N 1
ATOM 2638 C CA . LYS A 1 333 ? -14.640 -11.637 10.247 1.00 98.38 333 LYS A CA 1
ATOM 2639 C C . LYS A 1 333 ? -13.665 -12.770 9.922 1.00 98.38 333 LYS A C 1
ATOM 2641 O O . LYS A 1 333 ? -13.785 -13.369 8.855 1.00 98.38 333 LYS A O 1
ATOM 2646 N N . VAL A 1 334 ? -12.710 -13.085 10.802 1.00 98.44 334 VAL A N 1
ATOM 2647 C CA . VAL A 1 334 ? -11.710 -14.142 10.569 1.00 98.44 334 VAL A CA 1
ATOM 2648 C C . VAL A 1 334 ? -12.286 -15.513 10.934 1.00 98.44 334 VAL A C 1
ATOM 2650 O O . VAL A 1 334 ? -12.376 -15.876 12.110 1.00 98.44 334 VAL A O 1
ATOM 2653 N N . ASP A 1 335 ? -12.635 -16.313 9.927 1.00 97.81 335 ASP A N 1
ATOM 2654 C CA . ASP A 1 335 ? -13.284 -17.613 10.121 1.00 97.81 335 ASP A CA 1
ATOM 2655 C C . ASP A 1 335 ? -12.383 -18.671 10.795 1.00 97.81 335 ASP A C 1
ATOM 2657 O O . ASP A 1 335 ? -11.214 -18.438 11.121 1.00 97.81 335 ASP A O 1
ATOM 2661 N N . ARG A 1 336 ? -12.918 -19.878 11.029 1.00 96.62 336 ARG A N 1
ATOM 2662 C CA . ARG A 1 336 ? -12.179 -20.966 11.701 1.00 96.62 336 ARG A CA 1
ATOM 2663 C C . ARG A 1 336 ? -10.910 -21.425 10.966 1.00 96.62 336 ARG A C 1
ATOM 2665 O O . ARG A 1 336 ? -10.038 -21.998 11.606 1.00 96.62 336 ARG A O 1
ATOM 2672 N N . TRP A 1 337 ? -10.820 -21.187 9.659 1.00 96.88 337 TRP A N 1
ATOM 2673 C CA . TRP A 1 337 ? -9.691 -21.556 8.804 1.00 96.88 337 TRP A CA 1
ATOM 2674 C C . TRP A 1 337 ? -8.693 -20.405 8.607 1.00 96.88 337 TRP A C 1
ATOM 2676 O O . TRP A 1 337 ? -7.622 -20.630 8.057 1.00 96.88 337 TRP A O 1
ATOM 2686 N N . GLY A 1 338 ? -9.034 -19.193 9.058 1.00 97.81 338 GLY A N 1
ATOM 2687 C CA . GLY A 1 338 ? -8.199 -17.998 8.926 1.00 97.81 338 GLY A CA 1
ATOM 2688 C C . GLY A 1 338 ? -8.614 -17.049 7.808 1.00 97.81 338 GLY A C 1
ATOM 2689 O O . GLY A 1 338 ? -8.020 -15.981 7.691 1.00 97.81 338 GLY A O 1
ATOM 2690 N N . PHE A 1 339 ? -9.632 -17.379 7.005 1.00 98.44 339 PHE A N 1
ATOM 2691 C CA . PHE A 1 339 ? -10.096 -16.449 5.978 1.00 98.44 339 PHE A CA 1
ATOM 2692 C C . PHE A 1 339 ? -10.814 -15.271 6.637 1.00 98.44 339 PHE A C 1
ATOM 2694 O O . PHE A 1 339 ? -11.830 -15.470 7.305 1.00 98.44 339 PHE A O 1
ATOM 2701 N N . VAL A 1 340 ? -10.332 -14.051 6.389 1.00 98.44 340 VAL A N 1
ATOM 2702 C CA . VAL A 1 340 ? -11.155 -12.844 6.518 1.00 98.44 340 VAL A CA 1
ATOM 2703 C C . VAL A 1 340 ? -12.313 -12.984 5.533 1.00 98.44 340 VAL A C 1
ATOM 2705 O O . VAL A 1 340 ? -12.100 -13.349 4.373 1.00 98.44 340 VAL A O 1
ATOM 2708 N N . ARG A 1 341 ? -13.533 -12.768 6.018 1.00 98.12 341 ARG A N 1
ATOM 2709 C CA . ARG A 1 341 ? -14.779 -12.808 5.248 1.00 98.12 341 ARG A CA 1
ATOM 2710 C C . ARG A 1 341 ? -15.328 -11.406 5.036 1.00 98.12 341 ARG A C 1
ATOM 2712 O O . ARG A 1 341 ? -14.984 -10.483 5.763 1.00 98.12 341 ARG A O 1
ATOM 2719 N N . ASP A 1 342 ? -16.216 -11.281 4.058 1.00 97.25 342 ASP A N 1
ATOM 2720 C CA . AS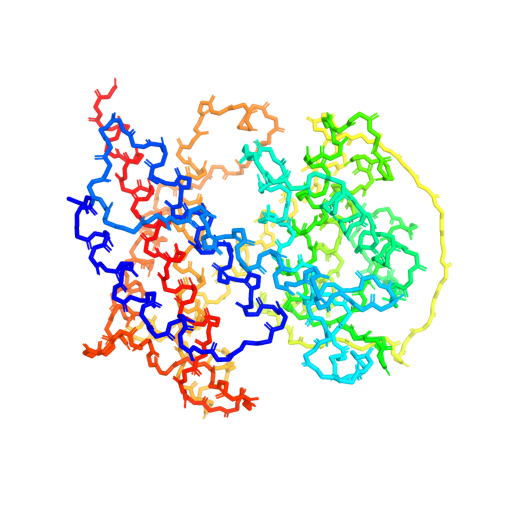P A 1 342 ? -16.921 -10.044 3.723 1.00 97.25 342 ASP A CA 1
ATOM 2721 C C . ASP A 1 342 ? -15.970 -8.865 3.450 1.00 97.25 342 ASP A C 1
ATOM 2723 O O . ASP A 1 342 ? -16.231 -7.728 3.833 1.00 97.25 342 ASP A O 1
ATOM 2727 N N . VAL A 1 343 ? -14.849 -9.148 2.788 1.00 96.25 343 VAL A N 1
ATOM 2728 C CA . VAL A 1 343 ? -14.046 -8.151 2.061 1.00 96.25 343 VAL A CA 1
ATOM 2729 C C . VAL A 1 343 ? -14.566 -8.054 0.625 1.00 96.25 343 VAL A C 1
ATOM 2731 O O . VAL A 1 343 ? -15.320 -8.931 0.186 1.00 96.25 343 VAL A O 1
ATOM 2734 N N . CYS A 1 344 ? -14.165 -7.026 -0.124 1.00 92.19 344 CYS A N 1
ATOM 2735 C CA . CYS A 1 344 ? -14.465 -6.950 -1.553 1.00 92.19 344 CYS A CA 1
ATOM 2736 C C . CYS A 1 344 ? -13.866 -8.175 -2.280 1.00 92.19 344 CYS A C 1
ATOM 2738 O O . CYS A 1 344 ? -12.670 -8.450 -2.177 1.00 92.19 344 CYS A O 1
ATOM 2740 N N . GLY A 1 345 ? -14.715 -8.999 -2.900 1.00 91.75 345 GLY A N 1
ATOM 2741 C CA . GLY A 1 345 ? -14.371 -10.379 -3.248 1.00 91.75 345 GLY A CA 1
ATOM 2742 C C . GLY A 1 345 ? -13.618 -10.541 -4.569 1.00 91.75 345 GLY A C 1
ATOM 2743 O O . GLY A 1 345 ? -14.201 -10.369 -5.641 1.00 91.75 345 GLY A O 1
ATOM 2744 N N . SER A 1 346 ? -12.365 -10.993 -4.502 1.00 92.00 346 SER A N 1
ATOM 2745 C CA . SER A 1 346 ? -11.608 -11.445 -5.677 1.00 92.00 346 SER A CA 1
ATOM 2746 C C . SER A 1 346 ? -12.316 -12.644 -6.349 1.00 92.00 346 SER A C 1
ATOM 2748 O O . SER A 1 346 ? -12.873 -13.493 -5.641 1.00 92.00 346 SER A O 1
ATOM 2750 N N . PRO A 1 347 ? -12.351 -12.745 -7.696 1.00 89.12 347 PRO A N 1
ATOM 2751 C CA . PRO A 1 347 ? -11.653 -11.904 -8.675 1.00 89.12 347 PRO A CA 1
ATOM 2752 C C . PRO A 1 347 ? -12.512 -10.786 -9.298 1.00 89.12 347 PRO A C 1
ATOM 2754 O O . PRO A 1 347 ? -12.059 -10.144 -10.240 1.00 89.12 347 PRO A O 1
ATOM 2757 N N . THR A 1 348 ? -13.760 -10.584 -8.857 1.00 88.81 348 THR A N 1
ATOM 2758 C CA . THR A 1 348 ? -14.711 -9.672 -9.531 1.00 88.81 348 THR A CA 1
ATOM 2759 C C . THR A 1 348 ? -14.999 -8.371 -8.784 1.00 88.81 348 THR A C 1
ATOM 2761 O O . THR A 1 348 ? -15.536 -7.457 -9.398 1.00 88.81 348 THR A O 1
ATOM 2764 N N . PHE A 1 349 ? -14.639 -8.274 -7.499 1.00 88.75 349 PHE A N 1
ATOM 2765 C CA . PHE A 1 349 ? -14.659 -7.047 -6.685 1.00 88.75 349 PHE A CA 1
ATOM 2766 C C . PHE A 1 349 ? -16.006 -6.278 -6.701 1.00 88.75 349 PHE A C 1
ATOM 2768 O O . PHE A 1 349 ? -16.073 -5.056 -6.623 1.00 88.75 349 PHE A O 1
ATOM 2775 N N . ASP A 1 350 ? -17.102 -7.032 -6.787 1.00 90.25 350 ASP A N 1
ATOM 2776 C CA . ASP A 1 350 ? -18.494 -6.586 -6.967 1.00 90.25 350 ASP A CA 1
ATOM 2777 C C . ASP A 1 350 ? -19.435 -7.064 -5.839 1.00 90.25 350 ASP A C 1
ATOM 2779 O O . ASP A 1 350 ? -20.623 -6.740 -5.834 1.00 90.25 350 ASP A O 1
ATOM 2783 N N . LYS A 1 351 ? -18.932 -7.881 -4.902 1.00 94.00 351 LYS A N 1
ATOM 2784 C CA . LYS A 1 351 ? -19.711 -8.541 -3.837 1.00 94.00 351 LYS A CA 1
ATOM 2785 C C . LYS A 1 351 ? -18.834 -8.953 -2.641 1.00 94.00 351 LYS A C 1
ATOM 2787 O O . LYS A 1 351 ? -17.616 -9.057 -2.805 1.00 94.00 351 LYS A O 1
ATOM 2792 N N . PRO A 1 352 ? -19.424 -9.263 -1.466 1.00 96.56 352 PRO A N 1
ATOM 2793 C CA . PRO A 1 352 ? -18.693 -9.829 -0.333 1.00 96.56 352 PRO A CA 1
ATOM 2794 C C . 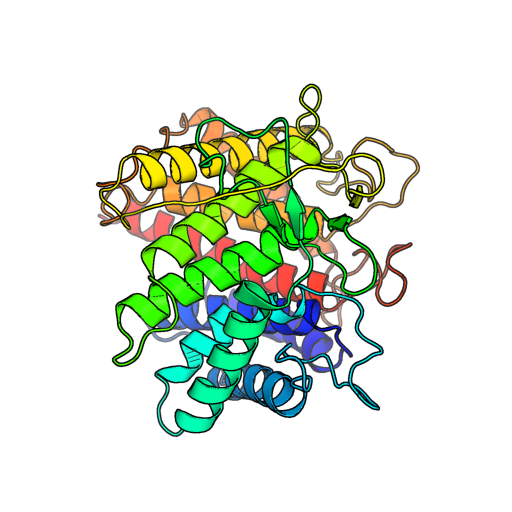PRO A 1 352 ? -18.026 -11.161 -0.692 1.00 96.56 352 PRO A C 1
ATOM 2796 O O . PRO A 1 352 ? -18.642 -12.028 -1.317 1.00 96.56 352 PRO A O 1
ATOM 2799 N N . GLY A 1 353 ? -16.786 -11.354 -0.251 1.00 96.62 353 GLY A N 1
ATOM 2800 C CA . GLY A 1 353 ? -16.047 -12.589 -0.488 1.00 96.62 353 GLY A CA 1
ATOM 2801 C C . GLY A 1 353 ? -14.751 -12.678 0.311 1.00 96.62 353 GLY A C 1
ATOM 2802 O O . GLY A 1 353 ? -14.734 -12.473 1.525 1.00 96.62 353 GLY A O 1
ATOM 2803 N N . THR A 1 354 ? -13.676 -13.041 -0.387 1.00 97.25 354 THR A N 1
ATOM 2804 C CA . THR A 1 354 ? -12.303 -13.148 0.123 1.00 97.25 354 THR A CA 1
ATOM 2805 C C . THR A 1 354 ? -11.342 -12.620 -0.940 1.00 97.25 354 THR A C 1
ATOM 2807 O O . THR A 1 354 ? -11.553 -12.900 -2.118 1.00 97.25 354 THR A O 1
ATOM 2810 N N . ALA A 1 355 ? -10.282 -11.925 -0.543 1.00 97.12 355 ALA A N 1
ATOM 2811 C CA . ALA A 1 355 ? -9.209 -11.450 -1.420 1.00 97.12 355 ALA A CA 1
ATOM 2812 C C . ALA A 1 355 ? -7.870 -11.569 -0.678 1.00 97.12 355 ALA A C 1
ATOM 2814 O O . ALA A 1 355 ? -7.861 -11.626 0.554 1.00 97.12 355 ALA A O 1
ATOM 2815 N N . ALA A 1 356 ? -6.747 -11.610 -1.388 1.00 97.56 356 ALA A N 1
ATOM 2816 C CA . ALA A 1 356 ? -5.440 -11.617 -0.735 1.00 97.56 356 ALA A CA 1
ATOM 2817 C C . ALA A 1 356 ? -5.113 -10.249 -0.121 1.00 97.56 356 ALA A C 1
ATOM 2819 O O . ALA A 1 356 ? -4.509 -10.193 0.948 1.00 97.56 356 ALA A O 1
ATOM 2820 N N . GLU A 1 357 ? -5.608 -9.168 -0.728 1.00 96.31 357 GLU A N 1
ATOM 2821 C CA . GLU A 1 357 ? -5.579 -7.820 -0.155 1.00 96.31 357 GLU A CA 1
ATOM 2822 C C . GLU A 1 357 ? -6.167 -7.771 1.269 1.00 96.31 357 GLU A C 1
ATOM 2824 O O . GLU A 1 357 ? -5.471 -7.399 2.212 1.00 96.31 357 GLU A O 1
ATOM 2829 N N . GLY A 1 358 ? -7.420 -8.200 1.458 1.00 97.12 358 GLY A N 1
ATOM 2830 C CA . GLY A 1 358 ? -8.077 -8.165 2.772 1.00 97.12 358 GLY A CA 1
ATOM 2831 C C . GLY A 1 358 ? -7.382 -9.045 3.821 1.00 97.12 358 GLY A C 1
ATOM 2832 O O . GLY A 1 358 ? -7.399 -8.752 5.017 1.00 97.12 358 GLY A O 1
ATOM 2833 N N . GLN A 1 359 ? -6.697 -10.098 3.378 1.00 98.19 359 GLN A N 1
ATOM 2834 C CA . GLN A 1 359 ? -5.900 -10.977 4.229 1.00 98.19 359 GLN A CA 1
ATOM 2835 C C . GLN A 1 359 ? -4.573 -10.305 4.635 1.00 98.19 359 GLN A C 1
ATOM 2837 O O . GLN A 1 359 ? -4.173 -10.401 5.797 1.00 98.19 359 GLN A O 1
ATOM 2842 N N . ALA A 1 360 ? -3.930 -9.566 3.726 1.00 98.25 360 ALA A N 1
ATOM 2843 C CA . ALA A 1 360 ? -2.759 -8.742 4.021 1.00 98.25 360 ALA A CA 1
ATOM 2844 C C . ALA A 1 360 ? -3.104 -7.570 4.960 1.00 98.25 360 ALA A C 1
ATOM 2846 O O . ALA A 1 360 ? -2.411 -7.355 5.958 1.00 98.25 360 ALA A O 1
ATOM 2847 N N . TRP A 1 361 ? -4.224 -6.875 4.729 1.00 98.31 361 TRP A N 1
ATOM 2848 C CA . TRP A 1 361 ? -4.689 -5.794 5.603 1.00 98.31 361 TRP A CA 1
ATOM 2849 C C . TRP A 1 361 ? -5.060 -6.267 7.012 1.00 98.31 361 TRP A C 1
ATOM 2851 O O . TRP A 1 361 ? -4.869 -5.513 7.964 1.00 98.31 361 TRP A O 1
ATOM 2861 N N . ALA A 1 362 ? -5.499 -7.519 7.202 1.00 98.56 362 ALA A N 1
ATOM 2862 C CA . ALA A 1 362 ? -5.644 -8.089 8.545 1.00 98.56 362 ALA A CA 1
ATOM 2863 C C . ALA A 1 362 ? -4.298 -8.144 9.277 1.00 98.56 362 ALA A C 1
ATOM 2865 O O . ALA A 1 362 ? -4.202 -7.713 10.425 1.00 98.56 362 ALA A O 1
ATOM 2866 N N . ILE A 1 363 ? -3.255 -8.645 8.610 1.00 98.50 363 ILE A N 1
ATOM 2867 C CA . ILE A 1 363 ? -1.908 -8.761 9.180 1.00 98.50 363 ILE A CA 1
ATOM 2868 C C . ILE A 1 363 ? -1.357 -7.370 9.513 1.00 98.50 363 ILE A C 1
ATOM 2870 O O . ILE A 1 363 ? -0.963 -7.143 10.656 1.00 98.50 363 ILE A O 1
ATOM 2874 N N . LEU A 1 364 ? -1.421 -6.420 8.572 1.00 98.38 364 LEU A N 1
ATOM 2875 C CA . LEU A 1 364 ? -1.004 -5.027 8.783 1.00 98.38 364 LEU A CA 1
ATOM 2876 C C . LEU A 1 364 ? -1.736 -4.390 9.975 1.00 98.38 364 LEU A C 1
ATOM 2878 O O . LEU A 1 364 ? -1.099 -3.860 10.885 1.00 98.38 364 LEU A O 1
ATOM 2882 N N . MET A 1 365 ? -3.066 -4.508 10.031 1.00 98.12 365 MET A N 1
ATOM 2883 C CA . MET A 1 365 ? -3.896 -4.020 11.138 1.00 98.12 365 MET A CA 1
ATOM 2884 C C . MET A 1 365 ? -3.468 -4.607 12.498 1.00 98.12 365 MET A C 1
ATOM 2886 O O . MET A 1 365 ? -3.342 -3.873 13.483 1.00 98.12 365 MET A O 1
ATOM 2890 N N . HIS A 1 366 ? -3.218 -5.918 12.560 1.00 98.25 366 HIS A N 1
ATOM 2891 C CA . HIS A 1 366 ? -2.752 -6.600 13.769 1.00 98.25 366 HIS A CA 1
ATOM 2892 C C . HIS A 1 366 ? -1.344 -6.149 14.197 1.00 98.25 366 HIS A C 1
ATOM 2894 O O . HIS A 1 366 ? -1.110 -5.937 15.390 1.00 98.25 366 HIS A O 1
ATOM 2900 N N . VAL A 1 367 ? -0.423 -5.957 13.247 1.00 95.94 367 VAL A N 1
ATOM 2901 C CA . VAL A 1 367 ? 0.949 -5.493 13.510 1.00 95.94 367 VAL A CA 1
ATOM 2902 C C . VAL A 1 367 ? 0.971 -4.037 13.981 1.00 95.94 367 VAL A C 1
ATOM 2904 O O . VAL A 1 367 ? 1.609 -3.742 14.992 1.00 95.94 367 VAL A O 1
ATOM 2907 N N . ALA A 1 368 ? 0.236 -3.136 13.322 1.00 95.19 368 ALA A N 1
ATOM 2908 C CA . ALA A 1 368 ? 0.172 -1.725 13.705 1.00 95.19 368 ALA A CA 1
ATOM 2909 C C . ALA A 1 368 ? -0.394 -1.535 15.121 1.00 95.19 368 ALA A C 1
ATOM 2911 O O . ALA A 1 368 ? 0.184 -0.786 15.913 1.00 95.19 368 ALA A O 1
ATOM 2912 N N . LYS A 1 369 ? -1.455 -2.273 15.484 1.00 95.94 369 LYS A N 1
ATOM 2913 C CA . LYS A 1 369 ? -1.986 -2.278 16.856 1.00 95.94 369 LYS A CA 1
ATOM 2914 C C . LYS A 1 369 ? -0.932 -2.734 17.871 1.00 95.94 369 LYS A C 1
ATOM 2916 O O . LYS A 1 369 ? -0.713 -2.057 18.873 1.00 95.94 369 LYS A O 1
ATOM 2921 N N . ALA A 1 370 ? -0.254 -3.852 17.605 1.00 93.81 370 ALA A N 1
ATOM 2922 C CA . ALA A 1 370 ? 0.749 -4.397 18.517 1.00 93.81 370 ALA A CA 1
ATOM 2923 C C . ALA A 1 370 ? 1.993 -3.495 18.652 1.00 93.81 370 ALA A C 1
ATOM 2925 O O . ALA A 1 370 ? 2.594 -3.434 19.728 1.00 93.81 370 ALA A O 1
ATOM 2926 N N . ARG A 1 371 ? 2.371 -2.771 17.588 1.00 90.00 371 ARG A N 1
ATOM 2927 C CA . ARG A 1 371 ? 3.428 -1.744 17.601 1.00 90.00 371 ARG A CA 1
ATOM 2928 C C . ARG A 1 371 ? 3.046 -0.575 18.511 1.00 90.00 371 ARG A C 1
ATOM 2930 O O . ARG A 1 371 ? 3.798 -0.259 19.431 1.00 90.00 371 ARG A O 1
ATOM 2937 N N . PHE A 1 372 ? 1.849 -0.022 18.317 1.00 90.38 372 PHE A N 1
ATOM 2938 C CA . PHE A 1 372 ? 1.299 1.050 19.147 1.00 90.38 372 PHE A CA 1
ATOM 2939 C C . PHE A 1 372 ? 1.224 0.651 20.634 1.00 90.38 372 PHE A C 1
ATOM 2941 O O . PHE A 1 372 ? 1.723 1.376 21.492 1.00 90.38 372 PHE A O 1
ATOM 2948 N N . GLU A 1 373 ? 0.688 -0.533 20.954 1.00 91.06 373 GLU A N 1
ATOM 2949 C CA . GLU A 1 373 ? 0.600 -1.030 22.338 1.00 91.06 373 GLU A CA 1
ATOM 2950 C C . GLU A 1 373 ? 1.982 -1.250 22.982 1.00 91.06 373 GLU A C 1
ATOM 2952 O O . GLU A 1 373 ? 2.176 -0.937 24.160 1.00 91.06 373 GLU A O 1
ATOM 2957 N N . ARG A 1 374 ? 2.976 -1.724 22.215 1.00 86.62 374 ARG A N 1
ATOM 2958 C CA . ARG A 1 374 ? 4.371 -1.846 22.676 1.00 86.62 374 ARG A CA 1
ATOM 2959 C C . ARG A 1 374 ? 4.975 -0.477 23.011 1.00 86.62 374 ARG A C 1
ATOM 2961 O O . ARG A 1 374 ? 5.665 -0.352 24.023 1.00 86.62 374 ARG A O 1
ATOM 2968 N N . ASN A 1 375 ? 4.736 0.537 22.181 1.00 82.38 375 ASN A N 1
ATOM 2969 C CA . ASN A 1 375 ? 5.322 1.866 22.359 1.00 82.38 375 ASN A CA 1
ATOM 2970 C C . ASN A 1 375 ? 4.628 2.665 23.479 1.00 82.38 375 ASN A C 1
ATOM 2972 O O . ASN A 1 375 ? 5.321 3.252 24.309 1.00 82.38 375 ASN A O 1
ATOM 2976 N N . GLN A 1 376 ? 3.300 2.566 23.610 1.00 81.31 376 GLN A N 1
ATOM 2977 C CA . GLN A 1 376 ? 2.539 3.009 24.794 1.00 81.31 376 GLN A CA 1
ATOM 2978 C C . GLN A 1 376 ? 3.098 2.410 26.098 1.00 81.31 376 GLN A C 1
ATOM 2980 O O . GLN A 1 376 ? 3.344 3.124 27.072 1.00 81.31 376 GLN A O 1
ATOM 2985 N N . GLY A 1 377 ? 3.359 1.096 26.104 1.00 75.50 377 GLY A N 1
ATOM 2986 C CA . GLY A 1 377 ? 3.940 0.399 27.253 1.00 75.50 377 GLY A CA 1
ATOM 2987 C C . GLY A 1 377 ? 5.336 0.907 27.631 1.00 75.50 377 GLY A C 1
ATOM 2988 O O . GLY A 1 377 ? 5.615 1.079 28.815 1.00 75.50 377 GLY A O 1
ATOM 2989 N N . ARG A 1 378 ? 6.187 1.213 26.639 1.00 66.44 378 ARG A N 1
ATOM 2990 C CA . ARG A 1 378 ? 7.513 1.829 26.850 1.00 66.44 378 ARG A CA 1
ATOM 2991 C C . ARG A 1 378 ? 7.400 3.236 27.453 1.00 66.44 378 ARG A C 1
ATOM 2993 O O . ARG A 1 378 ? 8.093 3.531 28.419 1.00 66.44 378 ARG A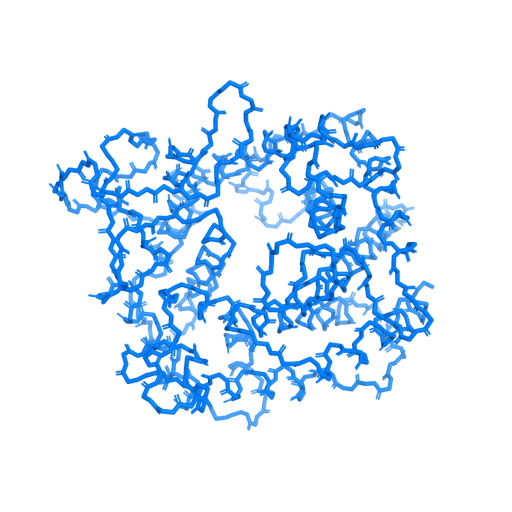 O 1
ATOM 3000 N N . GLN A 1 379 ? 6.497 4.075 26.937 1.00 60.47 379 GLN A N 1
ATOM 3001 C CA . GLN A 1 379 ? 6.269 5.442 27.442 1.00 60.47 379 GLN A CA 1
ATOM 3002 C C . GLN A 1 379 ? 5.629 5.496 28.839 1.00 60.47 379 GLN A C 1
ATOM 3004 O O . GLN A 1 379 ? 5.641 6.542 29.475 1.00 60.47 379 GLN A O 1
ATOM 3009 N N . SER A 1 380 ? 5.101 4.375 29.334 1.00 58.81 380 SER A N 1
ATOM 3010 C CA . SER A 1 380 ? 4.559 4.247 30.694 1.00 58.81 380 SER A CA 1
ATOM 3011 C C . SER A 1 380 ? 5.599 3.776 31.728 1.00 58.81 380 SER A C 1
ATOM 3013 O O . SER A 1 380 ? 5.236 3.516 32.876 1.00 58.81 380 SER A O 1
ATOM 3015 N N . GLN A 1 381 ? 6.864 3.586 31.327 1.00 52.41 381 GLN A N 1
ATOM 3016 C CA . GLN A 1 381 ? 7.932 2.991 32.149 1.00 52.41 381 GLN A CA 1
ATOM 3017 C C . GLN A 1 381 ? 9.225 3.828 32.223 1.00 52.41 381 GLN A C 1
ATOM 3019 O O . GLN A 1 381 ? 10.154 3.420 32.922 1.00 52.41 381 GLN A O 1
ATOM 3024 N N . GLY A 1 382 ? 9.289 4.965 31.520 1.00 43.91 382 GLY A N 1
ATOM 3025 C CA . GLY A 1 382 ? 10.392 5.936 31.553 1.00 43.91 382 GLY A CA 1
ATOM 3026 C C . GLY A 1 382 ? 9.929 7.294 32.058 1.00 43.91 382 GLY A C 1
ATOM 3027 O O . GLY A 1 382 ? 10.739 7.941 32.754 1.00 43.91 382 GLY A O 1
#

Foldseek 3Di:
DLVVLLVLLVLLVLVLVVDDADLLLLLLQLVLLVLVVVLQVPDPDHRDHPDDSLVVLVVSLVCQLVQQAPQLQTPQCPDDRSPPDFFQFSSQSNQLSLLVCCPPPPDDVVSSVVNLVSNVCSQPPPFDWAADPDFDPLQPNQLRIAGARGPPFRKHFPCSLNRQLVSLLSLLVSQVPDPDHDDHSWVSNSSSLRNLRSQCVFFADPPLREGDGMDHRPVDHDDYDDDDDDHQQDPSSLVSVLVSLVSLVSNLVRQLVLQDPQLWAFPPSPDPVGFTAQLVLLVSLLSLLLVLLVLLPCPDPNVVRHVHDRDDPVRNVVSVVSSVSSLVSQVVQQDPSGFRWRHQAPPPSRGIGGHSSSSSSNSSSSSSNVSSVVVVVVVVPD

pLDDT: mean 86.54, std 14.66, range [26.19, 98.75]

Radius of gyration: 20.25 Å; chains: 1; bounding box: 54×47×55 Å

InterPro domains:
  IPR008928 Six-hairpin glycosidase superfamily [SSF48208] (20-299)
  IPR012341 Six-hairpin glycosidase-like superfamily [G3DSA:1.50.10.10] (2-372)